Protein AF-0000000074151087 (afdb_homodimer)

Nearest PDB structures (foldseek):
  7vpu-assembly2_D  TM=5.795E-01  e=7.335E-05  Lachancea thermotolerans CBS 6340
  7vpr-assembly1_A  TM=6.140E-01  e=3.346E-04  Nakaseomyces glabratus CBS 138
  7xb5-assembly1_A-2  TM=3.374E-01  e=1.132E-01  Saccharomyces cerevisiae S288C
  4n9n-assembly1_B  TM=4.646E-01  e=3.719E-01  Saccharomyces cerevisiae S288C
  7vpu-assembly2_D  TM=5.796E-01  e=8.375E-05  Lachancea thermotolerans CBS 6340

Solvent-accessible surface area (backbone atoms only — not comparable to full-atom values): 42571 Å² total; per-residue (Å²): 117,27,81,63,83,70,71,76,72,68,74,84,79,66,80,82,64,74,56,81,73,47,62,47,68,69,74,70,53,66,76,85,68,78,86,61,82,70,70,81,69,73,84,64,53,76,69,50,52,54,43,43,53,48,38,43,25,38,42,44,19,53,44,41,44,24,63,59,72,41,81,46,68,69,43,21,44,38,53,44,50,51,49,51,57,51,16,64,80,32,63,38,32,39,22,23,51,37,13,49,18,22,41,48,57,36,66,42,81,87,53,52,71,68,55,26,52,50,23,45,51,48,14,51,52,26,40,55,61,15,47,58,55,46,63,64,42,65,79,65,62,44,95,81,47,44,65,55,52,48,49,26,43,55,37,48,56,53,55,59,46,39,57,82,70,70,61,76,77,78,66,71,86,71,83,68,77,61,73,56,63,56,52,43,46,56,52,37,47,60,43,42,61,51,43,72,76,37,43,71,58,38,63,71,38,96,59,21,48,68,52,46,62,47,52,43,81,76,60,77,45,79,80,68,86,59,70,57,60,92,87,46,84,53,63,70,59,48,66,61,52,51,50,52,49,51,55,49,47,67,72,70,45,54,78,93,49,38,66,45,50,52,51,35,50,49,38,51,52,48,40,51,51,48,41,56,72,40,48,95,56,58,45,71,56,40,62,49,46,40,52,57,68,42,37,67,68,48,53,53,31,42,75,69,62,32,66,72,38,42,47,53,49,43,51,52,33,32,59,49,46,67,44,22,87,74,32,91,38,46,47,73,54,52,63,57,50,48,54,52,48,51,63,72,36,58,92,37,64,70,54,48,57,69,42,42,59,34,51,50,48,40,53,50,48,53,54,60,68,32,72,69,40,61,58,52,58,72,72,98,122,20,81,63,81,71,70,76,73,67,75,87,78,67,81,81,64,75,58,79,76,46,64,45,69,68,73,69,53,66,76,85,70,78,86,59,83,70,70,82,68,72,82,62,52,76,69,50,52,53,42,43,54,48,37,44,25,38,42,45,19,53,48,42,44,25,62,59,74,41,80,47,66,69,43,21,43,39,51,45,50,50,48,53,57,52,15,64,80,31,62,39,32,38,22,23,51,37,13,50,18,20,43,48,57,36,67,42,81,87,53,51,72,68,55,25,53,52,23,47,49,48,15,50,51,25,39,54,62,15,47,58,53,46,63,62,43,64,78,64,61,45,95,82,45,45,64,56,50,48,51,27,42,55,36,49,56,52,54,58,45,39,56,83,70,68,61,76,76,78,65,71,83,71,85,67,79,58,74,54,64,56,52,43,44,55,53,37,48,61,43,42,63,51,42,74,76,38,43,72,60,39,63,72,39,96,60,20,48,67,53,46,64,47,51,43,81,74,60,78,46,79,79,69,88,58,70,57,58,92,87,46,84,54,63,68,61,47,66,60,51,50,50,52,49,51,54,50,47,66,72,69,45,56,78,93,49,38,65,45,52,51,51,35,52,50,38,51,52,48,39,50,51,47,41,58,72,40,48,95,55,57,45,70,57,40,62,51,45,38,52,57,66,39,38,68,69,48,54,52,31,42,74,67,64,32,66,71,39,42,49,54,49,43,52,53,36,33,58,50,45,66,45,21,87,73,30,90,38,45,47,73,53,51,62,57,50,49,54,52,49,51,65,72,36,59,92,37,66,70,54,47,58,68,41,42,59,34,51,51,49,40,52,49,48,53,54,61,67,34,74,69,42,60,60,53,58,71,72,98

Foldseek 3Di:
DDDDCPVPPPPVVPDCPPPVQQCDPVNVDDDPDPPPPPPDPDCPDPVVVVVVLLVVLLVQLQRHLLPQQFPDPLSSCCSNPVQVVVCVVPVLSSLLSSLSSLLVVLLDPPDDPVSNVVSPVSSVVSLVVSVVVLVVALVVDDPVCLVSNLSNLVSVLLVLLADNPPPVPPPPDDDCCDQSVLVNLVSLVSNLSSCVVCVVVCCVDSNNCVVCLQPPPVLVPDLPPDQQDPPFLDDRCLVVLLVVLLVLCCVPPDPVCNVLVNQLSVLLSSLSSRSSVCGPTRHPVSLSVSSSRRDPVLSVCVVVVPLSSLLSVLSSLLVLLSCQVSHSRNPDNSVRSVVSNCVSCPPPPSSCVSSVVSVVSSVVSVVCPPPVNVVVVVVD/DPDDCPVPPPPVVDDPPPPVQQCDPVNVDDDPDPPPPPPDPPCPDPVVVVVVLLVVLLVQLQRHLLPQQFPDPLSSCCSNPVQVVVCVVPVLSSLLSSLSSLLVVLLDPPDDPVSNVVSPVSSVVSLVVSVVVLVVALVVDDPVCLVSNLSNLVSVLLVLLADNPPPVPPPPPDDCCDQSVLVNLVSLVSNLSSCVVCVVVCCVDSNNCVVCLQDPPVLVPDLPVDQQDPPFLDDRCLVVLLVVLLVLCCVPPDPVCNVLVNQLSVLLSSLSSRSSVCGPTRHPVSLSVSSSRRDPVLSVCVVVVPLSSLLSVLSSLLVLLSCQVSHSRNPDNNVRSVVSNCVSCPPPPSSCVSSVVSVVSSVVSVVCPPPVNVVVVVVD

pLDDT: mean 77.36, std 22.67, range [18.22, 97.94]

Structure (mmCIF, N/CA/C/O backbone):
data_AF-0000000074151087-model_v1
#
loop_
_entity.id
_entity.type
_entity.pdbx_description
1 polymer 'C6 zinc finger protein'
#
loop_
_atom_site.group_PDB
_atom_site.id
_atom_site.type_symbol
_atom_site.label_atom_id
_atom_site.label_alt_id
_atom_site.label_comp_id
_atom_site.label_asym_id
_atom_site.label_entity_id
_atom_site.label_seq_id
_atom_site.pdbx_PDB_ins_code
_atom_site.Cartn_x
_atom_site.Cartn_y
_atom_site.Cartn_z
_atom_site.occupancy
_atom_site.B_iso_or_equiv
_atom_site.auth_seq_id
_atom_site.auth_comp_id
_atom_site.auth_asym_id
_atom_site.auth_atom_id
_atom_site.pdbx_PDB_model_num
ATOM 1 N N . MET A 1 1 ? 16.031 -23.359 45.938 1 18.69 1 MET A N 1
ATOM 2 C CA . MET A 1 1 ? 15.508 -23.922 44.719 1 18.69 1 MET A CA 1
ATOM 3 C C . MET A 1 1 ? 14.25 -23.188 44.25 1 18.69 1 MET A C 1
ATOM 5 O O . MET A 1 1 ? 13.141 -23.562 44.625 1 18.69 1 MET A O 1
ATOM 9 N N . THR A 1 2 ? 14.141 -22.078 44.188 1 25.67 2 THR A N 1
ATOM 10 C CA . THR A 1 2 ? 12.93 -21.266 44.219 1 25.67 2 THR A CA 1
ATOM 11 C C . THR A 1 2 ? 12.172 -21.375 42.906 1 25.67 2 THR A C 1
ATOM 13 O O . THR A 1 2 ? 12.75 -21.188 41.844 1 25.67 2 THR A O 1
ATOM 16 N N . PRO A 1 3 ? 10.977 -21.969 42.75 1 22.75 3 PRO A N 1
ATOM 17 C CA . PRO A 1 3 ? 10.32 -22.531 41.562 1 22.75 3 PRO A CA 1
ATOM 18 C C . PRO A 1 3 ? 9.914 -21.453 40.562 1 22.75 3 PRO A C 1
ATOM 20 O O . PRO A 1 3 ? 9.375 -20.422 40.938 1 22.75 3 PRO A O 1
ATOM 23 N N . GLU A 1 4 ? 10.609 -21.203 39.5 1 23.64 4 GLU A N 1
ATOM 24 C CA . GLU A 1 4 ? 10.57 -20.156 38.5 1 23.64 4 GLU A CA 1
ATOM 25 C C . GLU A 1 4 ? 9.219 -20.125 37.781 1 23.64 4 GLU A C 1
ATOM 27 O O . GLU A 1 4 ? 8.734 -21.156 37.344 1 23.64 4 GLU A O 1
ATOM 32 N N . LEU A 1 5 ? 8.359 -19.281 38.125 1 23.61 5 LEU A N 1
ATOM 33 C CA . LEU A 1 5 ? 6.93 -19.203 37.812 1 23.61 5 LEU A CA 1
ATOM 34 C C . LEU A 1 5 ? 6.684 -19.297 36.312 1 23.61 5 LEU A C 1
ATOM 36 O O . LEU A 1 5 ? 7.156 -18.453 35.531 1 23.61 5 LEU A O 1
ATOM 40 N N . LEU A 1 6 ? 6.562 -20.453 35.656 1 22.31 6 LEU A N 1
ATOM 41 C CA . LEU A 1 6 ? 6.281 -20.969 34.312 1 22.31 6 LEU A CA 1
ATOM 42 C C . LEU A 1 6 ? 4.98 -20.391 33.781 1 22.31 6 LEU A C 1
ATOM 44 O O . LEU A 1 6 ? 3.895 -20.766 34.219 1 22.31 6 LEU A O 1
ATOM 48 N N . LEU A 1 7 ? 4.926 -19.047 33.781 1 25.62 7 LEU A N 1
ATOM 49 C CA . LEU A 1 7 ? 3.572 -18.625 33.469 1 25.62 7 LEU A CA 1
ATOM 50 C C . LEU A 1 7 ? 3.076 -19.312 32.188 1 25.62 7 LEU A C 1
ATOM 52 O O . LEU A 1 7 ? 3.818 -19.453 31.219 1 25.62 7 LEU A O 1
ATOM 56 N N . PRO A 1 8 ? 2.219 -20.203 32.281 1 25.27 8 PRO A N 1
ATOM 57 C CA . PRO A 1 8 ? 1.706 -21.062 31.203 1 25.27 8 PRO A CA 1
ATOM 58 C C . PRO A 1 8 ? 1.202 -20.266 30 1 25.27 8 PRO A C 1
ATOM 60 O O . PRO A 1 8 ? 0.318 -19.422 30.156 1 25.27 8 PRO A O 1
ATOM 63 N N . VAL A 1 9 ? 2.086 -19.625 29.25 1 26.09 9 VAL A N 1
ATOM 64 C CA . VAL A 1 9 ? 1.766 -18.844 28.062 1 26.09 9 VAL A CA 1
ATOM 65 C C . VAL A 1 9 ? 0.844 -19.656 27.156 1 26.09 9 VAL A C 1
ATOM 67 O O . VAL A 1 9 ? 1.176 -20.781 26.766 1 26.09 9 VAL A O 1
ATOM 70 N N . ASP A 1 10 ? -0.438 -19.547 27.438 1 24.94 10 ASP A N 1
ATOM 71 C CA . ASP A 1 10 ? -1.411 -20.391 26.75 1 24.94 10 ASP A CA 1
ATOM 72 C C . ASP A 1 10 ? -1.112 -20.469 25.25 1 24.94 10 ASP A C 1
ATOM 74 O O . ASP A 1 10 ? -0.82 -19.453 24.625 1 24.94 10 ASP A O 1
ATOM 78 N N . PRO A 1 11 ? -0.731 -21.547 24.641 1 26.38 11 PRO A N 1
ATOM 79 C CA . PRO A 1 11 ? -0.344 -21.891 23.281 1 26.38 11 PRO A CA 1
ATOM 80 C C . PRO A 1 11 ? -1.298 -21.328 22.234 1 26.38 11 PRO A C 1
ATOM 82 O O . PRO A 1 11 ? -1.052 -21.453 21.031 1 26.38 11 PRO A O 1
ATOM 85 N N . ARG A 1 12 ? -2.572 -21.438 22.484 1 26.52 12 ARG A N 1
ATOM 86 C CA . ARG A 1 12 ? -3.662 -21.094 21.578 1 26.52 12 ARG A CA 1
ATOM 87 C C . ARG A 1 12 ? -3.496 -19.672 21.047 1 26.52 12 ARG A C 1
ATOM 89 O O . ARG A 1 12 ? -4.316 -19.188 20.266 1 26.52 12 ARG A O 1
ATOM 96 N N . LEU A 1 13 ? -3.148 -18.672 21.828 1 26.91 13 LEU A N 1
ATOM 97 C CA . LEU A 1 13 ? -3.043 -17.234 21.594 1 26.91 13 LEU A CA 1
ATOM 98 C C . LEU A 1 13 ? -2.004 -16.922 20.531 1 26.91 13 LEU A C 1
ATOM 100 O O . LEU A 1 13 ? -1.46 -15.82 20.469 1 26.91 13 LEU A O 1
ATOM 104 N N . ASN A 1 14 ? -1.233 -17.812 20.062 1 26.33 14 ASN A N 1
ATOM 105 C CA . ASN A 1 14 ? -0.055 -17.75 19.203 1 26.33 14 ASN A CA 1
ATOM 106 C C . ASN A 1 14 ? -0.271 -16.781 18.031 1 26.33 14 ASN A C 1
ATOM 108 O O . ASN A 1 14 ? 0.559 -15.914 17.781 1 26.33 14 ASN A O 1
ATOM 112 N N . HIS A 1 15 ? -0.825 -17.359 16.844 1 27.97 15 HIS A N 1
ATOM 113 C CA . HIS A 1 15 ? -0.495 -17.172 15.438 1 27.97 15 HIS A CA 1
ATOM 114 C C . HIS A 1 15 ? -0.942 -15.805 14.945 1 27.97 15 HIS A C 1
ATOM 116 O O . HIS A 1 15 ? -0.18 -15.102 14.281 1 27.97 15 HIS A O 1
ATOM 122 N N . LEU A 1 16 ? -2.301 -15.68 14.602 1 28.89 16 LEU A N 1
ATOM 123 C CA . LEU A 1 16 ? -2.885 -14.883 13.531 1 28.89 16 LEU A CA 1
ATOM 124 C C . LEU A 1 16 ? -2.883 -13.398 13.898 1 28.89 16 LEU A C 1
ATOM 126 O O . LEU A 1 16 ? -3.857 -12.891 14.461 1 28.89 16 LEU A O 1
ATOM 130 N N . LEU A 1 17 ? -2.092 -12.969 14.523 1 30.53 17 LEU A N 1
ATOM 131 C CA . LEU A 1 17 ? -2.211 -11.531 14.742 1 30.53 17 LEU A CA 1
ATOM 132 C C . LEU A 1 17 ? -2.309 -10.781 13.422 1 30.53 17 LEU A C 1
ATOM 134 O O . LEU A 1 17 ? -1.469 -10.961 12.539 1 30.53 17 LEU A O 1
ATOM 138 N N . PRO A 1 18 ? -3.48 -10.297 13.023 1 34.34 18 PRO A N 1
ATOM 139 C CA . PRO A 1 18 ? -3.674 -9.648 11.719 1 34.34 18 PRO A CA 1
ATOM 140 C C . PRO A 1 18 ? -2.562 -8.656 11.383 1 34.34 18 PRO A C 1
ATOM 142 O O . PRO A 1 18 ? -1.997 -8.031 12.281 1 34.34 18 PRO A O 1
ATOM 145 N N . ASP A 1 19 ? -1.679 -8.953 10.5 1 38.31 19 ASP A N 1
ATOM 146 C CA . ASP A 1 19 ? -0.697 -8.023 9.945 1 38.31 19 ASP A CA 1
ATOM 147 C C . ASP A 1 19 ? -1.239 -6.598 9.93 1 38.31 19 ASP A C 1
ATOM 149 O O . ASP A 1 19 ? -2.23 -6.312 9.25 1 38.31 19 ASP A O 1
ATOM 153 N N . PRO A 1 20 ? -1.173 -5.949 10.906 1 40.75 20 PRO A N 1
ATOM 154 C CA . PRO A 1 20 ? -1.764 -4.613 10.984 1 40.75 20 PRO A CA 1
ATOM 155 C C . PRO A 1 20 ? -1.748 -3.873 9.648 1 40.75 20 PRO A C 1
ATOM 157 O O . PRO A 1 20 ? -2.514 -2.926 9.453 1 40.75 20 PRO A O 1
ATOM 160 N N . ASP A 1 21 ? -0.729 -4.211 8.883 1 42.53 21 ASP A N 1
ATOM 161 C CA . ASP A 1 21 ? -0.578 -3.402 7.68 1 42.53 21 ASP A CA 1
ATOM 162 C C . ASP A 1 21 ? -1.478 -3.916 6.555 1 42.53 21 ASP A C 1
ATOM 164 O O . ASP A 1 21 ? -1.502 -3.348 5.465 1 42.53 21 ASP A O 1
ATOM 168 N N . TYR A 1 22 ? -1.978 -5.148 6.746 1 41.19 22 TYR A N 1
ATOM 169 C CA . TYR A 1 22 ? -2.947 -5.723 5.82 1 41.19 22 TYR A CA 1
ATOM 170 C C . TYR A 1 22 ? -4.336 -5.137 6.051 1 41.19 22 TYR A C 1
ATOM 172 O O . TYR A 1 22 ? -4.848 -5.156 7.172 1 41.19 22 TYR A O 1
ATOM 180 N N . CYS A 1 23 ? -4.691 -4.176 5.23 1 44.38 23 CYS A N 1
ATOM 181 C CA . CYS A 1 23 ? -6.078 -3.734 5.316 1 44.38 23 CYS A CA 1
ATOM 182 C C . CYS A 1 23 ? -7.035 -4.898 5.098 1 44.38 23 CYS A C 1
ATOM 184 O O . CYS A 1 23 ? -7.117 -5.441 3.996 1 44.38 23 CYS A O 1
ATOM 186 N N . THR A 1 24 ? -7.305 -5.656 6.09 1 41.78 24 THR A N 1
ATOM 187 C CA . THR A 1 24 ? -8.188 -6.812 6.012 1 41.78 24 THR A CA 1
ATOM 188 C C . THR A 1 24 ? -9.469 -6.461 5.262 1 41.78 24 THR A C 1
ATOM 190 O O . THR A 1 24 ? -9.82 -5.285 5.141 1 41.78 24 THR A O 1
ATOM 193 N N . LEU A 1 25 ? -10.07 -7.492 4.645 1 41.12 25 LEU A N 1
ATOM 194 C CA . LEU A 1 25 ? -11.352 -7.434 3.945 1 41.12 25 LEU A CA 1
ATOM 195 C C . LEU A 1 25 ? -12.383 -6.672 4.766 1 41.12 25 LEU A C 1
ATOM 197 O O . LEU A 1 25 ? -13.211 -5.945 4.211 1 41.12 25 LEU A O 1
ATOM 201 N N . GLU A 1 26 ? -12.422 -6.879 5.949 1 41.53 26 GLU A N 1
ATOM 202 C CA . GLU A 1 26 ? -13.43 -6.211 6.766 1 41.53 26 GLU A CA 1
ATOM 203 C C . GLU A 1 26 ? -13.242 -4.695 6.738 1 41.53 26 GLU A C 1
ATOM 205 O O . GLU A 1 26 ? -14.219 -3.945 6.781 1 41.53 26 GLU A O 1
ATOM 210 N N . SER A 1 27 ? -12.078 -4.387 6.715 1 41.03 27 SER A N 1
ATOM 211 C CA . SER A 1 27 ? -11.812 -2.953 6.668 1 41.03 27 SER A CA 1
ATOM 212 C C . SER A 1 27 ? -12.172 -2.367 5.309 1 41.03 27 SER A C 1
ATOM 214 O O . SER A 1 27 ? -12.281 -1.148 5.16 1 41.03 27 SER A O 1
ATOM 216 N N . LEU A 1 28 ? -12.125 -3.203 4.309 1 40.22 28 LEU A N 1
ATOM 217 C CA . LEU A 1 28 ? -12.438 -2.77 2.951 1 40.22 28 LEU A CA 1
ATOM 218 C C . LEU A 1 28 ? -13.938 -2.633 2.754 1 40.22 28 LEU A C 1
ATOM 220 O O . LEU A 1 28 ? -14.391 -1.997 1.798 1 40.22 28 LEU A O 1
ATOM 224 N N . TYR A 1 29 ? -14.82 -3.42 3.439 1 37.34 29 TYR A N 1
ATOM 225 C CA . TYR A 1 29 ? -16.266 -3.383 3.209 1 37.34 29 TYR A CA 1
ATOM 226 C C . TYR A 1 29 ? -16.953 -2.508 4.246 1 37.34 29 TYR A C 1
ATOM 228 O O . TYR A 1 29 ? -16.859 -2.766 5.449 1 37.34 29 TYR A O 1
ATOM 236 N N . ASP A 1 30 ? -17.016 -1.273 4.035 1 40.16 30 ASP A N 1
ATOM 237 C CA . ASP A 1 30 ? -18.016 -0.529 4.797 1 40.16 30 ASP A CA 1
ATOM 238 C C . ASP A 1 30 ? -19.406 -1.132 4.617 1 40.16 30 ASP A C 1
ATOM 240 O O . ASP A 1 30 ? -19.734 -1.65 3.545 1 40.16 30 ASP A O 1
ATOM 244 N N . PRO A 1 31 ? -20.172 -1.421 5.602 1 33.72 31 PRO A N 1
ATOM 245 C CA . PRO A 1 31 ? -21.578 -1.716 5.32 1 33.72 31 PRO A CA 1
ATOM 246 C C . PRO A 1 31 ? -22.188 -0.781 4.273 1 33.72 31 PRO A C 1
ATOM 248 O O . PRO A 1 31 ? -21.719 0.351 4.113 1 33.72 31 PRO A O 1
ATOM 251 N N . PRO A 1 32 ? -23.016 -1.305 3.246 1 32.03 32 PRO A N 1
ATOM 252 C CA . PRO A 1 32 ? -23.703 -0.51 2.223 1 32.03 32 PRO A CA 1
ATOM 253 C C . PRO A 1 32 ? -24.312 0.769 2.783 1 32.03 32 PRO A C 1
ATOM 255 O O . PRO A 1 32 ? -25.141 0.709 3.693 1 32.03 32 PRO A O 1
ATOM 258 N N . SER A 1 33 ? -23.656 1.819 2.959 1 33.38 33 SER A N 1
ATOM 259 C CA . SER A 1 33 ? -24.438 3.031 3.143 1 33.38 33 SER A CA 1
ATOM 260 C C . SER A 1 33 ? -25.578 3.113 2.117 1 33.38 33 SER A C 1
ATOM 262 O O . SER A 1 33 ? -25.5 2.498 1.053 1 33.38 33 SER A O 1
ATOM 264 N N . ALA A 1 34 ? -26.797 3.807 2.439 1 32.41 34 ALA A N 1
ATOM 265 C CA . ALA A 1 34 ? -27.969 4.086 1.62 1 32.41 34 ALA A CA 1
ATOM 266 C C . ALA A 1 34 ? -27.562 4.57 0.23 1 32.41 34 ALA A C 1
ATOM 268 O O . ALA A 1 34 ? -26.516 5.203 0.064 1 32.41 34 ALA A O 1
ATOM 269 N N . PRO A 1 35 ? -28.297 4.094 -0.869 1 30.25 35 PRO A N 1
ATOM 270 C CA . PRO A 1 35 ? -28.172 4.527 -2.264 1 30.25 35 PRO A CA 1
ATOM 271 C C . PRO A 1 35 ? -28.062 6.043 -2.404 1 30.25 35 PRO A C 1
ATOM 273 O O . PRO A 1 35 ? -29.031 6.766 -2.123 1 30.25 35 PRO A O 1
ATOM 276 N N . LEU A 1 36 ? -27.141 6.75 -1.897 1 31.05 36 LEU A N 1
ATOM 277 C CA . LEU A 1 36 ? -27.219 8.188 -2.143 1 31.05 36 LEU A CA 1
ATOM 278 C C . LEU A 1 36 ? -27.344 8.477 -3.635 1 31.05 36 LEU A C 1
ATOM 280 O O . LEU A 1 36 ? -26.781 7.758 -4.461 1 31.05 36 LEU A O 1
ATOM 284 N N . SER A 1 37 ? -28.375 9.078 -4.059 1 28.73 37 SER A N 1
ATOM 285 C CA . SER A 1 37 ? -28.578 9.695 -5.367 1 28.73 37 SER A CA 1
ATOM 286 C C . SER A 1 37 ? -27.312 10.398 -5.852 1 28.73 37 SER A C 1
ATOM 288 O O . SER A 1 37 ? -26.906 11.406 -5.277 1 28.73 37 SER A O 1
ATOM 290 N N . VAL A 1 38 ? -26.328 9.672 -6.32 1 33.5 38 VAL A N 1
ATOM 291 C CA . VAL A 1 38 ? -25.062 10.125 -6.914 1 33.5 38 VAL A CA 1
ATOM 292 C C . VAL A 1 38 ? -25.344 11.273 -7.883 1 33.5 38 VAL A C 1
ATOM 294 O O . VAL A 1 38 ? -26.047 11.102 -8.875 1 33.5 38 VAL A O 1
ATOM 297 N N . PRO A 1 39 ? -25.422 12.477 -7.43 1 31.7 39 PRO A N 1
ATOM 298 C CA . PRO A 1 39 ? -25.594 13.43 -8.531 1 31.7 39 PRO A CA 1
ATOM 299 C C . PRO A 1 39 ? -24.734 13.086 -9.742 1 31.7 39 PRO A C 1
ATOM 301 O O . PRO A 1 39 ? -23.734 12.367 -9.617 1 31.7 39 PRO A O 1
ATOM 304 N N . THR A 1 40 ? -25.141 13.438 -10.969 1 30.44 40 THR A N 1
ATOM 305 C CA . THR A 1 40 ? -24.578 13.281 -12.312 1 30.44 40 THR A CA 1
ATOM 306 C C . THR A 1 40 ? -23.094 13.633 -12.336 1 30.44 40 THR A C 1
ATOM 308 O O . THR A 1 40 ? -22.719 14.766 -12.039 1 30.44 40 THR A O 1
ATOM 311 N N . PRO A 1 41 ? -22.203 12.711 -12.078 1 35.28 41 PRO A N 1
ATOM 312 C CA . PRO A 1 41 ? -20.766 12.977 -12.172 1 35.28 41 PRO A CA 1
ATOM 313 C C . PRO A 1 41 ? -20.406 13.875 -13.352 1 35.28 41 PRO A C 1
ATOM 315 O O . PRO A 1 41 ? -21.078 13.828 -14.391 1 35.28 41 PRO A O 1
ATOM 318 N N . LEU A 1 42 ? -20.016 15.07 -13.148 1 34.03 42 LEU A N 1
ATOM 319 C CA . LEU A 1 42 ? -19.469 15.773 -14.305 1 34.03 42 LEU A CA 1
ATOM 320 C C . LEU A 1 42 ? -18.719 14.82 -15.219 1 34.03 42 LEU A C 1
ATOM 322 O O . LEU A 1 42 ? -18.125 13.852 -14.75 1 34.03 42 LEU A O 1
ATOM 326 N N . PRO A 1 43 ? -18.984 14.734 -16.453 1 33.12 43 PRO A N 1
ATOM 327 C CA . PRO A 1 43 ? -18.406 13.844 -17.469 1 33.12 43 PRO A CA 1
ATOM 328 C C . PRO A 1 43 ? -16.891 13.734 -17.359 1 33.12 43 PRO A C 1
ATOM 330 O O . PRO A 1 43 ? -16.172 14.719 -17.594 1 33.12 43 PRO A O 1
ATOM 333 N N . ALA A 1 44 ? -16.281 13.188 -16.297 1 39.25 44 ALA A N 1
ATOM 334 C CA . ALA A 1 44 ? -14.852 12.883 -16.391 1 39.25 44 ALA A CA 1
ATOM 335 C C . ALA A 1 44 ? -14.5 12.344 -17.781 1 39.25 44 ALA A C 1
ATOM 337 O O . ALA A 1 44 ? -15.219 11.508 -18.328 1 39.25 44 ALA A O 1
ATOM 338 N N . SER A 1 45 ? -13.688 13.016 -18.484 1 41.91 45 SER A N 1
ATOM 339 C CA . SER A 1 45 ? -13.258 12.477 -19.766 1 41.91 45 SER A CA 1
ATOM 340 C C . SER A 1 45 ? -12.852 11.016 -19.656 1 41.91 45 SER A C 1
ATOM 342 O O . SER A 1 45 ? -12.555 10.531 -18.562 1 41.91 45 SER A O 1
ATOM 344 N N . SER A 1 46 ? -13.312 10.117 -20.562 1 42.19 46 SER A N 1
ATOM 345 C CA . SER A 1 46 ? -12.945 8.711 -20.719 1 42.19 46 SER A CA 1
ATOM 346 C C . SER A 1 46 ? -11.539 8.445 -20.172 1 42.19 46 SER A C 1
ATOM 348 O O . SER A 1 46 ? -11.289 7.391 -19.594 1 42.19 46 SER A O 1
ATOM 350 N N . ASP A 1 47 ? -10.664 9.438 -20.328 1 45.69 47 ASP A N 1
ATOM 351 C CA . ASP A 1 47 ? -9.273 9.328 -19.922 1 45.69 47 ASP A CA 1
ATOM 352 C C . ASP A 1 47 ? -9.141 9.352 -18.406 1 45.69 47 ASP A C 1
ATOM 354 O O . ASP A 1 47 ? -8.297 8.648 -17.828 1 45.69 47 ASP A O 1
ATOM 358 N N . ASP A 1 48 ? -10.07 10.102 -17.781 1 53.41 48 ASP A N 1
ATOM 359 C CA . ASP A 1 48 ? -10.039 10.25 -16.328 1 53.41 48 ASP A CA 1
ATOM 360 C C . ASP A 1 48 ? -10.469 8.953 -15.633 1 53.41 48 ASP A C 1
ATOM 362 O O . ASP A 1 48 ? -9.891 8.57 -14.617 1 53.41 48 ASP A O 1
ATOM 366 N N . MET A 1 49 ? -11.414 8.273 -16.297 1 49 49 MET A N 1
ATOM 367 C CA . MET A 1 49 ? -11.938 7.062 -15.672 1 49 49 MET A CA 1
ATOM 368 C C . MET A 1 49 ? -10.891 5.957 -15.664 1 49 49 MET A C 1
ATOM 370 O O . MET A 1 49 ? -10.766 5.219 -14.688 1 49 49 MET A O 1
ATOM 374 N N . TRP A 1 50 ? -10.148 5.977 -16.812 1 52.69 50 TRP A N 1
ATOM 375 C CA . TRP A 1 50 ? -9.102 4.957 -16.875 1 52.69 50 TRP A CA 1
ATOM 376 C C . TRP A 1 50 ? -8 5.23 -15.859 1 52.69 50 TRP A C 1
ATOM 378 O O . TRP A 1 50 ? -7.469 4.305 -15.242 1 52.69 50 TRP A O 1
ATOM 388 N N . ALA A 1 51 ? -7.949 6.52 -15.656 1 73.31 51 ALA A N 1
ATOM 389 C CA . ALA A 1 51 ? -6.934 6.902 -14.68 1 73.31 51 ALA A CA 1
ATOM 390 C C . ALA A 1 51 ? -7.367 6.539 -13.258 1 73.31 51 ALA A C 1
ATOM 392 O O . ALA A 1 51 ? -6.566 6.027 -12.469 1 73.31 51 ALA A O 1
ATOM 393 N N . LEU A 1 52 ? -8.742 6.402 -13.156 1 83.5 52 LEU A N 1
ATOM 394 C CA . LEU A 1 52 ? -9.211 6.133 -11.797 1 83.5 52 LEU A CA 1
ATOM 395 C C . LEU A 1 52 ? -9.203 4.637 -11.508 1 83.5 52 LEU A C 1
ATOM 397 O O . LEU A 1 52 ? -8.891 4.219 -10.391 1 83.5 52 LEU A O 1
ATOM 401 N N . SER A 1 53 ? -9.562 3.867 -12.586 1 89.44 53 SER A N 1
ATOM 402 C CA . SER A 1 53 ? -9.531 2.422 -12.391 1 89.44 53 SER A CA 1
ATOM 403 C C . SER A 1 53 ? -8.117 1.934 -12.117 1 89.44 53 SER A C 1
ATOM 405 O O . SER A 1 53 ? -7.91 1.035 -11.297 1 89.44 53 SER A O 1
ATOM 407 N N . GLY A 1 54 ? -7.191 2.539 -12.82 1 93.12 54 GLY A N 1
ATOM 408 C CA . GLY A 1 54 ? -5.797 2.207 -12.562 1 93.12 54 GLY A CA 1
ATOM 409 C C . GLY A 1 54 ? -5.355 2.533 -11.148 1 93.12 54 GLY A C 1
ATOM 410 O O . GLY A 1 54 ? -4.664 1.736 -10.508 1 93.12 54 GLY A O 1
ATOM 411 N N . LEU A 1 55 ? -5.816 3.646 -10.641 1 94.94 55 LEU A N 1
ATOM 412 C CA . LEU A 1 55 ? -5.445 4.059 -9.289 1 94.94 55 LEU A CA 1
ATOM 413 C C . LEU A 1 55 ? -6.078 3.145 -8.25 1 94.94 55 LEU A C 1
ATOM 415 O O . LEU A 1 55 ? -5.434 2.775 -7.262 1 94.94 55 LEU A O 1
ATOM 419 N N . GLU A 1 56 ? -7.359 2.824 -8.516 1 94.69 56 GLU A N 1
ATOM 420 C CA . GLU A 1 56 ? -8.039 1.874 -7.645 1 94.69 56 GLU A CA 1
ATOM 421 C C . GLU A 1 56 ? -7.309 0.535 -7.609 1 94.69 56 GLU A C 1
ATOM 423 O O . GLU A 1 56 ? -7.066 -0.016 -6.531 1 94.69 56 GLU A O 1
ATOM 428 N N . LEU A 1 57 ? -6.945 0.055 -8.734 1 96.31 57 LEU A N 1
ATOM 429 C CA . LEU A 1 57 ? -6.289 -1.246 -8.836 1 96.31 57 LEU A CA 1
ATOM 430 C C . LEU A 1 57 ? -4.902 -1.204 -8.211 1 96.31 57 LEU A C 1
ATOM 432 O O . LEU A 1 57 ? -4.492 -2.148 -7.531 1 96.31 57 LEU A O 1
ATOM 436 N N . MET A 1 58 ? -4.148 -0.093 -8.438 1 96.69 58 MET A N 1
ATOM 437 C CA . MET A 1 58 ? -2.82 0.027 -7.844 1 96.69 58 MET A CA 1
ATOM 438 C C . MET A 1 58 ? -2.902 0.064 -6.32 1 96.69 58 MET A C 1
ATOM 440 O O . MET A 1 58 ? -2.098 -0.571 -5.637 1 96.69 58 MET A O 1
ATOM 444 N N . HIS A 1 59 ? -3.855 0.809 -5.816 1 95.69 59 HIS A N 1
ATOM 445 C CA . HIS A 1 59 ? -4.07 0.851 -4.375 1 95.69 59 HIS A CA 1
ATOM 446 C C . HIS A 1 59 ? -4.414 -0.531 -3.828 1 95.69 59 HIS A C 1
ATOM 448 O O . HIS A 1 59 ? -3.797 -0.991 -2.863 1 95.69 59 HIS A O 1
ATOM 454 N N . HIS A 1 60 ? -5.387 -1.218 -4.465 1 94.31 60 HIS A N 1
ATOM 455 C CA . HIS A 1 60 ? -5.801 -2.551 -4.043 1 94.31 60 HIS A CA 1
ATOM 456 C C . HIS A 1 60 ? -4.641 -3.539 -4.121 1 94.31 60 HIS A C 1
ATOM 458 O O . HIS A 1 60 ? -4.477 -4.379 -3.236 1 94.31 60 HIS A O 1
ATOM 464 N N . PHE A 1 61 ? -3.891 -3.432 -5.168 1 97.12 61 PHE A N 1
ATOM 465 C CA . PHE A 1 61 ? -2.732 -4.309 -5.305 1 97.12 61 PHE A CA 1
ATOM 466 C C . PHE A 1 61 ? -1.812 -4.18 -4.098 1 97.12 61 PHE A C 1
ATOM 468 O O . PHE A 1 61 ? -1.371 -5.184 -3.535 1 97.12 61 PHE A O 1
ATOM 475 N N . THR A 1 62 ? -1.57 -2.936 -3.775 1 95.81 62 THR A N 1
ATOM 476 C CA . THR A 1 62 ? -0.563 -2.637 -2.762 1 95.81 62 THR A CA 1
ATOM 477 C C . THR A 1 62 ? -1.055 -3.041 -1.375 1 95.81 62 THR A C 1
ATOM 479 O O . THR A 1 62 ? -0.295 -3.598 -0.58 1 95.81 62 THR A O 1
ATOM 482 N N . ILE A 1 63 ? -2.307 -2.895 -1.075 1 92.12 63 ILE A N 1
ATOM 483 C CA . ILE A 1 63 ? -2.756 -3.08 0.3 1 92.12 63 ILE A CA 1
ATOM 484 C C . ILE A 1 63 ? -3.281 -4.5 0.484 1 92.12 63 ILE A C 1
ATOM 486 O O . ILE A 1 63 ? -3.475 -4.957 1.613 1 92.12 63 ILE A O 1
ATOM 490 N N . SER A 1 64 ? -3.561 -5.211 -0.656 1 92.69 64 SER A N 1
ATOM 491 C CA . SER A 1 64 ? -4.223 -6.5 -0.499 1 92.69 64 SER A CA 1
ATOM 492 C C . SER A 1 64 ? -3.6 -7.555 -1.406 1 92.69 64 SER A C 1
ATOM 494 O O . SER A 1 64 ? -2.961 -8.492 -0.927 1 92.69 64 SER A O 1
ATOM 496 N N . THR A 1 65 ? -3.639 -7.359 -2.752 1 96 65 THR A N 1
ATOM 497 C CA . THR A 1 65 ? -3.229 -8.383 -3.709 1 96 65 THR A CA 1
ATOM 498 C C . THR A 1 65 ? -1.812 -8.859 -3.416 1 96 65 THR A C 1
ATOM 500 O O . THR A 1 65 ? -1.568 -10.062 -3.309 1 96 65 THR A O 1
ATOM 503 N N . ALA A 1 66 ? -0.904 -7.93 -3.244 1 96 66 ALA A N 1
ATOM 504 C CA . ALA A 1 66 ? 0.506 -8.266 -3.07 1 96 66 ALA A CA 1
ATOM 505 C C . ALA A 1 66 ? 0.714 -9.133 -1.832 1 96 66 ALA A C 1
ATOM 507 O O . ALA A 1 66 ? 1.598 -9.992 -1.811 1 96 66 ALA A O 1
ATOM 508 N N . HIS A 1 67 ? -0.156 -9.023 -0.853 1 92.06 67 HIS A N 1
ATOM 509 C CA . HIS A 1 67 ? -0.022 -9.75 0.407 1 92.06 67 HIS A CA 1
ATOM 510 C C . HIS A 1 67 ? -0.503 -11.188 0.27 1 92.06 67 HIS A C 1
ATOM 512 O O . HIS A 1 67 ? -0.221 -12.023 1.131 1 92.06 67 HIS A O 1
ATOM 518 N N . THR A 1 68 ? -1.174 -11.484 -0.785 1 93.25 68 THR A N 1
ATOM 519 C CA . THR A 1 68 ? -1.785 -12.797 -0.939 1 93.25 68 THR A CA 1
ATOM 520 C C . THR A 1 68 ? -0.964 -13.672 -1.885 1 93.25 68 THR A C 1
ATOM 522 O O . THR A 1 68 ? -1.32 -14.82 -2.145 1 93.25 68 THR A O 1
ATOM 525 N N . LEU A 1 69 ? 0.152 -13.148 -2.361 1 95.75 69 LEU A N 1
ATOM 526 C CA . LEU A 1 69 ? 0.85 -13.836 -3.443 1 95.75 69 LEU A CA 1
ATOM 527 C C . LEU A 1 69 ? 1.962 -14.727 -2.898 1 95.75 69 LEU A C 1
ATOM 529 O O . LEU A 1 69 ? 2.539 -15.523 -3.635 1 95.75 69 LEU A O 1
ATOM 533 N N . SER A 1 70 ? 2.27 -14.594 -1.616 1 93.75 70 SER A N 1
ATOM 534 C CA . SER A 1 70 ? 3.297 -15.406 -0.979 1 93.75 70 SER A CA 1
ATOM 535 C C . SER A 1 70 ? 3.105 -15.453 0.533 1 93.75 70 SER A C 1
ATOM 537 O O . SER A 1 70 ? 2.498 -14.555 1.115 1 93.75 70 SER A O 1
ATOM 539 N N . PHE A 1 71 ? 3.623 -16.484 1.148 1 89.25 71 PHE A N 1
ATOM 540 C CA . PHE A 1 71 ? 3.611 -16.578 2.604 1 89.25 71 PHE A CA 1
ATOM 541 C C . PHE A 1 71 ? 4.875 -15.977 3.197 1 89.25 71 PHE A C 1
ATOM 543 O O . PHE A 1 71 ? 4.914 -15.648 4.387 1 89.25 71 PHE A O 1
ATOM 550 N N . ARG A 1 72 ? 5.801 -15.844 2.377 1 89.38 72 ARG A N 1
ATOM 551 C CA . ARG A 1 72 ? 7.062 -15.289 2.844 1 89.38 72 ARG A CA 1
ATOM 552 C C . ARG A 1 72 ? 7.043 -13.766 2.791 1 89.38 72 ARG A C 1
ATOM 554 O O . ARG A 1 72 ? 6.691 -13.18 1.765 1 89.38 72 ARG A O 1
ATOM 561 N N . SER A 1 73 ? 7.516 -13.156 3.887 1 89.06 73 SER A N 1
ATOM 562 C CA . SER A 1 73 ? 7.469 -11.703 4.004 1 89.06 73 SER A CA 1
ATOM 563 C C . SER A 1 73 ? 8.406 -11.039 3.004 1 89.06 73 SER A C 1
ATOM 565 O O . SER A 1 73 ? 8.094 -9.977 2.463 1 89.06 73 SER A O 1
ATOM 567 N N . ASP A 1 74 ? 9.57 -11.633 2.771 1 88.19 74 ASP A N 1
ATOM 568 C CA . ASP A 1 74 ? 10.539 -11.031 1.853 1 88.19 74 ASP A CA 1
ATOM 569 C C . ASP A 1 74 ? 10.031 -11.102 0.412 1 88.19 74 ASP A C 1
ATOM 571 O O . ASP A 1 74 ? 10.258 -10.172 -0.373 1 88.19 74 ASP A O 1
ATOM 575 N N . VAL A 1 75 ? 9.289 -12.141 0.067 1 93.19 75 VAL A N 1
ATOM 576 C CA . VAL A 1 75 ? 8.711 -12.25 -1.269 1 93.19 75 VAL A CA 1
ATOM 577 C C . VAL A 1 75 ? 7.543 -11.273 -1.407 1 93.19 75 VAL A C 1
ATOM 579 O O . VAL A 1 75 ? 7.391 -10.617 -2.441 1 93.19 75 VAL A O 1
ATOM 582 N N . ARG A 1 76 ? 6.754 -11.148 -0.365 1 93.75 76 ARG A N 1
ATOM 583 C CA . ARG A 1 76 ? 5.668 -10.18 -0.382 1 93.75 76 ARG A CA 1
ATOM 584 C C . ARG A 1 76 ? 6.203 -8.758 -0.565 1 93.75 76 ARG A C 1
ATOM 586 O O . ARG A 1 76 ? 5.59 -7.941 -1.256 1 93.75 76 ARG A O 1
ATOM 593 N N . HIS A 1 77 ? 7.336 -8.523 0.035 1 90.94 77 HIS A N 1
ATOM 594 C CA . HIS A 1 77 ? 7.98 -7.223 -0.114 1 90.94 77 HIS A CA 1
ATOM 595 C C . HIS A 1 77 ? 8.352 -6.957 -1.568 1 90.94 77 HIS A C 1
ATOM 597 O O . HIS A 1 77 ? 8.188 -5.836 -2.061 1 90.94 77 HIS A O 1
ATOM 603 N N . ILE A 1 78 ? 8.812 -7.918 -2.225 1 93.31 78 ILE A N 1
ATOM 604 C CA . ILE A 1 78 ? 9.18 -7.773 -3.631 1 93.31 78 ILE A CA 1
ATOM 605 C C . ILE A 1 78 ? 7.934 -7.449 -4.453 1 93.31 78 ILE A C 1
ATOM 607 O O . ILE A 1 78 ? 7.941 -6.512 -5.254 1 93.31 78 ILE A O 1
ATOM 611 N N . TRP A 1 79 ? 6.875 -8.164 -4.211 1 96.62 79 TRP A N 1
ATOM 612 C CA . TRP A 1 79 ? 5.637 -7.926 -4.945 1 96.62 79 TRP A CA 1
ATOM 613 C C . TRP A 1 79 ? 5.086 -6.539 -4.648 1 96.62 79 TRP A C 1
ATOM 615 O O . TRP A 1 79 ? 4.668 -5.82 -5.559 1 96.62 79 TRP A O 1
ATOM 625 N N . ARG A 1 80 ? 5.152 -6.137 -3.416 1 95.5 80 ARG A N 1
ATOM 626 C CA . ARG A 1 80 ? 4.465 -4.945 -2.938 1 95.5 80 ARG A CA 1
ATOM 627 C C . ARG A 1 80 ? 5.262 -3.686 -3.26 1 95.5 80 ARG A C 1
ATOM 629 O O . ARG A 1 80 ? 4.684 -2.643 -3.576 1 95.5 80 ARG A O 1
ATOM 636 N N . CYS A 1 81 ? 6.582 -3.818 -3.197 1 93.5 81 CYS A N 1
ATOM 637 C CA . CYS A 1 81 ? 7.41 -2.621 -3.271 1 93.5 81 CYS A CA 1
ATOM 638 C C . CYS A 1 81 ? 8.266 -2.625 -4.535 1 93.5 81 CYS A C 1
ATOM 640 O O . CYS A 1 81 ? 8.219 -1.681 -5.324 1 93.5 81 CYS A O 1
ATOM 642 N N . ARG A 1 82 ? 8.961 -3.693 -4.824 1 92.81 82 ARG A N 1
ATOM 643 C CA . ARG A 1 82 ? 9.984 -3.693 -5.867 1 92.81 82 ARG A CA 1
ATOM 644 C C . ARG A 1 82 ? 9.352 -3.809 -7.25 1 92.81 82 ARG A C 1
ATOM 646 O O . ARG A 1 82 ? 9.727 -3.076 -8.172 1 92.81 82 ARG A O 1
ATOM 653 N N . PHE A 1 83 ? 8.352 -4.707 -7.406 1 97.06 83 PHE A N 1
ATOM 654 C CA . PHE A 1 83 ? 7.727 -4.906 -8.711 1 97.06 83 PHE A CA 1
ATOM 655 C C . PHE A 1 83 ? 7.082 -3.617 -9.203 1 97.06 83 PHE A C 1
ATOM 657 O O . PHE A 1 83 ? 7.324 -3.186 -10.336 1 97.06 83 PHE A O 1
ATOM 664 N N . PRO A 1 84 ? 6.305 -2.896 -8.32 1 96.06 84 PRO A N 1
ATOM 665 C CA . PRO A 1 84 ? 5.754 -1.625 -8.797 1 96.06 84 PRO A CA 1
ATOM 666 C C . PRO A 1 84 ? 6.836 -0.598 -9.125 1 96.06 84 PRO A C 1
ATOM 668 O O . PRO A 1 84 ? 6.699 0.165 -10.086 1 96.06 84 PRO A O 1
ATOM 671 N N . GLN A 1 85 ? 7.895 -0.604 -8.398 1 93.31 85 GLN A N 1
ATOM 672 C CA . GLN A 1 85 ? 8.977 0.342 -8.656 1 93.31 85 GLN A CA 1
ATOM 673 C C . GLN A 1 85 ? 9.617 0.084 -10.016 1 93.31 85 GLN A C 1
ATOM 675 O O . GLN A 1 85 ? 9.969 1.025 -10.727 1 93.31 85 GLN A O 1
ATOM 680 N N . ILE A 1 86 ? 9.734 -1.186 -10.344 1 94.25 86 ILE A N 1
ATOM 681 C CA . ILE A 1 86 ? 10.188 -1.535 -11.688 1 94.25 86 ILE A CA 1
ATOM 682 C C . ILE A 1 86 ? 9.156 -1.075 -12.719 1 94.25 86 ILE A C 1
ATOM 684 O O . ILE A 1 86 ? 9.516 -0.571 -13.781 1 94.25 86 ILE A O 1
ATOM 688 N N . GLY A 1 87 ? 7.926 -1.164 -12.367 1 94.75 87 GLY A N 1
ATOM 689 C CA . GLY A 1 87 ? 6.832 -0.757 -13.234 1 94.75 87 GLY A CA 1
ATOM 690 C C . GLY A 1 87 ? 6.793 0.739 -13.492 1 94.75 87 GLY A C 1
ATOM 691 O O . GLY A 1 87 ? 6.203 1.194 -14.469 1 94.75 87 GLY A O 1
ATOM 692 N N . TYR A 1 88 ? 7.422 1.525 -12.555 1 90.62 88 TYR A N 1
ATOM 693 C CA . TYR A 1 88 ? 7.457 2.971 -12.742 1 90.62 88 TYR A CA 1
ATOM 694 C C . TYR A 1 88 ? 8.094 3.33 -14.078 1 90.62 88 TYR A C 1
ATOM 696 O O . TYR A 1 88 ? 7.684 4.297 -14.727 1 90.62 88 TYR A O 1
ATOM 704 N N . ASP A 1 89 ? 9.008 2.49 -14.508 1 89.81 89 ASP A N 1
ATOM 705 C CA . ASP A 1 89 ? 9.766 2.787 -15.719 1 89.81 89 ASP A CA 1
ATOM 706 C C . ASP A 1 89 ? 9.391 1.836 -16.844 1 89.81 89 ASP A C 1
ATOM 708 O O . ASP A 1 89 ? 9.836 2.006 -17.984 1 89.81 89 ASP A O 1
ATOM 712 N N . HIS A 1 90 ? 8.625 0.849 -16.562 1 93.12 90 HIS A N 1
ATOM 713 C CA . HIS A 1 90 ? 8.242 -0.165 -17.547 1 93.12 90 HIS A CA 1
ATOM 714 C C . HIS A 1 90 ? 6.738 -0.417 -17.516 1 93.12 90 HIS A C 1
ATOM 716 O O . HIS A 1 90 ? 6.27 -1.329 -16.828 1 93.12 90 HIS A O 1
ATOM 722 N N . PRO A 1 91 ? 6 0.281 -18.359 1 93.38 91 PRO A N 1
ATOM 723 C CA . PRO A 1 91 ? 4.539 0.266 -18.297 1 93.38 91 PRO A CA 1
ATOM 724 C C . PRO A 1 91 ? 3.957 -1.142 -18.422 1 93.38 91 PRO A C 1
ATOM 726 O O . PRO A 1 91 ? 2.92 -1.436 -17.812 1 93.38 91 PRO A O 1
ATOM 729 N N . PHE A 1 92 ? 4.602 -2.01 -19.203 1 94.19 92 PHE A N 1
ATOM 730 C CA . PHE A 1 92 ? 4.02 -3.338 -19.359 1 94.19 92 PHE A CA 1
ATOM 731 C C . PHE A 1 92 ? 4.047 -4.105 -18.047 1 94.19 92 PHE A C 1
ATOM 733 O O . PHE A 1 92 ? 3.18 -4.949 -17.797 1 94.19 92 PHE A O 1
ATOM 740 N N . VAL A 1 93 ? 5.031 -3.832 -17.156 1 96.5 93 VAL A N 1
ATOM 741 C CA . VAL A 1 93 ? 5.055 -4.43 -15.828 1 96.5 93 VAL A CA 1
ATOM 742 C C . VAL A 1 93 ? 3.871 -3.92 -15.008 1 96.5 93 VAL A C 1
ATOM 744 O O . VAL A 1 93 ? 3.193 -4.699 -14.336 1 96.5 93 VAL A O 1
ATOM 747 N N . MET A 1 94 ? 3.604 -2.592 -15.117 1 95.94 94 MET A N 1
ATOM 748 C CA . MET A 1 94 ? 2.467 -2.01 -14.406 1 95.94 94 MET A CA 1
ATOM 749 C C . MET A 1 94 ? 1.16 -2.658 -14.852 1 95.94 94 MET A C 1
ATOM 751 O O . MET A 1 94 ? 0.298 -2.955 -14.023 1 95.94 94 MET A O 1
ATOM 755 N N . HIS A 1 95 ? 1.075 -2.875 -16.109 1 95.56 95 HIS A N 1
ATOM 756 C CA . HIS A 1 95 ? -0.111 -3.547 -16.625 1 95.56 95 HIS A CA 1
ATOM 757 C C . HIS A 1 95 ? -0.252 -4.949 -16.031 1 95.56 95 HIS A C 1
ATOM 759 O O . HIS A 1 95 ? -1.363 -5.391 -15.742 1 95.56 95 HIS A O 1
ATOM 765 N N . GLY A 1 96 ? 0.892 -5.664 -15.906 1 97.19 96 GLY A N 1
ATOM 766 C CA . GLY A 1 96 ? 0.841 -6.969 -15.266 1 97.19 96 GLY A CA 1
ATOM 767 C C . GLY A 1 96 ? 0.308 -6.914 -13.852 1 97.19 96 GLY A C 1
ATOM 768 O O . GLY A 1 96 ? -0.535 -7.727 -13.461 1 97.19 96 GLY A O 1
ATOM 769 N N . LEU A 1 97 ? 0.771 -5.91 -13.094 1 97.94 97 LEU A N 1
ATOM 770 C CA . LEU A 1 97 ? 0.364 -5.758 -11.695 1 97.94 97 LEU A CA 1
ATOM 771 C C . LEU A 1 97 ? -1.11 -5.383 -11.602 1 97.94 97 LEU A C 1
ATOM 773 O O . LEU A 1 97 ? -1.838 -5.918 -10.766 1 97.94 97 LEU A O 1
ATOM 777 N N . LEU A 1 98 ? -1.545 -4.484 -12.461 1 97.25 98 LEU A N 1
ATOM 778 C CA . LEU A 1 98 ? -2.941 -4.066 -12.469 1 97.25 98 LEU A CA 1
ATOM 779 C C . LEU A 1 98 ? -3.854 -5.215 -12.875 1 97.25 98 LEU A C 1
ATOM 781 O O . LEU A 1 98 ? -4.961 -5.355 -12.352 1 97.25 98 LEU A O 1
ATOM 785 N N . SER A 1 99 ? -3.359 -6.02 -13.789 1 96.88 99 SER A N 1
ATOM 786 C CA . SER A 1 99 ? -4.098 -7.211 -14.188 1 96.88 99 SER A CA 1
ATOM 787 C C . SER A 1 99 ? -4.332 -8.141 -13.008 1 96.88 99 SER A C 1
ATOM 789 O O . SER A 1 99 ? -5.453 -8.609 -12.789 1 96.88 99 SER A O 1
ATOM 791 N N . LEU A 1 100 ? -3.314 -8.32 -12.234 1 97.94 100 LEU A N 1
ATOM 792 C CA . LEU A 1 100 ? -3.422 -9.195 -11.07 1 97.94 100 LEU A CA 1
ATOM 793 C C . LEU A 1 100 ? -4.367 -8.609 -10.031 1 97.94 100 LEU A C 1
ATOM 795 O O . LEU A 1 100 ? -5.148 -9.336 -9.414 1 97.94 100 LEU A O 1
ATOM 799 N N . ALA A 1 101 ? -4.25 -7.32 -9.836 1 97.62 101 ALA A N 1
ATOM 800 C CA . ALA A 1 101 ? -5.137 -6.66 -8.883 1 97.62 101 ALA A CA 1
ATOM 801 C C . ALA A 1 101 ? -6.598 -6.828 -9.289 1 97.62 101 ALA A C 1
ATOM 803 O O . ALA A 1 101 ? -7.457 -7.109 -8.445 1 97.62 101 ALA A O 1
ATOM 804 N N . ALA A 1 102 ? -6.871 -6.664 -10.562 1 96.44 102 ALA A N 1
ATOM 805 C CA . ALA A 1 102 ? -8.234 -6.824 -11.07 1 96.44 102 ALA A CA 1
ATOM 806 C C . ALA A 1 102 ? -8.719 -8.258 -10.891 1 96.44 102 ALA A C 1
ATOM 808 O O . ALA A 1 102 ? -9.859 -8.484 -10.484 1 96.44 102 ALA A O 1
ATOM 809 N N . LEU A 1 103 ? -7.859 -9.18 -11.141 1 95.94 103 LEU A N 1
ATOM 810 C CA . LEU A 1 103 ? -8.219 -10.586 -10.953 1 95.94 103 LEU A CA 1
ATOM 811 C C . LEU A 1 103 ? -8.531 -10.875 -9.484 1 95.94 103 LEU A C 1
ATOM 813 O O . LEU A 1 103 ? -9.484 -11.586 -9.18 1 95.94 103 LEU A O 1
ATOM 817 N N . HIS A 1 104 ? -7.703 -10.383 -8.672 1 95.69 104 HIS A N 1
ATOM 818 C CA . HIS A 1 104 ? -7.914 -10.578 -7.242 1 95.69 104 HIS A CA 1
ATOM 819 C C . HIS A 1 104 ? -9.25 -10 -6.797 1 95.69 104 HIS A C 1
ATOM 821 O O . HIS A 1 104 ? -9.984 -10.633 -6.031 1 95.69 104 HIS A O 1
ATOM 827 N N . LYS A 1 105 ? -9.578 -8.812 -7.238 1 93.81 105 LYS A N 1
ATOM 828 C CA . LYS A 1 105 ? -10.867 -8.211 -6.914 1 93.81 105 LYS A CA 1
ATOM 829 C C . LYS A 1 105 ? -12.016 -9.07 -7.426 1 93.81 105 LYS A C 1
ATOM 831 O O . LYS A 1 105 ? -13.047 -9.211 -6.758 1 93.81 105 LYS A O 1
ATOM 836 N N . ALA A 1 106 ? -11.867 -9.617 -8.586 1 92.31 106 ALA A N 1
ATOM 837 C CA . ALA A 1 106 ? -12.891 -10.492 -9.164 1 92.31 106 ALA A CA 1
ATOM 838 C C . ALA A 1 106 ? -13.055 -11.766 -8.344 1 92.31 106 ALA A C 1
ATOM 840 O O . ALA A 1 106 ? -14.133 -12.367 -8.312 1 92.31 106 ALA A O 1
ATOM 841 N N . ALA A 1 107 ? -11.969 -12.156 -7.711 1 90.56 107 ALA A N 1
ATOM 842 C CA . ALA A 1 107 ? -11.961 -13.414 -6.965 1 90.56 107 ALA A CA 1
ATOM 843 C C . ALA A 1 107 ? -12.562 -13.227 -5.57 1 90.56 107 ALA A C 1
ATOM 845 O O . ALA A 1 107 ? -12.898 -14.195 -4.898 1 90.56 107 ALA A O 1
ATOM 846 N N . LEU A 1 108 ? -12.664 -11.961 -5.148 1 86.69 108 LEU A N 1
ATOM 847 C CA . LEU A 1 108 ? -13.211 -11.688 -3.82 1 86.69 108 LEU A CA 1
ATOM 848 C C . LEU A 1 108 ? -14.703 -11.992 -3.777 1 86.69 108 LEU A C 1
ATOM 850 O O . LEU A 1 108 ? -15.422 -11.711 -4.742 1 86.69 108 LEU A O 1
ATOM 854 N N . PRO A 1 109 ? -15.188 -12.57 -2.74 1 76.56 109 PRO A N 1
ATOM 855 C CA . PRO A 1 109 ? -16.594 -12.992 -2.641 1 76.56 109 PRO A CA 1
ATOM 856 C C . PRO A 1 109 ? -17.547 -11.812 -2.529 1 76.56 109 PRO A C 1
ATOM 858 O O . PRO A 1 109 ? -18.734 -11.945 -2.854 1 76.56 109 PRO A O 1
ATOM 861 N N . SER A 1 110 ? -17.234 -10.734 -2.1 1 68.19 110 SER A N 1
ATOM 862 C CA . SER A 1 110 ? -18.109 -9.633 -1.723 1 68.19 110 SER A CA 1
ATOM 863 C C . SER A 1 110 ? -18.609 -8.883 -2.951 1 68.19 110 SER A C 1
ATOM 865 O O . SER A 1 110 ? -19.562 -8.102 -2.865 1 68.19 110 SER A O 1
ATOM 867 N N . GLY A 1 111 ? -18.203 -9.211 -4.082 1 67.56 111 GLY A N 1
ATOM 868 C CA . GLY A 1 111 ? -18.594 -8.375 -5.207 1 67.56 111 GLY A CA 1
ATOM 869 C C . GLY A 1 111 ? -19.812 -8.898 -5.945 1 67.56 111 GLY A C 1
ATOM 870 O O . GLY A 1 111 ? -20.109 -10.094 -5.875 1 67.56 111 GLY A O 1
ATOM 871 N N . SER A 1 112 ? -20.609 -7.957 -6.465 1 74.94 112 SER A N 1
ATOM 872 C CA . SER A 1 112 ? -21.703 -8.336 -7.352 1 74.94 112 SER A CA 1
ATOM 873 C C . SER A 1 112 ? -21.172 -9.016 -8.617 1 74.94 112 SER A C 1
ATOM 875 O O . SER A 1 112 ? -20.031 -8.812 -9.008 1 74.94 112 SER A O 1
ATOM 877 N N . PRO A 1 113 ? -22.047 -9.859 -9.148 1 81.12 113 PRO A N 1
ATOM 878 C CA . PRO A 1 113 ? -21.625 -10.516 -10.391 1 81.12 113 PRO A CA 1
ATOM 879 C C . PRO A 1 113 ? -21.219 -9.516 -11.469 1 81.12 113 PRO A C 1
ATOM 881 O O . PRO A 1 113 ? -20.297 -9.781 -12.242 1 81.12 113 PRO A O 1
ATOM 884 N N . GLY A 1 114 ? -21.938 -8.445 -11.531 1 84.56 114 GLY A N 1
ATOM 885 C CA . GLY A 1 114 ? -21.594 -7.422 -12.5 1 84.56 114 GLY A CA 1
ATOM 886 C C . GLY A 1 114 ? -20.219 -6.812 -12.258 1 84.56 114 GLY A C 1
ATOM 887 O O . GLY A 1 114 ? -19.453 -6.602 -13.203 1 84.56 114 GLY A O 1
ATOM 888 N N . GLN A 1 115 ? -19.906 -6.602 -11.078 1 87.75 115 GLN A N 1
ATOM 889 C CA . GLN A 1 115 ? -18.594 -6.059 -10.727 1 87.75 115 GLN A CA 1
ATOM 890 C C . GLN A 1 115 ? -17.484 -7.062 -11.023 1 87.75 115 GLN A C 1
ATOM 892 O O . GLN A 1 115 ? -16.422 -6.688 -11.5 1 87.75 115 GLN A O 1
ATOM 897 N N . ARG A 1 116 ? -17.812 -8.297 -10.758 1 90.12 116 ARG A N 1
ATOM 898 C CA . ARG A 1 116 ? -16.844 -9.352 -11.031 1 90.12 116 ARG A CA 1
ATOM 899 C C . ARG A 1 116 ? -16.484 -9.391 -12.516 1 90.12 116 ARG A C 1
ATOM 901 O O . ARG A 1 116 ? -15.312 -9.453 -12.875 1 90.12 116 ARG A O 1
ATOM 908 N N . GLU A 1 117 ? -17.453 -9.328 -13.359 1 90 117 GLU A N 1
ATOM 909 C CA . GLU A 1 117 ? -17.234 -9.359 -14.805 1 90 117 GLU A CA 1
ATOM 910 C C . GLU A 1 117 ? -16.422 -8.148 -15.258 1 90 117 GLU A C 1
ATOM 912 O O . GLU A 1 117 ? -15.57 -8.258 -16.141 1 90 117 GLU A O 1
ATOM 917 N N . GLN A 1 118 ? -16.719 -7.059 -14.664 1 91.75 118 GLN A N 1
ATOM 918 C CA . GLN A 1 118 ? -15.984 -5.844 -15 1 91.75 118 GLN A CA 1
ATOM 919 C C . GLN A 1 118 ? -14.5 -5.988 -14.656 1 91.75 118 GLN A C 1
ATOM 921 O O . GLN A 1 118 ? -13.633 -5.59 -15.43 1 91.75 118 GLN A O 1
ATOM 926 N N . TYR A 1 119 ? -14.211 -6.531 -13.531 1 93.5 119 TYR A N 1
ATOM 927 C CA . TYR A 1 119 ? -12.82 -6.715 -13.125 1 93.5 119 TYR A CA 1
ATOM 928 C C . TYR A 1 119 ? -12.133 -7.754 -13.992 1 93.5 119 TYR A C 1
ATOM 930 O O . TYR A 1 119 ? -10.938 -7.629 -14.289 1 93.5 119 TYR A O 1
ATOM 938 N N . LEU A 1 120 ? -12.859 -8.781 -14.391 1 93 120 LEU A N 1
ATOM 939 C CA . LEU A 1 120 ? -12.289 -9.766 -15.305 1 93 120 LEU A CA 1
ATOM 940 C C . LEU A 1 120 ? -11.93 -9.125 -16.641 1 93 120 LEU A C 1
ATOM 942 O O . LEU A 1 120 ? -10.875 -9.406 -17.219 1 93 120 LEU A O 1
ATOM 946 N N . ASP A 1 121 ? -12.789 -8.25 -17.062 1 92.06 121 ASP A N 1
ATOM 947 C CA . ASP A 1 121 ? -12.516 -7.52 -18.297 1 92.06 121 ASP A CA 1
ATOM 948 C C . ASP A 1 121 ? -11.289 -6.621 -18.156 1 92.06 121 ASP A C 1
ATOM 950 O O . ASP A 1 121 ? -10.461 -6.543 -19.062 1 92.06 121 ASP A O 1
ATOM 954 N N . LEU A 1 122 ? -11.203 -5.973 -17.031 1 93.56 122 LEU A N 1
ATOM 955 C CA . LEU A 1 122 ? -10.055 -5.109 -16.766 1 93.56 122 LEU A CA 1
ATOM 956 C C . LEU A 1 122 ? -8.766 -5.922 -16.703 1 93.56 122 LEU A C 1
ATOM 958 O O . LEU A 1 122 ? -7.727 -5.48 -17.188 1 93.56 122 LEU A O 1
ATOM 962 N N . ALA A 1 123 ? -8.867 -7.066 -16.062 1 94.88 123 ALA A N 1
ATOM 963 C CA . ALA A 1 123 ? -7.699 -7.941 -15.977 1 94.88 123 ALA A CA 1
ATOM 964 C C . ALA A 1 123 ? -7.207 -8.328 -17.375 1 94.88 123 ALA A C 1
ATOM 966 O O . ALA A 1 123 ? -6.012 -8.234 -17.656 1 94.88 123 ALA A O 1
ATOM 967 N N . ALA A 1 124 ? -8.148 -8.711 -18.203 1 92.62 124 ALA A N 1
ATOM 968 C CA . ALA A 1 124 ? -7.812 -9.102 -19.562 1 92.62 124 ALA A CA 1
ATOM 969 C C . ALA A 1 124 ? -7.238 -7.93 -20.344 1 92.62 124 ALA A C 1
ATOM 971 O O . ALA A 1 124 ? -6.285 -8.086 -21.109 1 92.62 124 ALA A O 1
ATOM 972 N N . TYR A 1 125 ? -7.844 -6.82 -20.156 1 92.19 125 TYR A N 1
ATOM 973 C CA . TYR A 1 125 ? -7.406 -5.602 -20.828 1 92.19 125 TYR A CA 1
ATOM 974 C C . TYR A 1 125 ? -5.949 -5.289 -20.5 1 92.19 125 TYR A C 1
ATOM 976 O O . TYR A 1 125 ? -5.129 -5.102 -21.406 1 92.19 125 TYR A O 1
ATOM 984 N N . HIS A 1 126 ? -5.57 -5.234 -19.234 1 93.38 126 HIS A N 1
ATOM 985 C CA . HIS A 1 126 ? -4.211 -4.922 -18.797 1 93.38 126 HIS A CA 1
ATOM 986 C C . HIS A 1 126 ? -3.236 -6.02 -19.219 1 93.38 126 HIS A C 1
ATOM 988 O O . HIS A 1 126 ? -2.115 -5.727 -19.641 1 93.38 126 HIS A O 1
ATOM 994 N N . GLN A 1 127 ? -3.697 -7.281 -19.094 1 93.06 127 GLN A N 1
ATOM 995 C CA . GLN A 1 127 ? -2.857 -8.383 -19.547 1 93.06 127 GLN A CA 1
ATOM 996 C C . GLN A 1 127 ? -2.504 -8.25 -21.016 1 93.06 127 GLN A C 1
ATOM 998 O O . GLN A 1 127 ? -1.349 -8.445 -21.406 1 93.06 127 GLN A O 1
ATOM 1003 N N . GLY A 1 128 ? -3.496 -7.957 -21.812 1 90.81 128 GLY A N 1
ATOM 1004 C CA . GLY A 1 128 ? -3.277 -7.801 -23.234 1 90.81 128 GLY A CA 1
ATOM 1005 C C . GLY A 1 128 ? -2.297 -6.691 -23.578 1 90.81 128 GLY A C 1
ATOM 1006 O O . GLY A 1 128 ? -1.415 -6.867 -24.422 1 90.81 128 GLY A O 1
ATOM 1007 N N . LEU A 1 129 ? -2.385 -5.551 -22.906 1 91.06 129 LEU A N 1
ATOM 1008 C CA . LEU A 1 129 ? -1.503 -4.41 -23.141 1 91.06 129 LEU A CA 1
ATOM 1009 C C . LEU A 1 129 ? -0.065 -4.754 -22.766 1 91.06 129 LEU A C 1
ATOM 1011 O O . LEU A 1 129 ? 0.872 -4.371 -23.469 1 91.06 129 LEU A O 1
ATOM 1015 N N . GLY A 1 130 ? 0.121 -5.449 -21.656 1 93.62 130 GLY A N 1
ATOM 1016 C CA . GLY A 1 130 ? 1.457 -5.828 -21.234 1 93.62 130 GLY A CA 1
ATOM 1017 C C . GLY A 1 130 ? 2.088 -6.895 -22.109 1 93.62 130 GLY A C 1
ATOM 1018 O O . GLY A 1 130 ? 3.295 -6.863 -22.359 1 93.62 130 GLY A O 1
ATOM 1019 N N . MET A 1 131 ? 1.259 -7.809 -22.656 1 91.69 131 MET A N 1
ATOM 1020 C CA . MET A 1 131 ? 1.745 -8.969 -23.391 1 91.69 131 MET A CA 1
ATOM 1021 C C . MET A 1 131 ? 2.422 -8.539 -24.688 1 91.69 131 MET A C 1
ATOM 1023 O O . MET A 1 131 ? 3.43 -9.117 -25.094 1 91.69 131 MET A O 1
ATOM 1027 N N . ALA A 1 132 ? 1.905 -7.52 -25.281 1 86.88 132 ALA A N 1
ATOM 1028 C CA . ALA A 1 132 ? 2.467 -7.039 -26.547 1 86.88 132 ALA A CA 1
ATOM 1029 C C . ALA A 1 132 ? 3.91 -6.578 -26.359 1 86.88 132 ALA A C 1
ATOM 1031 O O . ALA A 1 132 ? 4.793 -6.969 -27.125 1 86.88 132 ALA A O 1
ATOM 1032 N N . THR A 1 133 ? 4.164 -5.824 -25.391 1 89.5 133 THR A N 1
ATOM 1033 C CA . THR A 1 133 ? 5.504 -5.328 -25.094 1 89.5 133 THR A CA 1
ATOM 1034 C C . THR A 1 133 ? 6.41 -6.461 -24.625 1 89.5 133 THR A C 1
ATOM 1036 O O . THR A 1 133 ? 7.586 -6.516 -24.984 1 89.5 133 THR A O 1
ATOM 1039 N N . PHE A 1 134 ? 5.891 -7.359 -23.891 1 91.56 134 PHE A N 1
ATOM 1040 C CA . PHE A 1 134 ? 6.664 -8.484 -23.375 1 91.56 134 PHE A CA 1
ATOM 1041 C C . PHE A 1 134 ? 7.184 -9.352 -24.516 1 91.56 134 PHE A C 1
ATOM 1043 O O . PHE A 1 134 ? 8.367 -9.703 -24.531 1 91.56 134 PHE A O 1
ATOM 1050 N N . MET A 1 135 ? 6.379 -9.664 -25.391 1 88 135 MET A N 1
ATOM 1051 C CA . MET A 1 135 ? 6.738 -10.539 -26.5 1 88 135 MET A CA 1
ATOM 1052 C C . MET A 1 135 ? 7.832 -9.906 -27.359 1 88 135 MET A C 1
ATOM 1054 O O . MET A 1 135 ? 8.711 -10.602 -27.875 1 88 135 MET A O 1
ATOM 1058 N N . ALA A 1 136 ? 7.758 -8.609 -27.453 1 86.75 136 ALA A N 1
ATOM 1059 C CA . ALA A 1 136 ? 8.797 -7.906 -28.203 1 86.75 136 ALA A CA 1
ATOM 1060 C C . ALA A 1 136 ? 10.117 -7.898 -27.422 1 86.75 136 ALA A C 1
ATOM 1062 O O . ALA A 1 136 ? 11.195 -7.988 -28.031 1 86.75 136 ALA A O 1
ATOM 1063 N N . GLY A 1 137 ? 10.039 -7.832 -26.141 1 87.56 137 GLY A N 1
ATOM 1064 C CA . GLY A 1 137 ? 11.219 -7.715 -25.297 1 87.56 137 GLY A CA 1
ATOM 1065 C C . GLY A 1 137 ? 11.922 -9.039 -25.062 1 87.56 137 GLY A C 1
ATOM 1066 O O . GLY A 1 137 ? 13.148 -9.086 -24.984 1 87.56 137 GLY A O 1
ATOM 1067 N N . ILE A 1 138 ? 11.211 -10.133 -25 1 86.81 138 ILE A N 1
ATOM 1068 C CA . ILE A 1 138 ? 11.773 -11.422 -24.609 1 86.81 138 ILE A CA 1
ATOM 1069 C C . ILE A 1 138 ? 12.703 -11.93 -25.703 1 86.81 138 ILE A C 1
ATOM 1071 O O . ILE A 1 138 ? 13.672 -12.633 -25.438 1 86.81 138 ILE A O 1
ATOM 1075 N N . ALA A 1 139 ? 12.445 -11.547 -26.875 1 83.38 139 ALA A N 1
ATOM 1076 C CA . ALA A 1 139 ? 13.289 -11.93 -28 1 83.38 139 ALA A CA 1
ATOM 1077 C C . ALA A 1 139 ? 14.656 -11.258 -27.938 1 83.38 139 ALA A C 1
ATOM 1079 O O . ALA A 1 139 ? 15.641 -11.773 -28.469 1 83.38 139 ALA A O 1
ATOM 1080 N N . ASN A 1 140 ? 14.75 -10.156 -27.25 1 86.81 140 ASN A N 1
ATOM 1081 C CA . ASN A 1 140 ? 15.984 -9.391 -27.125 1 86.81 140 ASN A CA 1
ATOM 1082 C C . ASN A 1 140 ? 16.359 -9.156 -25.656 1 86.81 140 ASN A C 1
ATOM 1084 O O . ASN A 1 140 ? 16.703 -8.039 -25.281 1 86.81 140 ASN A O 1
ATOM 1088 N N . ILE A 1 141 ? 16.25 -10.203 -24.938 1 89.38 141 ILE A N 1
ATOM 1089 C CA . ILE A 1 141 ? 16.516 -10.094 -23.516 1 89.38 141 ILE A CA 1
ATOM 1090 C C . ILE A 1 141 ? 18 -9.773 -23.297 1 89.38 141 ILE A C 1
ATOM 1092 O O . ILE A 1 141 ? 18.859 -10.32 -23.984 1 89.38 141 ILE A O 1
ATOM 1096 N N . ASN A 1 142 ? 18.266 -8.875 -22.469 1 90.19 142 ASN A N 1
ATOM 1097 C CA . ASN A 1 142 ? 19.625 -8.461 -22.141 1 90.19 142 ASN A CA 1
ATOM 1098 C C . ASN A 1 142 ? 19.75 -7.984 -20.688 1 90.19 142 ASN A C 1
ATOM 1100 O O . ASN A 1 142 ? 18.797 -8.109 -19.922 1 90.19 142 ASN A O 1
ATOM 1104 N N . ALA A 1 143 ? 20.875 -7.496 -20.344 1 89.44 143 ALA A N 1
ATOM 1105 C CA . ALA A 1 143 ? 21.172 -7.129 -18.953 1 89.44 143 ALA A CA 1
ATOM 1106 C C . ALA A 1 143 ? 20.328 -5.938 -18.516 1 89.44 143 ALA A C 1
ATOM 1108 O O . ALA A 1 143 ? 20.078 -5.758 -17.312 1 89.44 143 ALA A O 1
ATOM 1109 N N . GLY A 1 144 ? 19.781 -5.219 -19.406 1 89.12 144 GLY A N 1
ATOM 1110 C CA . GLY A 1 144 ? 19.047 -4.004 -19.078 1 89.12 144 GLY A CA 1
ATOM 1111 C C . GLY A 1 144 ? 17.562 -4.23 -18.922 1 89.12 144 GLY A C 1
ATOM 1112 O O . GLY A 1 144 ? 16.859 -3.398 -18.344 1 89.12 144 GLY A O 1
ATOM 1113 N N . ASN A 1 145 ? 17.078 -5.406 -19.406 1 91.75 145 ASN A N 1
ATOM 1114 C CA . ASN A 1 145 ? 15.625 -5.523 -19.391 1 91.75 145 ASN A CA 1
ATOM 1115 C C . ASN A 1 145 ? 15.18 -6.855 -18.812 1 91.75 145 ASN A C 1
ATOM 1117 O O . ASN A 1 145 ? 13.992 -7.176 -18.828 1 91.75 145 ASN A O 1
ATOM 1121 N N . TRP A 1 146 ? 16.094 -7.664 -18.234 1 93.44 146 TRP A N 1
ATOM 1122 C CA . TRP A 1 146 ? 15.703 -8.977 -17.719 1 93.44 146 TRP A CA 1
ATOM 1123 C C . TRP A 1 146 ? 14.805 -8.836 -16.5 1 93.44 146 TRP A C 1
ATOM 1125 O O . TRP A 1 146 ? 13.883 -9.633 -16.297 1 93.44 146 TRP A O 1
ATOM 1135 N N . LYS A 1 147 ? 14.977 -7.785 -15.703 1 94.62 147 LYS A N 1
ATOM 1136 C CA . LYS A 1 147 ? 14.195 -7.617 -14.477 1 94.62 147 LYS A CA 1
ATOM 1137 C C . LYS A 1 147 ? 12.734 -7.324 -14.797 1 94.62 147 LYS A C 1
ATOM 1139 O O . LYS A 1 147 ? 11.836 -8.016 -14.305 1 94.62 147 LYS A O 1
ATOM 1144 N N . PRO A 1 148 ? 12.508 -6.309 -15.68 1 95.69 148 PRO A N 1
ATOM 1145 C CA . PRO A 1 148 ? 11.094 -6.086 -16 1 95.69 148 PRO A CA 1
ATOM 1146 C C . PRO A 1 148 ? 10.453 -7.273 -16.719 1 95.69 148 PRO A C 1
ATOM 1148 O O . PRO A 1 148 ? 9.273 -7.559 -16.516 1 95.69 148 PRO A O 1
ATOM 1151 N N . LEU A 1 149 ? 11.211 -7.969 -17.516 1 94.25 149 LEU A N 1
ATOM 1152 C CA . LEU A 1 149 ? 10.68 -9.148 -18.188 1 94.25 149 LEU A CA 1
ATOM 1153 C C . LEU A 1 149 ? 10.352 -10.242 -17.188 1 94.25 149 LEU A C 1
ATOM 1155 O O . LEU A 1 149 ? 9.312 -10.906 -17.297 1 94.25 149 LEU A O 1
ATOM 1159 N N . MET A 1 150 ? 11.172 -10.391 -16.219 1 93.75 150 MET A N 1
ATOM 1160 C CA . MET A 1 150 ? 10.938 -11.352 -15.141 1 93.75 150 MET A CA 1
ATOM 1161 C C . MET A 1 150 ? 9.688 -10.984 -14.344 1 93.75 150 MET A C 1
ATOM 1163 O O . MET A 1 150 ? 8.867 -11.852 -14.023 1 93.75 150 MET A O 1
ATOM 1167 N N . CYS A 1 151 ? 9.5 -9.75 -14.078 1 95.5 151 CYS A N 1
ATOM 1168 C CA . CYS A 1 151 ? 8.344 -9.266 -13.328 1 95.5 151 CYS A CA 1
ATOM 1169 C C . CYS A 1 151 ? 7.051 -9.57 -14.07 1 95.5 151 CYS A C 1
ATOM 1171 O O . CYS A 1 151 ? 6.141 -10.18 -13.508 1 95.5 151 CYS A O 1
ATOM 1173 N N . PHE A 1 152 ? 7.035 -9.203 -15.297 1 95.88 152 PHE A N 1
ATOM 1174 C CA . PHE A 1 152 ? 5.805 -9.383 -16.062 1 95.88 152 PHE A CA 1
ATOM 1175 C C . PHE A 1 152 ? 5.508 -10.867 -16.266 1 95.88 152 PHE A C 1
ATOM 1177 O O . PHE A 1 152 ? 4.355 -11.297 -16.141 1 95.88 152 PHE A O 1
ATOM 1184 N N . SER A 1 153 ? 6.508 -11.609 -16.578 1 93.44 153 SER A N 1
ATOM 1185 C CA . SER A 1 153 ? 6.273 -13.039 -16.781 1 93.44 153 SER A CA 1
ATOM 1186 C C . SER A 1 153 ? 5.75 -13.695 -15.508 1 93.44 153 SER A C 1
ATOM 1188 O O . SER A 1 153 ? 4.938 -14.617 -15.562 1 93.44 153 SER A O 1
ATOM 1190 N N . SER A 1 154 ? 6.242 -13.227 -14.32 1 94.38 154 SER A N 1
ATOM 1191 C CA . SER A 1 154 ? 5.711 -13.719 -13.055 1 94.38 154 SER A CA 1
ATOM 1192 C C . SER A 1 154 ? 4.227 -13.406 -12.914 1 94.38 154 SER A C 1
ATOM 1194 O O . SER A 1 154 ? 3.451 -14.242 -12.445 1 94.38 154 SER A O 1
ATOM 1196 N N . CYS A 1 155 ? 3.83 -12.242 -13.344 1 95.88 155 CYS A N 1
ATOM 1197 C CA . CYS A 1 155 ? 2.424 -11.859 -13.32 1 95.88 155 CYS A CA 1
ATOM 1198 C C . CYS A 1 155 ? 1.597 -12.742 -14.242 1 95.88 155 CYS A C 1
ATOM 1200 O O . CYS A 1 155 ? 0.498 -13.172 -13.883 1 95.88 155 CYS A O 1
ATOM 1202 N N . VAL A 1 156 ? 2.125 -13 -15.398 1 93.19 156 VAL A N 1
ATOM 1203 C CA . VAL A 1 156 ? 1.415 -13.797 -16.391 1 93.19 156 VAL A CA 1
ATOM 1204 C C . VAL A 1 156 ? 1.183 -15.203 -15.867 1 93.19 156 VAL A C 1
ATOM 1206 O O . VAL A 1 156 ? 0.128 -15.797 -16.094 1 93.19 156 VAL A O 1
ATOM 1209 N N . LEU A 1 157 ? 2.139 -15.711 -15.172 1 91.94 157 LEU A N 1
ATOM 1210 C CA . LEU A 1 157 ? 2 -17.047 -14.609 1 91.94 157 LEU A CA 1
ATOM 1211 C C . LEU A 1 157 ? 0.805 -17.125 -13.672 1 91.94 157 LEU A C 1
ATOM 1213 O O . LEU A 1 157 ? 0.026 -18.078 -13.719 1 91.94 157 LEU A O 1
ATOM 1217 N N . ILE A 1 158 ? 0.649 -16.172 -12.844 1 94 158 ILE A N 1
ATOM 1218 C CA . ILE A 1 158 ? -0.479 -16.125 -11.922 1 94 158 ILE A CA 1
ATOM 1219 C C . ILE A 1 158 ? -1.774 -15.906 -12.695 1 94 158 ILE A C 1
ATOM 1221 O O . ILE A 1 158 ? -2.785 -16.562 -12.43 1 94 158 ILE A O 1
ATOM 1225 N N . TYR A 1 159 ? -1.72 -15.078 -13.688 1 93.25 159 TYR A N 1
ATOM 1226 C CA . TYR A 1 159 ? -2.881 -14.758 -14.516 1 93.25 159 TYR A CA 1
ATOM 1227 C C . TYR A 1 159 ? -3.426 -16.016 -15.188 1 93.25 159 TYR A C 1
ATOM 1229 O O . TYR A 1 159 ? -4.637 -16.25 -15.188 1 93.25 159 TYR A O 1
ATOM 1237 N N . VAL A 1 160 ? -2.584 -16.781 -15.727 1 88.38 160 VAL A N 1
ATOM 1238 C CA . VAL A 1 160 ? -3.016 -17.922 -16.516 1 88.38 160 VAL A CA 1
ATOM 1239 C C . VAL A 1 160 ? -3.547 -19.031 -15.594 1 88.38 160 VAL A C 1
ATOM 1241 O O . VAL A 1 160 ? -4.336 -19.875 -16.016 1 88.38 160 VAL A O 1
ATOM 1244 N N . CYS A 1 161 ? -3.117 -19 -14.336 1 89 161 CYS A N 1
ATOM 1245 C CA . CYS A 1 161 ? -3.582 -19.984 -13.383 1 89 161 CYS A CA 1
ATOM 1246 C C . CYS A 1 161 ? -5 -19.688 -12.914 1 89 161 CYS A C 1
ATOM 1248 O O . CYS A 1 161 ? -5.691 -20.562 -12.391 1 89 161 CYS A O 1
ATOM 1250 N N . PHE A 1 162 ? -5.395 -18.422 -13.055 1 89.06 162 PHE A N 1
ATOM 1251 C CA . PHE A 1 162 ? -6.715 -18.016 -12.586 1 89.06 162 PHE A CA 1
ATOM 1252 C C . PHE A 1 162 ? -7.797 -18.469 -13.562 1 89.06 162 PHE A C 1
ATOM 1254 O O . PHE A 1 162 ? -7.684 -18.234 -14.766 1 89.06 162 PHE A O 1
ATOM 1261 N N . ARG A 1 163 ? -8.812 -19.156 -13.117 1 77.25 163 ARG A N 1
ATOM 1262 C CA . ARG A 1 163 ? -9.961 -19.594 -13.898 1 77.25 163 ARG A CA 1
ATOM 1263 C C . ARG A 1 163 ? -11.234 -18.891 -13.438 1 77.25 163 ARG A C 1
ATOM 1265 O O . ARG A 1 163 ? -11.656 -19.047 -12.289 1 77.25 163 ARG A O 1
ATOM 1272 N N . PRO A 1 164 ? -11.75 -17.969 -14.414 1 64.31 164 PRO A N 1
ATOM 1273 C CA . PRO A 1 164 ? -12.977 -17.281 -14 1 64.31 164 PRO A CA 1
ATOM 1274 C C . PRO A 1 164 ? -14.125 -18.234 -13.727 1 64.31 164 PRO A C 1
ATOM 1276 O O . PRO A 1 164 ? -15.023 -17.922 -12.938 1 64.31 164 PRO A O 1
ATOM 1279 N N . SER A 1 165 ? -14.406 -19.297 -14.664 1 56.94 165 SER A N 1
ATOM 1280 C CA . SER A 1 165 ? -15.609 -20.109 -14.742 1 56.94 165 SER A CA 1
ATOM 1281 C C . SER A 1 165 ? -15.961 -20.719 -13.383 1 56.94 165 SER A C 1
ATOM 1283 O O . SER A 1 165 ? -16.891 -21.516 -13.273 1 56.94 165 SER A O 1
ATOM 1285 N N . HIS A 1 166 ? -15.414 -20.438 -12.25 1 47.53 166 HIS A N 1
ATOM 1286 C CA . HIS A 1 166 ? -16.078 -21.297 -11.281 1 47.53 166 HIS A CA 1
ATOM 1287 C C . HIS A 1 166 ? -17.562 -20.969 -11.164 1 47.53 166 HIS A C 1
ATOM 1289 O O . HIS A 1 166 ? -18.172 -21.172 -10.117 1 47.53 166 HIS A O 1
ATOM 1295 N N . THR A 1 167 ? -18.141 -20.109 -11.805 1 38.84 167 THR A N 1
ATOM 1296 C CA . THR A 1 167 ? -19.562 -20.281 -11.617 1 38.84 167 THR A CA 1
ATOM 1297 C C . THR A 1 167 ? -19.969 -21.734 -11.82 1 38.84 167 THR A C 1
ATOM 1299 O O . THR A 1 167 ? -19.516 -22.391 -12.758 1 38.84 167 THR A O 1
ATOM 1302 N N . VAL A 1 168 ? -20.344 -22.453 -10.844 1 35.19 168 VAL A N 1
ATOM 1303 C CA . VAL A 1 168 ? -21.016 -23.75 -10.75 1 35.19 168 VAL A CA 1
ATOM 1304 C C . VAL A 1 168 ? -21.875 -23.969 -12 1 35.19 168 VAL A C 1
ATOM 1306 O O . VAL A 1 168 ? -21.953 -25.078 -12.523 1 35.19 168 VAL A O 1
ATOM 1309 N N . ALA A 1 169 ? -22.922 -23.078 -12.383 1 34.5 169 ALA A N 1
ATOM 1310 C CA . ALA A 1 169 ? -24.016 -23.469 -13.258 1 34.5 169 ALA A CA 1
ATOM 1311 C C . ALA A 1 169 ? -23.516 -23.734 -14.68 1 34.5 169 ALA A C 1
ATOM 1313 O O . ALA A 1 169 ? -24.156 -24.453 -15.445 1 34.5 169 ALA A O 1
ATOM 1314 N N . GLY A 1 170 ? -22.844 -22.781 -15.328 1 33.16 170 GLY A N 1
ATOM 1315 C CA . GLY A 1 170 ? -22.672 -23.031 -16.75 1 33.16 170 GLY A CA 1
ATOM 1316 C C . GLY A 1 170 ? -21.703 -24.156 -17.047 1 33.16 170 GLY A C 1
ATOM 1317 O O . GLY A 1 170 ? -20.562 -23.922 -17.422 1 33.16 170 GLY A O 1
ATOM 1318 N N . LEU A 1 171 ? -21.641 -25.188 -16.297 1 32 171 LEU A N 1
ATOM 1319 C CA . LEU A 1 171 ? -21.25 -26.516 -16.766 1 32 171 LEU A CA 1
ATOM 1320 C C . LEU A 1 171 ? -21.875 -26.828 -18.109 1 32 171 LEU A C 1
ATOM 1322 O O . LEU A 1 171 ? -22.734 -27.719 -18.203 1 32 171 LEU A O 1
ATOM 1326 N N . THR A 1 172 ? -22.531 -25.922 -18.891 1 31.3 172 THR A N 1
ATOM 1327 C CA . THR A 1 172 ? -22.922 -26.625 -20.109 1 31.3 172 THR A CA 1
ATOM 1328 C C . THR A 1 172 ? -21.75 -27.375 -20.719 1 31.3 172 THR A C 1
ATOM 1330 O O . THR A 1 172 ? -20.594 -26.969 -20.562 1 31.3 172 THR A O 1
ATOM 1333 N N . ALA A 1 173 ? -22.062 -28.578 -21.406 1 34.62 173 ALA A N 1
ATOM 1334 C CA . ALA A 1 173 ? -21.453 -29.781 -21.984 1 34.62 173 ALA A CA 1
ATOM 1335 C C . ALA A 1 173 ? -20.188 -29.422 -22.75 1 34.62 173 ALA A C 1
ATOM 1337 O O . ALA A 1 173 ? -19.141 -30.078 -22.594 1 34.62 173 ALA A O 1
ATOM 1338 N N . GLY A 1 174 ? -20.328 -29.016 -24.156 1 34.06 174 GLY A N 1
ATOM 1339 C CA . GLY A 1 174 ? -19.516 -29.344 -25.312 1 34.06 174 GLY A CA 1
ATOM 1340 C C . GLY A 1 174 ? -18.172 -28.625 -25.328 1 34.06 174 GLY A C 1
ATOM 1341 O O . GLY A 1 174 ? -17.281 -28.969 -26.109 1 34.06 174 GLY A O 1
ATOM 1342 N N . SER A 1 175 ? -18.312 -27.297 -25.562 1 35.56 175 SER A N 1
ATOM 1343 C CA . SER A 1 175 ? -17.016 -26.781 -26 1 35.56 175 SER A CA 1
ATOM 1344 C C . SER A 1 175 ? -15.938 -27.078 -24.953 1 35.56 175 SER A C 1
ATOM 1346 O O . SER A 1 175 ? -16.109 -26.766 -23.781 1 35.56 175 SER A O 1
ATOM 1348 N N . SER A 1 176 ? -15.227 -28.234 -25.031 1 37.31 176 SER A N 1
ATOM 1349 C CA . SER A 1 176 ? -13.969 -28.656 -24.422 1 37.31 176 SER A CA 1
ATOM 1350 C C . SER A 1 176 ? -13.109 -27.453 -24.062 1 37.31 176 SER A C 1
ATOM 1352 O O . SER A 1 176 ? -12.289 -27 -24.875 1 37.31 176 SER A O 1
ATOM 1354 N N . GLU A 1 177 ? -13.625 -26.375 -24.047 1 42.47 177 GLU A N 1
ATOM 1355 C CA . GLU A 1 177 ? -12.672 -25.391 -23.547 1 42.47 177 GLU A CA 1
ATOM 1356 C C . GLU A 1 177 ? -11.727 -25.984 -22.516 1 42.47 177 GLU A C 1
ATOM 1358 O O . GLU A 1 177 ? -12.039 -26.016 -21.328 1 42.47 177 GLU A O 1
ATOM 1363 N N . ALA A 1 178 ? -11.391 -27.266 -22.703 1 43.5 178 ALA A N 1
ATOM 1364 C CA . ALA A 1 178 ? -10.344 -28.141 -22.203 1 43.5 178 ALA A CA 1
ATOM 1365 C C . ALA A 1 178 ? -9.312 -27.344 -21.391 1 43.5 178 ALA A C 1
ATOM 1367 O O . ALA A 1 178 ? -9.258 -26.125 -21.484 1 43.5 178 ALA A O 1
ATOM 1368 N N . VAL A 1 179 ? -8.031 -28.219 -21.031 1 48.66 179 VAL A N 1
ATOM 1369 C CA . VAL A 1 179 ? -7.051 -28.266 -19.953 1 48.66 179 VAL A CA 1
ATOM 1370 C C . VAL A 1 179 ? -6.168 -27.016 -20.016 1 48.66 179 VAL A C 1
ATOM 1372 O O . VAL A 1 179 ? -5.312 -26.891 -20.891 1 48.66 179 VAL A O 1
ATOM 1375 N N . ASN A 1 180 ? -6.621 -25.875 -19.672 1 62.12 180 ASN A N 1
ATOM 1376 C CA . ASN A 1 180 ? -5.969 -24.625 -19.297 1 62.12 180 ASN A CA 1
ATOM 1377 C C . ASN A 1 180 ? -4.641 -24.875 -18.594 1 62.12 180 ASN A C 1
ATOM 1379 O O . ASN A 1 180 ? -3.711 -24.062 -18.703 1 62.12 180 ASN A O 1
ATOM 1383 N N . ILE A 1 181 ? -4.551 -26.172 -18.125 1 69.62 181 ILE A N 1
ATOM 1384 C CA . ILE A 1 181 ? -3.289 -26.406 -17.438 1 69.62 181 ILE A CA 1
ATOM 1385 C C . ILE A 1 181 ? -2.145 -26.422 -18.453 1 69.62 181 ILE A C 1
ATOM 1387 O O . ILE A 1 181 ? -1.01 -26.078 -18.109 1 69.62 181 ILE A O 1
ATOM 1391 N N . PHE A 1 182 ? -2.596 -26.734 -19.781 1 73.75 182 PHE A N 1
ATOM 1392 C CA . PHE A 1 182 ? -1.587 -26.766 -20.828 1 73.75 182 PHE A CA 1
ATOM 1393 C C . PHE A 1 182 ? -1.032 -25.359 -21.078 1 73.75 182 PHE A C 1
ATOM 1395 O O . PHE A 1 182 ? 0.156 -25.203 -21.359 1 73.75 182 PHE A O 1
ATOM 1402 N N . GLU A 1 183 ? -1.935 -24.453 -20.844 1 74.81 183 GLU A N 1
ATOM 1403 C CA . GLU A 1 183 ? -1.502 -23.078 -21 1 74.81 183 GLU A CA 1
ATOM 1404 C C . GLU A 1 183 ? -0.486 -22.688 -19.922 1 74.81 183 GLU A C 1
ATOM 1406 O O . GLU A 1 183 ? 0.453 -21.938 -20.203 1 74.81 183 GLU A O 1
ATOM 1411 N N . VAL A 1 184 ? -0.675 -23.266 -18.828 1 79.94 184 VAL A N 1
ATOM 1412 C CA . VAL A 1 184 ? 0.258 -22.984 -17.734 1 79.94 184 VAL A CA 1
ATOM 1413 C C . VAL A 1 184 ? 1.649 -23.484 -18.109 1 79.94 184 VAL A C 1
ATOM 1415 O O . VAL A 1 184 ? 2.635 -22.75 -17.984 1 79.94 184 VAL A O 1
ATOM 1418 N N . PHE A 1 185 ? 1.693 -24.719 -18.641 1 80.88 185 PHE A N 1
ATOM 1419 C CA . PHE A 1 185 ? 2.979 -25.281 -19.031 1 80.88 185 PHE A CA 1
ATOM 1420 C C . PHE A 1 185 ? 3.602 -24.484 -20.156 1 80.88 185 PHE A C 1
ATOM 1422 O O . PHE A 1 185 ? 4.816 -24.281 -20.188 1 80.88 185 PHE A O 1
ATOM 1429 N N . ALA A 1 186 ? 2.766 -24 -21.047 1 77.69 186 ALA A N 1
ATOM 1430 C CA . ALA A 1 186 ? 3.266 -23.234 -22.172 1 77.69 186 ALA A CA 1
ATOM 1431 C C . ALA A 1 186 ? 3.857 -21.906 -21.719 1 77.69 186 ALA A C 1
ATOM 1433 O O . ALA A 1 186 ? 4.926 -21.5 -22.172 1 77.69 186 ALA A O 1
ATOM 1434 N N . PHE A 1 187 ? 3.199 -21.266 -20.797 1 80.31 187 PHE A N 1
ATOM 1435 C CA . PHE A 1 187 ? 3.639 -19.953 -20.359 1 80.31 187 PHE A CA 1
ATOM 1436 C C . PHE A 1 187 ? 4.859 -20.062 -19.453 1 80.31 187 PHE A C 1
ATOM 1438 O O . PHE A 1 187 ? 5.672 -19.141 -19.391 1 80.31 187 PHE A O 1
ATOM 1445 N N . VAL A 1 188 ? 4.957 -21.125 -18.75 1 83.31 188 VAL A N 1
ATOM 1446 C CA . VAL A 1 188 ? 6.141 -21.359 -17.938 1 83.31 188 VAL A CA 1
ATOM 1447 C C . VAL A 1 188 ? 7.387 -21.391 -18.812 1 83.31 188 VAL A C 1
ATOM 1449 O O . VAL A 1 188 ? 8.477 -21 -18.375 1 83.31 188 VAL A O 1
ATOM 1452 N N . ARG A 1 189 ? 7.238 -21.719 -20.062 1 76.75 189 ARG A N 1
ATOM 1453 C CA . ARG A 1 189 ? 8.367 -21.734 -20.984 1 76.75 189 ARG A CA 1
ATOM 1454 C C . ARG A 1 189 ? 8.906 -20.328 -21.219 1 76.75 189 ARG A C 1
ATOM 1456 O O . ARG A 1 189 ? 10.117 -20.125 -21.297 1 76.75 189 ARG A O 1
ATOM 1463 N N . GLY A 1 190 ? 8.047 -19.344 -21.422 1 72.38 190 GLY A N 1
ATOM 1464 C CA . GLY A 1 190 ? 8.492 -17.953 -21.5 1 72.38 190 GLY A CA 1
ATOM 1465 C C . GLY A 1 190 ? 9.258 -17.5 -20.281 1 72.38 190 GLY A C 1
ATOM 1466 O O . GLY A 1 190 ? 10.289 -16.844 -20.406 1 72.38 190 GLY A O 1
ATOM 1467 N N . HIS A 1 191 ? 8.734 -17.875 -19.203 1 82.12 191 HIS A N 1
ATOM 1468 C CA . HIS A 1 191 ? 9.406 -17.547 -17.953 1 82.12 191 HIS A CA 1
ATOM 1469 C C . HIS A 1 191 ? 10.766 -18.25 -17.859 1 82.12 191 HIS A C 1
ATOM 1471 O O . HIS A 1 191 ? 11.734 -17.656 -17.375 1 82.12 191 HIS A O 1
ATOM 1477 N N . ARG A 1 192 ? 10.797 -19.438 -18.406 1 82.69 192 ARG A N 1
ATOM 1478 C CA . ARG A 1 192 ? 12.023 -20.234 -18.406 1 82.69 192 ARG A CA 1
ATOM 1479 C C . ARG A 1 192 ? 13.109 -19.547 -19.25 1 82.69 192 ARG A C 1
ATOM 1481 O O . ARG A 1 192 ? 14.281 -19.531 -18.859 1 82.69 192 ARG A O 1
ATOM 1488 N N . ALA A 1 193 ? 12.719 -18.969 -20.281 1 79.75 193 ALA A N 1
ATOM 1489 C CA . ALA A 1 193 ? 13.672 -18.297 -21.172 1 79.75 193 ALA A CA 1
ATOM 1490 C C . ALA A 1 193 ? 14.375 -17.156 -20.438 1 79.75 193 ALA A C 1
ATOM 1492 O O . ALA A 1 193 ? 15.562 -16.906 -20.656 1 79.75 193 ALA A O 1
ATOM 1493 N N . VAL A 1 194 ? 13.672 -16.531 -19.547 1 82.31 194 VAL A N 1
ATOM 1494 C CA . VAL A 1 194 ? 14.25 -15.43 -18.781 1 82.31 194 VAL A CA 1
ATOM 1495 C C . VAL A 1 194 ? 15.141 -15.992 -17.672 1 82.31 194 VAL A C 1
ATOM 1497 O O . VAL A 1 194 ? 16.297 -15.586 -17.531 1 82.31 194 VAL A O 1
ATOM 1500 N N . LEU A 1 195 ? 14.656 -16.953 -16.984 1 82.75 195 LEU A N 1
ATOM 1501 C CA . LEU A 1 195 ? 15.312 -17.484 -15.797 1 82.75 195 LEU A CA 1
ATOM 1502 C C . LEU A 1 195 ? 16.578 -18.25 -16.172 1 82.75 195 LEU A C 1
ATOM 1504 O O . LEU A 1 195 ? 17.578 -18.188 -15.445 1 82.75 195 LEU A O 1
ATOM 1508 N N . GLU A 1 196 ? 16.547 -18.969 -17.188 1 83.06 196 GLU A N 1
ATOM 1509 C CA . GLU A 1 196 ? 17.703 -19.766 -17.578 1 83.06 196 GLU A CA 1
ATOM 1510 C C . GLU A 1 196 ? 18.906 -18.891 -17.891 1 83.06 196 GLU A C 1
ATOM 1512 O O . GLU A 1 196 ? 20.047 -19.25 -17.578 1 83.06 196 GLU A O 1
ATOM 1517 N N . ARG A 1 197 ? 18.672 -17.766 -18.453 1 86.25 197 ARG A N 1
ATOM 1518 C CA . ARG A 1 197 ? 19.766 -16.891 -18.891 1 86.25 197 ARG A CA 1
ATOM 1519 C C . ARG A 1 197 ? 20.266 -16.031 -17.734 1 86.25 197 ARG A C 1
ATOM 1521 O O . ARG A 1 197 ? 21.453 -15.688 -17.688 1 86.25 197 ARG A O 1
ATOM 1528 N N . TYR A 1 198 ? 19.406 -15.766 -16.766 1 90.06 198 TYR A N 1
ATOM 1529 C CA . TYR A 1 198 ? 19.797 -14.773 -15.773 1 90.06 198 TYR A CA 1
ATOM 1530 C C . TYR A 1 198 ? 19.578 -15.297 -14.359 1 90.06 198 TYR A C 1
ATOM 1532 O O . TYR A 1 198 ? 19.375 -14.523 -13.422 1 90.06 198 TYR A O 1
ATOM 1540 N N . GLN A 1 199 ? 19.656 -16.578 -14.234 1 87.44 199 GLN A N 1
ATOM 1541 C CA . GLN A 1 199 ? 19.453 -17.188 -12.93 1 87.44 199 GLN A CA 1
ATOM 1542 C C . GLN A 1 199 ? 20.516 -16.734 -11.93 1 87.44 199 GLN A C 1
ATOM 1544 O O . GLN A 1 199 ? 20.188 -16.391 -10.797 1 87.44 199 GLN A O 1
ATOM 1549 N N . SER A 1 200 ? 21.766 -16.719 -12.352 1 88.19 200 SER A N 1
ATOM 1550 C CA . SER A 1 200 ? 22.844 -16.297 -11.469 1 88.19 200 SER A CA 1
ATOM 1551 C C . SER A 1 200 ? 22.703 -14.836 -11.07 1 88.19 200 SER A C 1
ATOM 1553 O O . SER A 1 200 ? 22.906 -14.484 -9.906 1 88.19 200 SER A O 1
ATOM 1555 N N . THR A 1 201 ? 22.344 -14.062 -12.031 1 90.62 201 THR A N 1
ATOM 1556 C CA . THR A 1 201 ? 22.156 -12.641 -11.758 1 90.62 201 THR A CA 1
ATOM 1557 C C . THR A 1 201 ? 20.984 -12.43 -10.805 1 90.62 201 THR A C 1
ATOM 1559 O O . THR A 1 201 ? 21.047 -11.594 -9.898 1 90.62 201 THR A O 1
ATOM 1562 N N . LEU A 1 202 ? 19.938 -13.211 -11 1 90.5 202 LEU A N 1
ATOM 1563 C CA . LEU A 1 202 ? 18.766 -13.133 -10.148 1 90.5 202 LEU A CA 1
ATOM 1564 C C . LEU A 1 202 ? 19.109 -13.477 -8.703 1 90.5 202 LEU A C 1
ATOM 1566 O O . LEU A 1 202 ? 18.719 -12.758 -7.781 1 90.5 202 LEU A O 1
ATOM 1570 N N . LYS A 1 203 ? 19.922 -14.477 -8.5 1 87.81 203 LYS A N 1
ATOM 1571 C CA . LYS A 1 203 ? 20.297 -14.961 -7.176 1 87.81 203 LYS A CA 1
ATOM 1572 C C . LYS A 1 203 ? 21.109 -13.914 -6.422 1 87.81 203 LYS A C 1
ATOM 1574 O O . LYS A 1 203 ? 21.141 -13.914 -5.188 1 87.81 203 LYS A O 1
ATOM 1579 N N . ASN A 1 204 ? 21.672 -13.031 -7.168 1 87.94 204 ASN A N 1
ATOM 1580 C CA . ASN A 1 204 ? 22.531 -12.016 -6.562 1 87.94 204 ASN A CA 1
ATOM 1581 C C . ASN A 1 204 ? 21.906 -10.633 -6.625 1 87.94 204 ASN A C 1
ATOM 1583 O O . ASN A 1 204 ? 22.562 -9.625 -6.395 1 87.94 204 ASN A O 1
ATOM 1587 N N . SER A 1 205 ? 20.703 -10.57 -6.961 1 88.94 205 SER A N 1
ATOM 1588 C CA . SER A 1 205 ? 19.984 -9.305 -7.031 1 88.94 205 SER A CA 1
ATOM 1589 C C . SER A 1 205 ? 18.984 -9.164 -5.879 1 88.94 205 SER A C 1
ATOM 1591 O O . SER A 1 205 ? 18.844 -10.078 -5.07 1 88.94 205 SER A O 1
ATOM 1593 N N . TYR A 1 206 ? 18.359 -8.016 -5.738 1 89 206 TYR A N 1
ATOM 1594 C CA . TYR A 1 206 ? 17.359 -7.789 -4.699 1 89 206 TYR A CA 1
ATOM 1595 C C . TYR A 1 206 ? 16.109 -8.625 -4.949 1 89 206 TYR A C 1
ATOM 1597 O O . TYR A 1 206 ? 15.234 -8.719 -4.082 1 89 206 TYR A O 1
ATOM 1605 N N . LEU A 1 207 ? 16.078 -9.32 -6.125 1 92.06 207 LEU A N 1
ATOM 1606 C CA . LEU A 1 207 ? 14.953 -10.195 -6.434 1 92.06 207 LEU A CA 1
ATOM 1607 C C . LEU A 1 207 ? 15.258 -11.633 -6.023 1 92.06 207 LEU A C 1
ATOM 1609 O O . LEU A 1 207 ? 14.469 -12.539 -6.285 1 92.06 207 LEU A O 1
ATOM 1613 N N . ALA A 1 208 ? 16.297 -11.891 -5.289 1 90.75 208 ALA A N 1
ATOM 1614 C CA . ALA A 1 208 ? 16.797 -13.211 -4.938 1 90.75 208 ALA A CA 1
ATOM 1615 C C . ALA A 1 208 ? 15.758 -14 -4.148 1 90.75 208 ALA A C 1
ATOM 1617 O O . ALA A 1 208 ? 15.648 -15.219 -4.301 1 90.75 208 ALA A O 1
ATOM 1618 N N . PRO A 1 209 ? 14.953 -13.344 -3.352 1 91.25 209 PRO A N 1
ATOM 1619 C CA . PRO A 1 209 ? 13.953 -14.086 -2.578 1 91.25 209 PRO A CA 1
ATOM 1620 C C . PRO A 1 209 ? 12.945 -14.82 -3.461 1 91.25 209 PRO A C 1
ATOM 1622 O O . PRO A 1 209 ? 12.391 -15.836 -3.051 1 91.25 209 PRO A O 1
ATOM 1625 N N . LEU A 1 210 ? 12.734 -14.359 -4.668 1 90.94 210 LEU A N 1
ATOM 1626 C CA . LEU A 1 210 ? 11.844 -15.055 -5.59 1 90.94 210 LEU A CA 1
ATOM 1627 C C . LEU A 1 210 ? 12.367 -16.453 -5.91 1 90.94 210 LEU A C 1
ATOM 1629 O O . LEU A 1 210 ? 11.586 -17.391 -6.035 1 90.94 210 LEU A O 1
ATOM 1633 N N . PHE A 1 211 ? 13.695 -16.484 -5.977 1 87.5 211 PHE A N 1
ATOM 1634 C CA . PHE A 1 211 ? 14.352 -17.75 -6.293 1 87.5 211 PHE A CA 1
ATOM 1635 C C . PHE A 1 211 ? 14.484 -18.625 -5.051 1 87.5 211 PHE A C 1
ATOM 1637 O O . PHE A 1 211 ? 14.172 -19.812 -5.082 1 87.5 211 PHE A O 1
ATOM 1644 N N . HIS A 1 212 ? 14.766 -18.016 -4.008 1 86.94 212 HIS A N 1
ATOM 1645 C CA . HIS A 1 212 ? 15.078 -18.75 -2.791 1 86.94 212 HIS A CA 1
ATOM 1646 C C . HIS A 1 212 ? 13.805 -19.234 -2.104 1 86.94 212 HIS A C 1
ATOM 1648 O O . HIS A 1 212 ? 13.859 -20.125 -1.252 1 86.94 212 HIS A O 1
ATOM 1654 N N . SER A 1 213 ? 12.75 -18.641 -2.41 1 87.56 213 SER A N 1
ATOM 1655 C CA . SER A 1 213 ? 11.484 -19.109 -1.847 1 87.56 213 SER A CA 1
ATOM 1656 C C . SER A 1 213 ? 11.086 -20.453 -2.426 1 87.56 213 SER A C 1
ATOM 1658 O O . SER A 1 213 ? 10.258 -21.156 -1.848 1 87.56 213 SER A O 1
ATOM 1660 N N . ILE A 1 214 ? 11.656 -20.766 -3.52 1 83.94 214 ILE A N 1
ATOM 1661 C CA . ILE A 1 214 ? 11.328 -22.016 -4.199 1 83.94 214 ILE A CA 1
ATOM 1662 C C . ILE A 1 214 ? 12.438 -23.031 -3.961 1 83.94 214 ILE A C 1
ATOM 1664 O O . ILE A 1 214 ? 12.172 -24.172 -3.539 1 83.94 214 ILE A O 1
ATOM 1668 N N . TRP A 1 215 ? 13.641 -22.578 -4.266 1 77.06 215 TRP A N 1
ATOM 1669 C CA . TRP A 1 215 ? 14.82 -23.422 -4.168 1 77.06 215 TRP A CA 1
ATOM 1670 C C . TRP A 1 215 ? 15.688 -23.016 -2.984 1 77.06 215 TRP A C 1
ATOM 1672 O O . TRP A 1 215 ? 16.25 -21.906 -2.973 1 77.06 215 TRP A O 1
ATOM 1682 N N . ARG A 1 216 ? 15.656 -23.812 -1.979 1 69.12 216 ARG A N 1
ATOM 1683 C CA . ARG A 1 216 ? 16.516 -23.516 -0.841 1 69.12 216 ARG A CA 1
ATOM 1684 C C . ARG A 1 216 ? 17.875 -24.203 -0.982 1 69.12 216 ARG A C 1
ATOM 1686 O O . ARG A 1 216 ? 17.953 -25.359 -1.4 1 69.12 216 ARG A O 1
ATOM 1693 N N . PRO A 1 217 ? 18.875 -23.344 -0.893 1 58.06 217 PRO A N 1
ATOM 1694 C CA . PRO A 1 217 ? 20.203 -23.938 -1.012 1 58.06 217 PRO A CA 1
ATOM 1695 C C . PRO A 1 217 ? 20.328 -25.266 -0.273 1 58.06 217 PRO A C 1
ATOM 1697 O O . PRO A 1 217 ? 21 -26.188 -0.753 1 58.06 217 PRO A O 1
ATOM 1700 N N . ASP A 1 218 ? 19.75 -25.25 0.891 1 57.22 218 ASP A N 1
ATOM 1701 C CA . ASP A 1 218 ? 19.906 -26.438 1.706 1 57.22 218 ASP A CA 1
ATOM 1702 C C . ASP A 1 218 ? 19.109 -27.609 1.12 1 57.22 218 ASP A C 1
ATOM 1704 O O . ASP A 1 218 ? 19.297 -28.766 1.536 1 57.22 218 ASP A O 1
ATOM 1708 N N . ASP A 1 219 ? 18.25 -27.359 0.249 1 56.97 219 ASP A N 1
ATOM 1709 C CA . ASP A 1 219 ? 17.391 -28.406 -0.316 1 56.97 219 ASP A CA 1
ATOM 1710 C C . ASP A 1 219 ? 18.188 -29.328 -1.226 1 56.97 219 ASP A C 1
ATOM 1712 O O . ASP A 1 219 ? 17.734 -30.438 -1.545 1 56.97 219 ASP A O 1
ATOM 1716 N N . GLU A 1 220 ? 19.266 -28.766 -1.818 1 53.22 220 GLU A N 1
ATOM 1717 C CA . GLU A 1 220 ? 20.078 -29.625 -2.676 1 53.22 220 GLU A CA 1
ATOM 1718 C C . GLU A 1 220 ? 20.625 -30.828 -1.902 1 53.22 220 GLU A C 1
ATOM 1720 O O . GLU A 1 220 ? 21.125 -31.781 -2.498 1 53.22 220 GLU A O 1
ATOM 1725 N N . SER A 1 221 ? 20.484 -30.641 -0.596 1 49.44 221 SER A N 1
ATOM 1726 C CA . SER A 1 221 ? 21 -31.812 0.106 1 49.44 221 SER A CA 1
ATOM 1727 C C . SER A 1 221 ? 20.109 -33.031 -0.142 1 49.44 221 SER A C 1
ATOM 1729 O O . SER A 1 221 ? 18.969 -32.906 -0.589 1 49.44 221 SER A O 1
ATOM 1731 N N . GLU A 1 222 ? 20.484 -34.219 0.388 1 49.47 222 GLU A N 1
ATOM 1732 C CA . GLU A 1 222 ? 19.953 -35.562 0.219 1 49.47 222 GLU A CA 1
ATOM 1733 C C . GLU A 1 222 ? 18.469 -35.625 0.55 1 49.47 222 GLU A C 1
ATOM 1735 O O . GLU A 1 222 ? 18.047 -35.156 1.617 1 49.47 222 GLU A O 1
ATOM 1740 N N . VAL A 1 223 ? 17.594 -35.531 -0.567 1 52.97 223 VAL A N 1
ATOM 1741 C CA . VAL A 1 223 ? 16.172 -35.844 -0.392 1 52.97 223 VAL A CA 1
ATOM 1742 C C . VAL A 1 223 ? 16.016 -36.875 0.749 1 52.97 223 VAL A C 1
ATOM 1744 O O . VAL A 1 223 ? 16.469 -38 0.648 1 52.97 223 VAL A O 1
ATOM 1747 N N . ILE A 1 224 ? 16.141 -36.438 1.921 1 52.88 224 ILE A N 1
ATOM 1748 C CA . ILE A 1 224 ? 15.828 -37.406 2.973 1 52.88 224 ILE A CA 1
ATOM 1749 C C . ILE A 1 224 ? 14.367 -37.844 2.852 1 52.88 224 ILE A C 1
ATOM 1751 O O . ILE A 1 224 ? 13.453 -37.031 3.043 1 52.88 224 ILE A O 1
ATOM 1755 N N . TRP A 1 225 ? 14.219 -38.875 2.104 1 57.72 225 TRP A N 1
ATOM 1756 C CA . TRP A 1 225 ? 12.93 -39.531 1.897 1 57.72 225 TRP A CA 1
ATOM 1757 C C . TRP A 1 225 ? 12.305 -39.938 3.229 1 57.72 225 TRP A C 1
ATOM 1759 O O . TRP A 1 225 ? 12.367 -41.094 3.627 1 57.72 225 TRP A O 1
ATOM 1769 N N . GLU A 1 226 ? 12.359 -39 4.203 1 60.97 226 GLU A N 1
ATOM 1770 C CA . GLU A 1 226 ? 11.641 -39.344 5.426 1 60.97 226 GLU A CA 1
ATOM 1771 C C . GLU A 1 226 ? 10.156 -39 5.312 1 60.97 226 GLU A C 1
ATOM 1773 O O . GLU A 1 226 ? 9.797 -38.031 4.664 1 60.97 226 GLU A O 1
ATOM 1778 N N . GLU A 1 227 ? 9.422 -40.062 5.707 1 62.16 227 GLU A N 1
ATOM 1779 C CA . GLU A 1 227 ? 7.977 -39.875 5.707 1 62.16 227 GLU A CA 1
ATOM 1780 C C . GLU A 1 227 ? 7.598 -38.531 6.371 1 62.16 227 GLU A C 1
ATOM 1782 O O . GLU A 1 227 ? 8.242 -38.125 7.336 1 62.16 227 GLU A O 1
ATOM 1787 N N . PRO A 1 228 ? 6.785 -37.812 5.629 1 65 228 PRO A N 1
ATOM 1788 C CA . PRO A 1 228 ? 6.34 -36.562 6.195 1 65 228 PRO A CA 1
ATOM 1789 C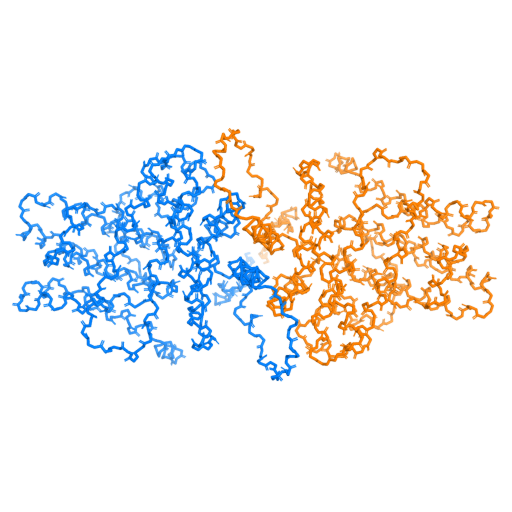 C . PRO A 1 228 ? 5.824 -36.688 7.629 1 65 228 PRO A C 1
ATOM 1791 O O . PRO A 1 228 ? 5.305 -37.75 8 1 65 228 PRO A O 1
ATOM 1794 N N . ALA A 1 229 ? 6.301 -35.75 8.469 1 59.53 229 ALA A N 1
ATOM 1795 C CA . ALA A 1 229 ? 5.844 -35.719 9.852 1 59.53 229 ALA A CA 1
ATOM 1796 C C . ALA A 1 229 ? 4.32 -35.656 9.922 1 59.53 229 ALA A C 1
ATOM 1798 O O . ALA A 1 229 ? 3.664 -35.25 8.961 1 59.53 229 ALA A O 1
ATOM 1799 N N . GLU A 1 230 ? 3.793 -36.156 11.023 1 58.5 230 GLU A N 1
ATOM 1800 C CA . GLU A 1 230 ? 2.373 -36.031 11.336 1 58.5 230 GLU A CA 1
ATOM 1801 C C . GLU A 1 230 ? 1.925 -34.594 11.289 1 58.5 230 GLU A C 1
ATOM 1803 O O . GLU A 1 230 ? 2.625 -33.688 11.781 1 58.5 230 GLU A O 1
ATOM 1808 N N . GLY A 1 231 ? 0.88 -34.344 10.398 1 59.91 231 GLY A N 1
ATOM 1809 C CA . GLY A 1 231 ? 0.336 -33 10.328 1 59.91 231 GLY A CA 1
ATOM 1810 C C . GLY A 1 231 ? 0.772 -32.219 9.094 1 59.91 231 GLY A C 1
ATOM 1811 O O . GLY A 1 231 ? 0.366 -31.094 8.883 1 59.91 231 GLY A O 1
ATOM 1812 N N . SER A 1 232 ? 1.604 -33.031 8.406 1 68.5 232 SER A N 1
ATOM 1813 C CA . SER A 1 232 ? 2.055 -32.375 7.184 1 68.5 232 SER A CA 1
ATOM 1814 C C . SER A 1 232 ? 0.929 -32.281 6.16 1 68.5 232 SER A C 1
ATOM 1816 O O . SER A 1 232 ? -0.032 -33.031 6.215 1 68.5 232 SER A O 1
ATOM 1818 N N . LEU A 1 233 ? 0.961 -31.297 5.352 1 75.38 233 LEU A N 1
ATOM 1819 C CA . LEU A 1 233 ? -0.005 -31.125 4.27 1 75.38 233 LEU A CA 1
ATOM 1820 C C . LEU A 1 233 ? 0.162 -32.219 3.221 1 75.38 233 LEU A C 1
ATOM 1822 O O . LEU A 1 233 ? -0.778 -32.531 2.486 1 75.38 233 LEU A O 1
ATOM 1826 N N . VAL A 1 234 ? 1.324 -32.906 3.324 1 82.06 234 VAL A N 1
ATOM 1827 C CA . VAL A 1 234 ? 1.652 -33.938 2.326 1 82.06 234 VAL A CA 1
ATOM 1828 C C . VAL A 1 234 ? 1.124 -35.281 2.779 1 82.06 234 VAL A C 1
ATOM 1830 O O . VAL A 1 234 ? 1.239 -35.656 3.953 1 82.06 234 VAL A O 1
ATOM 1833 N N . PRO A 1 235 ? 0.497 -35.969 1.828 1 86.12 235 PRO A N 1
ATOM 1834 C CA . PRO A 1 235 ? 0.01 -37.281 2.174 1 86.12 235 PRO A CA 1
ATOM 1835 C C . PRO A 1 235 ? 1.112 -38.188 2.711 1 86.12 235 PRO A C 1
ATOM 1837 O O . PRO A 1 235 ? 2.244 -38.156 2.223 1 86.12 235 PRO A O 1
ATOM 1840 N N . GLU A 1 236 ? 0.755 -39.031 3.658 1 83.12 236 GLU A N 1
ATOM 1841 C CA . GLU A 1 236 ? 1.729 -39.875 4.359 1 83.12 236 GLU A CA 1
ATOM 1842 C C . GLU A 1 236 ? 2.355 -40.906 3.424 1 83.12 236 GLU A C 1
ATOM 1844 O O . GLU A 1 236 ? 3.533 -41.219 3.564 1 83.12 236 GLU A O 1
ATOM 1849 N N . ASP A 1 237 ? 1.591 -41.375 2.5 1 88.38 237 ASP A N 1
ATOM 1850 C CA . ASP A 1 237 ? 2.076 -42.469 1.648 1 88.38 237 ASP A CA 1
ATOM 1851 C C . ASP A 1 237 ? 2.531 -41.938 0.291 1 88.38 237 ASP A C 1
ATOM 1853 O O . ASP A 1 237 ? 2.566 -42.656 -0.692 1 88.38 237 ASP A O 1
ATOM 1857 N N . VAL A 1 238 ? 2.896 -40.719 0.194 1 90 238 VAL A N 1
ATOM 1858 C CA . VAL A 1 238 ? 3.195 -40.062 -1.08 1 90 238 VAL A CA 1
ATOM 1859 C C . VAL A 1 238 ? 4.461 -40.688 -1.682 1 90 238 VAL A C 1
ATOM 1861 O O . VAL A 1 238 ? 4.547 -40.875 -2.896 1 90 238 VAL A O 1
ATOM 1864 N N . PHE A 1 239 ? 5.453 -41.031 -0.939 1 86.88 239 PHE A N 1
ATOM 1865 C CA . PHE A 1 239 ? 6.703 -41.594 -1.446 1 86.88 239 PHE A CA 1
ATOM 1866 C C . PHE A 1 239 ? 6.469 -42.938 -2.098 1 86.88 239 PHE A C 1
ATOM 1868 O O . PHE A 1 239 ? 7 -43.219 -3.176 1 86.88 239 PHE A O 1
ATOM 1875 N N . ARG A 1 240 ? 5.691 -43.719 -1.388 1 91.38 240 ARG A N 1
ATOM 1876 C CA . ARG A 1 240 ? 5.355 -45.031 -1.949 1 91.38 240 ARG A CA 1
ATOM 1877 C C . ARG A 1 240 ? 4.574 -44.875 -3.25 1 91.38 240 ARG A C 1
ATOM 1879 O O . ARG A 1 240 ? 4.781 -45.625 -4.195 1 91.38 240 ARG A O 1
ATOM 1886 N N . ALA A 1 241 ? 3.699 -43.938 -3.242 1 94.81 241 ALA A N 1
ATOM 1887 C CA . ALA A 1 241 ? 2.896 -43.688 -4.438 1 94.81 241 ALA A CA 1
ATOM 1888 C C . ALA A 1 241 ? 3.775 -43.25 -5.609 1 94.81 241 ALA A C 1
ATOM 1890 O O . ALA A 1 241 ? 3.584 -43.719 -6.738 1 94.81 241 ALA A O 1
ATOM 1891 N N . LEU A 1 242 ? 4.777 -42.438 -5.344 1 94.19 242 LEU A N 1
ATOM 1892 C CA . LEU A 1 242 ? 5.668 -41.969 -6.395 1 94.19 242 LEU A CA 1
ATOM 1893 C C . LEU A 1 242 ? 6.586 -43.062 -6.887 1 94.19 242 LEU A C 1
ATOM 1895 O O . LEU A 1 242 ? 6.934 -43.125 -8.07 1 94.19 242 LEU A O 1
ATOM 1899 N N . ASP A 1 243 ? 6.941 -43.938 -6.012 1 94.06 243 ASP A N 1
ATOM 1900 C CA . ASP A 1 243 ? 7.727 -45.125 -6.406 1 94.06 243 ASP A CA 1
ATOM 1901 C C . ASP A 1 243 ? 6.93 -46 -7.348 1 94.06 243 ASP A C 1
ATOM 1903 O O . ASP A 1 243 ? 7.469 -46.531 -8.336 1 94.06 243 ASP A O 1
ATOM 1907 N N . LYS A 1 244 ? 5.711 -46.219 -6.965 1 96.19 244 LYS A N 1
ATOM 1908 C CA . LYS A 1 244 ? 4.836 -47.031 -7.812 1 96.19 244 LYS A CA 1
ATOM 1909 C C . LYS A 1 244 ? 4.684 -46.406 -9.195 1 96.19 244 LYS A C 1
ATOM 1911 O O . LYS A 1 244 ? 4.672 -47.094 -10.203 1 96.19 244 LYS A O 1
ATOM 1916 N N . LEU A 1 245 ? 4.543 -45.094 -9.234 1 97.44 245 LEU A N 1
ATOM 1917 C CA . LEU A 1 245 ? 4.457 -44.406 -10.508 1 97.44 245 LEU A CA 1
ATOM 1918 C C . LEU A 1 245 ? 5.734 -44.594 -11.312 1 97.44 245 LEU A C 1
ATOM 1920 O O . LEU A 1 245 ? 5.684 -44.844 -12.523 1 97.44 245 LEU A O 1
ATOM 1924 N N . SER A 1 246 ? 6.852 -44.406 -10.664 1 96.5 246 SER A N 1
ATOM 1925 C CA . SER A 1 246 ? 8.148 -44.594 -11.32 1 96.5 246 SER A CA 1
ATOM 1926 C C . SER A 1 246 ? 8.273 -45.969 -11.953 1 96.5 246 SER A C 1
ATOM 1928 O O . SER A 1 246 ? 8.688 -46.094 -13.109 1 96.5 246 SER A O 1
ATOM 1930 N N . GLU A 1 247 ? 7.902 -47 -11.227 1 96.56 247 GLU A N 1
ATOM 1931 C CA . GLU A 1 247 ? 7.953 -48.375 -11.727 1 96.56 247 GLU A CA 1
ATOM 1932 C C . GLU A 1 247 ? 7.008 -48.562 -12.906 1 96.56 247 GLU A C 1
ATOM 1934 O O . GLU A 1 247 ? 7.363 -49.219 -13.898 1 96.56 247 GLU A O 1
ATOM 1939 N N . PHE A 1 248 ? 5.871 -48.031 -12.773 1 96.94 248 PHE A N 1
ATOM 1940 C CA . PHE A 1 248 ? 4.867 -48.125 -13.828 1 96.94 248 PHE A CA 1
ATOM 1941 C C . PHE A 1 248 ? 5.379 -47.5 -15.125 1 96.94 248 PHE A C 1
ATOM 1943 O O . PHE A 1 248 ? 5.285 -48.125 -16.188 1 96.94 248 PHE A O 1
ATOM 1950 N N . LEU A 1 249 ? 5.941 -46.281 -15.047 1 96.69 249 LEU A N 1
ATOM 1951 C CA . LEU A 1 249 ? 6.402 -45.562 -16.234 1 96.69 249 LEU A CA 1
ATOM 1952 C C . LEU A 1 249 ? 7.625 -46.25 -16.844 1 96.69 249 LEU A C 1
ATOM 1954 O O . LEU A 1 249 ? 7.809 -46.219 -18.062 1 96.69 249 LEU A O 1
ATOM 1958 N N . GLU A 1 250 ? 8.445 -46.844 -16.031 1 95.25 250 GLU A N 1
ATOM 1959 C CA . GLU A 1 250 ? 9.594 -47.594 -16.531 1 95.25 250 GLU A CA 1
ATOM 1960 C C . GLU A 1 250 ? 9.156 -48.781 -17.391 1 95.25 250 GLU A C 1
ATOM 1962 O O . GLU A 1 250 ? 9.828 -49.125 -18.359 1 95.25 250 GLU A O 1
ATOM 1967 N N . GLN A 1 251 ? 8.047 -49.312 -17.062 1 95.25 251 GLN A N 1
ATOM 1968 C CA . GLN A 1 251 ? 7.555 -50.5 -17.75 1 95.25 251 GLN A CA 1
ATOM 1969 C C . GLN A 1 251 ? 6.758 -50.125 -19 1 95.25 251 GLN A C 1
ATOM 1971 O O . GLN A 1 251 ? 6.703 -50.906 -19.953 1 95.25 251 GLN A O 1
ATOM 1976 N N . HIS A 1 252 ? 6.184 -48.969 -19.016 1 94.62 252 HIS A N 1
ATOM 1977 C CA . HIS A 1 252 ? 5.172 -48.688 -20.047 1 94.62 252 HIS A CA 1
ATOM 1978 C C . HIS A 1 252 ? 5.645 -47.625 -21.031 1 94.62 252 HIS A C 1
ATOM 1980 O O . HIS A 1 252 ? 5.094 -47.5 -22.125 1 94.62 252 HIS A O 1
ATOM 1986 N N . VAL A 1 253 ? 6.648 -46.812 -20.672 1 95.5 253 VAL A N 1
ATOM 1987 C CA . VAL A 1 253 ? 7.148 -45.781 -21.547 1 95.5 253 VAL A CA 1
ATOM 1988 C C . VAL A 1 253 ? 8.195 -46.344 -22.5 1 95.5 253 VAL A C 1
ATOM 1990 O O . VAL A 1 253 ? 9.055 -47.125 -22.094 1 95.5 253 VAL A O 1
ATOM 1993 N N . PRO A 1 254 ? 8.086 -46.062 -23.75 1 94.12 254 PRO A N 1
ATOM 1994 C CA . PRO A 1 254 ? 9.078 -46.531 -24.703 1 94.12 254 PRO A CA 1
ATOM 1995 C C . PRO A 1 254 ? 10.508 -46.125 -24.344 1 94.12 254 PRO A C 1
ATOM 1997 O O . PRO A 1 254 ? 10.711 -45.062 -23.75 1 94.12 254 PRO A O 1
ATOM 2000 N N . PRO A 1 255 ? 11.438 -46.906 -24.781 1 94.38 255 PRO A N 1
ATOM 2001 C CA . PRO A 1 255 ? 12.836 -46.656 -24.438 1 94.38 255 PRO A CA 1
ATOM 2002 C C . PRO A 1 255 ? 13.305 -45.25 -24.875 1 94.38 255 PRO A C 1
ATOM 2004 O O . PRO A 1 255 ? 14.094 -44.625 -24.172 1 94.38 255 PRO A O 1
ATOM 2007 N N . GLN A 1 256 ? 12.844 -44.75 -26 1 93.69 256 GLN A N 1
ATOM 2008 C CA . GLN A 1 256 ? 13.289 -43.469 -26.531 1 93.69 256 GLN A CA 1
ATOM 2009 C C . GLN A 1 256 ? 12.859 -42.312 -25.641 1 93.69 256 GLN A C 1
ATOM 2011 O O . GLN A 1 256 ? 13.508 -41.25 -25.625 1 93.69 256 GLN A O 1
ATOM 2016 N N . SER A 1 257 ? 11.805 -42.531 -24.828 1 95 257 SER A N 1
ATOM 2017 C CA . SER A 1 257 ? 11.266 -41.469 -23.984 1 95 257 SER A CA 1
ATOM 2018 C C . SER A 1 257 ? 11.562 -41.719 -22.5 1 95 257 SER A C 1
ATOM 2020 O O . SER A 1 257 ? 11.188 -40.906 -21.641 1 95 257 SER A O 1
ATOM 2022 N N . GLN A 1 258 ? 12.273 -42.75 -22.203 1 96.06 258 GLN A N 1
ATOM 2023 C CA . GLN A 1 258 ? 12.445 -43.188 -20.828 1 96.06 258 GLN A CA 1
ATOM 2024 C C . GLN A 1 258 ? 13.211 -42.156 -20 1 96.06 258 GLN A C 1
ATOM 2026 O O . GLN A 1 258 ? 12.875 -41.906 -18.844 1 96.06 258 GLN A O 1
ATOM 2031 N N . GLU A 1 259 ? 14.219 -41.656 -20.609 1 96.44 259 GLU A N 1
ATOM 2032 C CA . GLU A 1 259 ? 15.016 -40.656 -19.891 1 96.44 259 GLU A CA 1
ATOM 2033 C C . GLU A 1 259 ? 14.18 -39.438 -19.5 1 96.44 259 GLU A C 1
ATOM 2035 O O . GLU A 1 259 ? 14.266 -38.938 -18.375 1 96.44 259 GLU A O 1
ATOM 2040 N N . ALA A 1 260 ? 13.398 -38.938 -20.422 1 97 260 ALA A N 1
ATOM 2041 C CA . ALA A 1 260 ? 12.547 -37.781 -20.188 1 97 260 ALA A CA 1
ATOM 2042 C C . ALA A 1 260 ? 11.547 -38.031 -19.062 1 97 260 ALA A C 1
ATOM 2044 O O . ALA A 1 260 ? 11.344 -37.188 -18.203 1 97 260 ALA A O 1
ATOM 2045 N N . TYR A 1 261 ? 10.969 -39.188 -19.016 1 97.19 261 TYR A N 1
ATOM 2046 C CA . TYR A 1 261 ? 9.977 -39.531 -18 1 97.19 261 TYR A CA 1
ATOM 2047 C C . TYR A 1 261 ? 10.648 -39.75 -16.641 1 97.19 261 TYR A C 1
ATOM 2049 O O . TYR A 1 261 ? 10.062 -39.438 -15.602 1 97.19 261 TYR A O 1
ATOM 2057 N N . THR A 1 262 ? 11.852 -40.281 -16.672 1 96.06 262 THR A N 1
ATOM 2058 C CA . THR A 1 262 ? 12.602 -40.406 -15.438 1 96.06 262 THR A CA 1
ATOM 2059 C C . THR A 1 262 ? 12.867 -39.031 -14.82 1 96.06 262 THR A C 1
ATOM 2061 O O . THR A 1 262 ? 12.68 -38.844 -13.617 1 96.06 262 THR A O 1
ATOM 2064 N N . LEU A 1 263 ? 13.219 -38.156 -15.656 1 95 263 LEU A N 1
ATOM 2065 C CA . LEU A 1 263 ? 13.469 -36.781 -15.195 1 95 263 LEU A CA 1
ATOM 2066 C C . LEU A 1 263 ? 12.188 -36.125 -14.68 1 95 263 LEU A C 1
ATOM 2068 O O . LEU A 1 263 ? 12.211 -35.406 -13.688 1 95 263 LEU A O 1
ATOM 2072 N N . ALA A 1 264 ? 11.094 -36.375 -15.32 1 95.75 264 ALA A N 1
ATOM 2073 C CA . ALA A 1 264 ? 9.812 -35.812 -14.898 1 95.75 264 ALA A CA 1
ATOM 2074 C C . ALA A 1 264 ? 9.398 -36.375 -13.531 1 95.75 264 ALA A C 1
ATOM 2076 O O . ALA A 1 264 ? 8.906 -35.625 -12.68 1 95.75 264 ALA A O 1
ATOM 2077 N N . VAL A 1 265 ? 9.625 -37.656 -13.32 1 95.5 265 VAL A N 1
ATOM 2078 C CA . VAL A 1 265 ? 9.305 -38.281 -12.039 1 95.5 265 VAL A CA 1
ATOM 2079 C C . VAL A 1 265 ? 10.211 -37.719 -10.945 1 95.5 265 VAL A C 1
ATOM 2081 O O . VAL A 1 265 ? 9.758 -37.438 -9.828 1 95.5 265 VAL A O 1
ATOM 2084 N N . GLN A 1 266 ? 11.438 -37.531 -11.273 1 91.94 266 GLN A N 1
ATOM 2085 C CA . GLN A 1 266 ? 12.367 -36.906 -10.328 1 91.94 266 GLN A CA 1
ATOM 2086 C C . GLN A 1 266 ? 11.938 -35.5 -9.961 1 91.94 266 GLN A C 1
ATOM 2088 O O . GLN A 1 266 ? 12.094 -35.062 -8.812 1 91.94 266 GLN A O 1
ATOM 2093 N N . ALA A 1 267 ? 11.438 -34.781 -10.938 1 91.19 267 ALA A N 1
ATOM 2094 C CA . ALA A 1 267 ? 10.93 -33.406 -10.68 1 91.19 267 ALA A CA 1
ATOM 2095 C C . ALA A 1 267 ? 9.758 -33.469 -9.703 1 91.19 267 ALA A C 1
ATOM 2097 O O . ALA A 1 267 ? 9.648 -32.594 -8.828 1 91.19 267 ALA A O 1
ATOM 2098 N N . LEU A 1 268 ? 8.883 -34.438 -9.828 1 92.69 268 LEU A N 1
ATOM 2099 C CA . LEU A 1 268 ? 7.762 -34.594 -8.914 1 92.69 268 LEU A CA 1
ATOM 2100 C C . LEU A 1 268 ? 8.25 -34.938 -7.512 1 92.69 268 LEU A C 1
ATOM 2102 O O . LEU A 1 268 ? 7.707 -34.438 -6.523 1 92.69 268 LEU A O 1
ATOM 2106 N N . GLN A 1 269 ? 9.234 -35.781 -7.488 1 89.19 269 GLN A N 1
ATOM 2107 C CA . GLN A 1 269 ? 9.812 -36.156 -6.199 1 89.19 269 GLN A CA 1
ATOM 2108 C C . GLN A 1 269 ? 10.445 -34.938 -5.52 1 89.19 269 GLN A C 1
ATOM 2110 O O . GLN A 1 269 ? 10.305 -34.75 -4.309 1 89.19 269 GLN A O 1
ATOM 2115 N N . ARG A 1 270 ? 11.102 -34.156 -6.277 1 87.56 270 ARG A N 1
ATOM 2116 C CA . ARG A 1 270 ? 11.703 -32.938 -5.738 1 87.56 270 ARG A CA 1
ATOM 2117 C C . ARG A 1 270 ? 10.625 -31.984 -5.242 1 87.56 270 ARG A C 1
ATOM 2119 O O . ARG A 1 270 ? 10.781 -31.375 -4.184 1 87.56 270 ARG A O 1
ATOM 2126 N N . LEU A 1 271 ? 9.617 -31.828 -6.059 1 89.56 271 LEU A N 1
ATOM 2127 C CA . LEU A 1 271 ? 8.492 -31 -5.645 1 89.56 271 LEU A CA 1
ATOM 2128 C C . LEU A 1 271 ? 7.941 -31.469 -4.297 1 89.56 271 LEU A C 1
ATOM 2130 O O . LEU A 1 271 ? 7.68 -30.641 -3.414 1 89.56 271 LEU A O 1
ATOM 2134 N N . MET A 1 272 ? 7.82 -32.75 -4.168 1 87.5 272 MET A N 1
ATOM 2135 C CA . MET A 1 272 ? 7.34 -33.312 -2.912 1 87.5 272 MET A CA 1
ATOM 2136 C C . MET A 1 272 ? 8.258 -32.938 -1.754 1 87.5 272 MET A C 1
ATOM 2138 O O . MET A 1 272 ? 7.785 -32.594 -0.672 1 87.5 272 MET A O 1
ATOM 2142 N N . VAL A 1 273 ? 9.469 -33 -1.973 1 83.88 273 VAL A N 1
ATOM 2143 C CA . VAL A 1 273 ? 10.445 -32.688 -0.935 1 83.88 273 VAL A CA 1
ATOM 2144 C C . VAL A 1 273 ? 10.344 -31.203 -0.58 1 83.88 273 VAL A C 1
ATOM 2146 O O . VAL A 1 273 ? 10.383 -30.828 0.596 1 83.88 273 VAL A O 1
ATOM 2149 N N . PHE A 1 274 ? 10.219 -30.375 -1.58 1 84.69 274 PHE A N 1
ATOM 2150 C CA . PHE A 1 274 ? 10.102 -28.938 -1.361 1 84.69 274 PHE A CA 1
ATOM 2151 C C . PHE A 1 274 ? 8.875 -28.609 -0.526 1 84.69 274 PHE A C 1
ATOM 2153 O O . PHE A 1 274 ? 8.953 -27.844 0.439 1 84.69 274 PHE A O 1
ATOM 2160 N N . VAL A 1 275 ? 7.793 -29.203 -0.877 1 86.25 275 VAL A N 1
ATOM 2161 C CA . VAL A 1 275 ? 6.535 -28.938 -0.189 1 86.25 275 VAL A CA 1
ATOM 2162 C C . VAL A 1 275 ? 6.609 -29.469 1.245 1 86.25 275 VAL A C 1
ATOM 2164 O O . VAL A 1 275 ? 6.164 -28.797 2.18 1 86.25 275 VAL A O 1
ATOM 2167 N N . LYS A 1 276 ? 7.148 -30.609 1.386 1 82.38 276 LYS A N 1
ATOM 2168 C CA . LYS A 1 276 ? 7.316 -31.172 2.719 1 82.38 276 LYS A CA 1
ATOM 2169 C C . LYS A 1 276 ? 8.164 -30.266 3.604 1 82.38 276 LYS A C 1
ATOM 2171 O O . LYS A 1 276 ? 7.801 -30 4.75 1 82.38 276 LYS A O 1
ATOM 2176 N N . ASN A 1 277 ? 9.227 -29.797 3.045 1 80.44 277 ASN A N 1
ATOM 2177 C CA . ASN A 1 277 ? 10.172 -28.984 3.807 1 80.44 277 ASN A CA 1
ATOM 2178 C C . ASN A 1 277 ? 9.602 -27.594 4.082 1 80.44 277 ASN A C 1
ATOM 2180 O O . ASN A 1 277 ? 10.016 -26.922 5.035 1 80.44 277 ASN A O 1
ATOM 2184 N N . ALA A 1 278 ? 8.75 -27.141 3.207 1 81.88 278 ALA A N 1
ATOM 2185 C CA . ALA A 1 278 ? 8.141 -25.828 3.371 1 81.88 278 ALA A CA 1
ATOM 2186 C C . ALA A 1 278 ? 7.141 -25.828 4.523 1 81.88 278 ALA A C 1
ATOM 2188 O O . ALA A 1 278 ? 6.766 -24.766 5.023 1 81.88 278 ALA A O 1
ATOM 2189 N N . GLY A 1 279 ? 6.719 -27 5.031 1 79.38 279 GLY A N 1
ATOM 2190 C CA . GLY A 1 279 ? 5.777 -27.078 6.137 1 79.38 279 GLY A CA 1
ATOM 2191 C C . GLY A 1 279 ? 4.395 -26.562 5.785 1 79.38 279 GLY A C 1
ATOM 2192 O O . GLY A 1 279 ? 3.811 -26.953 4.777 1 79.38 279 GLY A O 1
ATOM 2193 N N . PRO A 1 280 ? 3.9 -25.641 6.629 1 78.12 280 PRO A N 1
ATOM 2194 C CA . PRO A 1 280 ? 2.52 -25.203 6.418 1 78.12 280 PRO A CA 1
ATOM 2195 C C . PRO A 1 280 ? 2.402 -24.125 5.344 1 78.12 280 PRO A C 1
ATOM 2197 O O . PRO A 1 280 ? 1.296 -23.812 4.898 1 78.12 280 PRO A O 1
ATOM 2200 N N . ASP A 1 281 ? 3.562 -23.656 4.883 1 83.81 281 ASP A N 1
ATOM 2201 C CA . ASP A 1 281 ? 3.492 -22.5 4.004 1 83.81 281 ASP A CA 1
ATOM 2202 C C . ASP A 1 281 ? 4.266 -22.734 2.711 1 83.81 281 ASP A C 1
ATOM 2204 O O . ASP A 1 281 ? 5.23 -22.031 2.416 1 83.81 281 ASP A O 1
ATOM 2208 N N . PRO A 1 282 ? 3.781 -23.719 1.934 1 88.62 282 PRO A N 1
ATOM 2209 C CA . PRO A 1 282 ? 4.43 -23.891 0.632 1 88.62 282 PRO A CA 1
ATOM 2210 C C . PRO A 1 282 ? 4.172 -22.734 -0.321 1 88.62 282 PRO A C 1
ATOM 2212 O O . PRO A 1 282 ? 3.131 -22.078 -0.234 1 88.62 282 PRO A O 1
ATOM 2215 N N . GLU A 1 283 ? 5.16 -22.5 -1.182 1 92.12 283 GLU A N 1
ATOM 2216 C CA . GLU A 1 283 ? 5.078 -21.391 -2.123 1 92.12 283 GLU A CA 1
ATOM 2217 C C . GLU A 1 283 ? 4.574 -21.859 -3.484 1 92.12 283 GL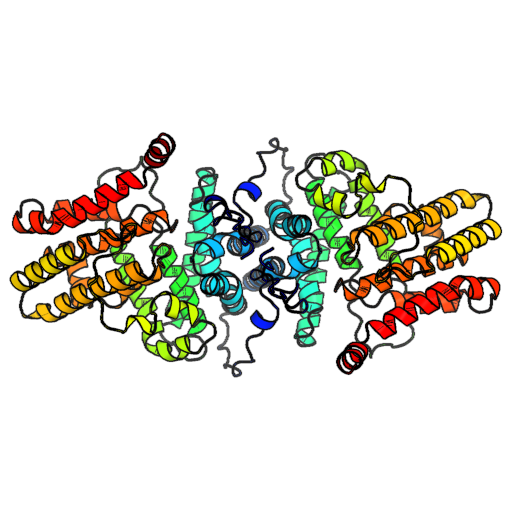U A C 1
ATOM 2219 O O . GLU A 1 283 ? 4.902 -22.953 -3.934 1 92.12 283 GLU A O 1
ATOM 2224 N N . PHE A 1 284 ? 3.832 -21.031 -4.129 1 91.56 284 PHE A N 1
ATOM 2225 C CA . PHE A 1 284 ? 3.283 -21.297 -5.457 1 91.56 284 PHE A CA 1
ATOM 2226 C C . PHE A 1 284 ? 4.391 -21.656 -6.438 1 91.56 284 PHE A C 1
ATOM 2228 O O . PHE A 1 284 ? 4.215 -22.531 -7.281 1 91.56 284 PHE A O 1
ATOM 2235 N N . GLY A 1 285 ? 5.508 -21.031 -6.285 1 90.69 285 GLY A N 1
ATOM 2236 C CA . GLY A 1 285 ? 6.625 -21.25 -7.191 1 90.69 285 GLY A CA 1
ATOM 2237 C C . GLY A 1 285 ? 7.109 -22.688 -7.195 1 90.69 285 GLY A C 1
ATOM 2238 O O . GLY A 1 285 ? 7.68 -23.156 -8.188 1 90.69 285 GLY A O 1
ATOM 2239 N N . MET A 1 286 ? 6.867 -23.422 -6.207 1 90.12 286 MET A N 1
ATOM 2240 C CA . MET A 1 286 ? 7.277 -24.812 -6.129 1 90.12 286 MET A CA 1
ATOM 2241 C C . MET A 1 286 ? 6.523 -25.672 -7.148 1 90.12 286 MET A C 1
ATOM 2243 O O . MET A 1 286 ? 7.09 -26.578 -7.746 1 90.12 286 MET A O 1
ATOM 2247 N N . LEU A 1 287 ? 5.262 -25.359 -7.355 1 89.88 287 LEU A N 1
ATOM 2248 C CA . LEU A 1 287 ? 4.473 -26.047 -8.375 1 89.88 287 LEU A CA 1
ATOM 2249 C C . LEU A 1 287 ? 4.941 -25.672 -9.773 1 89.88 287 LEU A C 1
ATOM 2251 O O . LEU A 1 287 ? 5.051 -26.531 -10.648 1 89.88 287 LEU A O 1
ATOM 2255 N N . ILE A 1 288 ? 5.246 -24.422 -9.891 1 88.94 288 ILE A N 1
ATOM 2256 C CA . ILE A 1 288 ? 5.664 -23.922 -11.195 1 88.94 288 ILE A CA 1
ATOM 2257 C C . ILE A 1 288 ? 7.031 -24.5 -11.555 1 88.94 288 ILE A C 1
ATOM 2259 O O . ILE A 1 288 ? 7.32 -24.719 -12.734 1 88.94 288 ILE A O 1
ATOM 2263 N N . MET A 1 289 ? 7.773 -24.797 -10.594 1 87.19 289 MET A N 1
ATOM 2264 C CA . MET A 1 289 ? 9.086 -25.406 -10.82 1 87.19 289 MET A CA 1
ATOM 2265 C C . MET A 1 289 ? 8.961 -26.734 -11.547 1 87.19 289 MET A C 1
ATOM 2267 O O . MET A 1 289 ? 9.789 -27.062 -12.391 1 87.19 289 MET A O 1
ATOM 2271 N N . PHE A 1 290 ? 7.969 -27.547 -11.203 1 88.69 290 PHE A N 1
ATOM 2272 C CA . PHE A 1 290 ? 7.73 -28.797 -11.906 1 88.69 290 PHE A CA 1
ATOM 2273 C C . PHE A 1 290 ? 7.547 -28.547 -13.398 1 88.69 290 PHE A C 1
ATOM 2275 O O . PHE A 1 290 ? 8.195 -29.188 -14.227 1 88.69 290 PHE A O 1
ATOM 2282 N N . ALA A 1 291 ? 6.691 -27.562 -13.695 1 85.81 291 ALA A N 1
ATOM 2283 C CA . ALA A 1 291 ? 6.422 -27.219 -15.094 1 85.81 291 ALA A CA 1
ATOM 2284 C C . ALA A 1 291 ? 7.668 -26.688 -15.781 1 85.81 291 ALA A C 1
ATOM 2286 O O . ALA A 1 291 ? 7.848 -26.859 -16.984 1 85.81 291 ALA A O 1
ATOM 2287 N N . TYR A 1 292 ? 8.492 -26.125 -14.977 1 86.06 292 TYR A N 1
ATOM 2288 C CA . TYR A 1 292 ? 9.734 -25.531 -15.461 1 86.06 292 TYR A CA 1
ATOM 2289 C C . TYR A 1 292 ? 10.742 -26.609 -15.828 1 86.06 292 TYR A C 1
ATOM 2291 O O . TYR A 1 292 ? 11.438 -26.516 -16.844 1 86.06 292 TYR A O 1
ATOM 2299 N N . VAL A 1 293 ? 10.844 -27.703 -15.109 1 87.38 293 VAL A N 1
ATOM 2300 C CA . VAL A 1 293 ? 11.922 -28.672 -15.234 1 87.38 293 VAL A CA 1
ATOM 2301 C C . VAL A 1 293 ? 11.484 -29.812 -16.141 1 87.38 293 VAL A C 1
ATOM 2303 O O . VAL A 1 293 ? 12.32 -30.5 -16.734 1 87.38 293 VAL A O 1
ATOM 2306 N N . VAL A 1 294 ? 10.219 -30.094 -16.266 1 90.19 294 VAL A N 1
ATOM 2307 C CA . VAL A 1 294 ? 9.711 -31.219 -17.047 1 90.19 294 VAL A CA 1
ATOM 2308 C C . VAL A 1 294 ? 10.148 -31.078 -18.5 1 90.19 294 VAL A C 1
ATOM 2310 O O . VAL A 1 294 ? 10.016 -30 -19.094 1 90.19 294 VAL A O 1
ATOM 2313 N N . PRO A 1 295 ? 10.719 -32.156 -19.047 1 92.31 295 PRO A N 1
ATOM 2314 C CA . PRO A 1 295 ? 11.227 -32.094 -20.422 1 92.31 295 PRO A CA 1
ATOM 2315 C C . PRO A 1 295 ? 10.125 -31.828 -21.438 1 92.31 295 PRO A C 1
ATOM 2317 O O . PRO A 1 295 ? 8.977 -32.25 -21.25 1 92.31 295 PRO A O 1
ATOM 2320 N N . ASP A 1 296 ? 10.547 -31.266 -22.609 1 89.5 296 ASP A N 1
ATOM 2321 C CA . ASP A 1 296 ? 9.625 -30.891 -23.688 1 89.5 296 ASP A CA 1
ATOM 2322 C C . ASP A 1 296 ? 8.906 -32.125 -24.25 1 89.5 296 ASP A C 1
ATOM 2324 O O . ASP A 1 296 ? 7.75 -32.031 -24.656 1 89.5 296 ASP A O 1
ATOM 2328 N N . THR A 1 297 ? 9.633 -33.188 -24.219 1 93.69 297 THR A N 1
ATOM 2329 C CA . THR A 1 297 ? 9.047 -34.406 -24.719 1 93.69 297 THR A CA 1
ATOM 2330 C C . THR A 1 297 ? 7.832 -34.812 -23.891 1 93.69 297 THR A C 1
ATOM 2332 O O . THR A 1 297 ? 6.809 -35.25 -24.438 1 93.69 297 THR A O 1
ATOM 2335 N N . VAL A 1 298 ? 7.934 -34.719 -22.625 1 94.25 298 VAL A N 1
ATOM 2336 C CA . VAL A 1 298 ? 6.852 -35.094 -21.719 1 94.25 298 VAL A CA 1
ATOM 2337 C C . VAL A 1 298 ? 5.699 -34.094 -21.859 1 94.25 298 VAL A C 1
ATOM 2339 O O . VAL A 1 298 ? 4.531 -34.469 -21.844 1 94.25 298 VAL A O 1
ATOM 2342 N N . VAL A 1 299 ? 6.023 -32.812 -22.016 1 90.25 299 VAL A N 1
ATOM 2343 C CA . VAL A 1 299 ? 5 -31.766 -22.188 1 90.25 299 VAL A CA 1
ATOM 2344 C C . VAL A 1 299 ? 4.223 -32.031 -23.469 1 90.25 299 VAL A C 1
ATOM 2346 O O . VAL A 1 299 ? 2.996 -31.906 -23.5 1 90.25 299 VAL A O 1
ATOM 2349 N N . GLY A 1 300 ? 4.984 -32.344 -24.531 1 89.5 300 GLY A N 1
ATOM 2350 C CA . GLY A 1 300 ? 4.332 -32.719 -25.781 1 89.5 300 GLY A CA 1
ATOM 2351 C C . GLY A 1 300 ? 3.4 -33.906 -25.625 1 89.5 300 GLY A C 1
ATOM 2352 O O . GLY A 1 300 ? 2.305 -33.938 -26.203 1 89.5 300 GLY A O 1
ATOM 2353 N N . ASP A 1 301 ? 3.805 -34.938 -24.844 1 92.12 301 ASP A N 1
ATOM 2354 C CA . ASP A 1 301 ? 2.986 -36.094 -24.578 1 92.12 301 ASP A CA 1
ATOM 2355 C C . ASP A 1 301 ? 1.725 -35.75 -23.812 1 92.12 301 ASP A C 1
ATOM 2357 O O . ASP A 1 301 ? 0.66 -36.312 -24.031 1 92.12 301 ASP A O 1
ATOM 2361 N N . ILE A 1 302 ? 1.861 -34.844 -22.891 1 89 302 ILE A N 1
ATOM 2362 C CA . ILE A 1 302 ? 0.713 -34.375 -22.125 1 89 302 ILE A CA 1
ATOM 2363 C C . ILE A 1 302 ? -0.293 -33.719 -23.062 1 89 302 ILE A C 1
ATOM 2365 O O . ILE A 1 302 ? -1.495 -33.969 -22.984 1 89 302 ILE A O 1
ATOM 2369 N N . GLN A 1 303 ? 0.207 -32.938 -23.953 1 85.12 303 GLN A N 1
ATOM 2370 C CA . GLN A 1 303 ? -0.643 -32.219 -24.891 1 85.12 303 GLN A CA 1
ATOM 2371 C C . GLN A 1 303 ? -1.337 -33.156 -25.859 1 85.12 303 GLN A C 1
ATOM 2373 O O . GLN A 1 303 ? -2.447 -32.875 -26.328 1 85.12 303 GLN A O 1
ATOM 2378 N N . SER A 1 304 ? -0.712 -34.281 -26.125 1 87.56 304 SER A N 1
ATOM 2379 C CA . SER A 1 304 ? -1.292 -35.281 -27.031 1 87.56 304 SER A CA 1
ATOM 2380 C C . SER A 1 304 ? -2.127 -36.312 -26.266 1 87.56 304 SER A C 1
ATOM 2382 O O . SER A 1 304 ? -2.564 -37.312 -26.844 1 87.56 304 SER A O 1
ATOM 2384 N N . PHE A 1 305 ? -2.295 -36.156 -24.984 1 88.5 305 PHE A N 1
ATOM 2385 C CA . PHE A 1 305 ? -3.113 -36.969 -24.125 1 88.5 305 PHE A CA 1
ATOM 2386 C C . PHE A 1 305 ? -2.568 -38.406 -24.062 1 88.5 305 PHE A C 1
ATOM 2388 O O . PHE A 1 305 ? -3.336 -39.375 -24.078 1 88.5 305 PHE A O 1
ATOM 2395 N N . ASP A 1 306 ? -1.227 -38.438 -24.125 1 90.88 306 ASP A N 1
ATOM 2396 C CA . ASP A 1 306 ? -0.606 -39.719 -23.875 1 90.88 306 ASP A CA 1
ATOM 2397 C C . ASP A 1 306 ? -0.957 -40.25 -22.5 1 90.88 306 ASP A C 1
ATOM 2399 O O . ASP A 1 306 ? -0.833 -39.531 -21.5 1 90.88 306 ASP A O 1
ATOM 2403 N N . PRO A 1 307 ? -1.4 -41.5 -22.391 1 90.75 307 PRO A N 1
ATOM 2404 C CA . PRO A 1 307 ? -1.858 -42.031 -21.109 1 90.75 307 PRO A CA 1
ATOM 2405 C C . PRO A 1 307 ? -0.773 -42 -20.047 1 90.75 307 PRO A C 1
ATOM 2407 O O . PRO A 1 307 ? -1.063 -41.719 -18.875 1 90.75 307 PRO A O 1
ATOM 2410 N N . ASN A 1 308 ? 0.476 -42.312 -20.406 1 93.88 308 ASN A N 1
ATOM 2411 C CA . ASN A 1 308 ? 1.565 -42.312 -19.422 1 93.88 308 ASN A CA 1
ATOM 2412 C C . ASN A 1 308 ? 1.822 -40.875 -18.906 1 93.88 308 ASN A C 1
ATOM 2414 O O . ASN A 1 308 ? 2.059 -40.688 -17.719 1 93.88 308 ASN A O 1
ATOM 2418 N N . ALA A 1 309 ? 1.774 -39.938 -19.797 1 93.5 309 ALA A N 1
ATOM 2419 C CA . ALA A 1 309 ? 1.955 -38.531 -19.406 1 93.5 309 ALA A CA 1
ATOM 2420 C C . ALA A 1 309 ? 0.795 -38.062 -18.547 1 93.5 309 ALA A C 1
ATOM 2422 O O . ALA A 1 309 ? 0.992 -37.281 -17.625 1 93.5 309 ALA A O 1
ATOM 2423 N N . LEU A 1 310 ? -0.367 -38.531 -18.859 1 92.19 310 LEU A N 1
ATOM 2424 C CA . LEU A 1 310 ? -1.543 -38.156 -18.078 1 92.19 310 LEU A CA 1
ATOM 2425 C C . LEU A 1 310 ? -1.463 -38.719 -16.672 1 92.19 310 LEU A C 1
ATOM 2427 O O . LEU A 1 310 ? -1.94 -38.125 -15.711 1 92.19 310 LEU A O 1
ATOM 2431 N N . ALA A 1 311 ? -0.933 -39.938 -16.578 1 94.38 311 ALA A N 1
ATOM 2432 C CA . ALA A 1 311 ? -0.701 -40.5 -15.258 1 94.38 311 ALA A CA 1
ATOM 2433 C C . ALA A 1 311 ? 0.212 -39.625 -14.43 1 94.38 311 ALA A C 1
ATOM 2435 O O . ALA A 1 311 ? -0.066 -39.344 -13.258 1 94.38 311 ALA A O 1
ATOM 2436 N N . LEU A 1 312 ? 1.293 -39.156 -15.062 1 94.94 312 LEU A N 1
ATOM 2437 C CA . LEU A 1 312 ? 2.205 -38.219 -14.414 1 94.94 312 LEU A CA 1
ATOM 2438 C C . LEU A 1 312 ? 1.468 -36.969 -13.977 1 94.94 312 LEU A C 1
ATOM 2440 O O . LEU A 1 312 ? 1.656 -36.5 -12.852 1 94.94 312 LEU A O 1
ATOM 2444 N N . LEU A 1 313 ? 0.646 -36.438 -14.828 1 92.75 313 LEU A N 1
ATOM 2445 C CA . LEU A 1 313 ? -0.117 -35.219 -14.555 1 92.75 313 LEU A CA 1
ATOM 2446 C C . LEU A 1 313 ? -1.111 -35.469 -13.422 1 92.75 313 LEU A C 1
ATOM 2448 O O . LEU A 1 313 ? -1.383 -34.562 -12.641 1 92.75 313 LEU A O 1
ATOM 2452 N N . ALA A 1 314 ? -1.689 -36.594 -13.375 1 93.94 314 ALA A N 1
ATOM 2453 C CA . ALA A 1 314 ? -2.6 -36.938 -12.289 1 93.94 314 ALA A CA 1
ATOM 2454 C C . ALA A 1 314 ? -1.902 -36.844 -10.938 1 93.94 314 ALA A C 1
ATOM 2456 O O . ALA A 1 314 ? -2.467 -36.281 -9.984 1 93.94 314 ALA A O 1
ATOM 2457 N N . TYR A 1 315 ? -0.697 -37.312 -10.836 1 95.12 315 TYR A N 1
ATOM 2458 C CA . TYR A 1 315 ? 0.055 -37.219 -9.586 1 95.12 315 TYR A CA 1
ATOM 2459 C C . TYR A 1 315 ? 0.42 -35.781 -9.258 1 95.12 315 TYR A C 1
ATOM 2461 O O . TYR A 1 315 ? 0.355 -35.375 -8.102 1 95.12 315 TYR A O 1
ATOM 2469 N N . PHE A 1 316 ? 0.794 -35 -10.242 1 92.81 316 PHE A N 1
ATOM 2470 C CA . PHE A 1 316 ? 1.067 -33.594 -10.062 1 92.81 316 PHE A CA 1
ATOM 2471 C C . PHE A 1 316 ? -0.161 -32.875 -9.523 1 92.81 316 PHE A C 1
ATOM 2473 O O . PHE A 1 316 ? -0.041 -31.969 -8.688 1 92.81 316 PHE A O 1
ATOM 2480 N N . SER A 1 317 ? -1.339 -33.25 -9.992 1 91.81 317 SER A N 1
ATOM 2481 C CA . SER A 1 317 ? -2.588 -32.594 -9.633 1 91.81 317 SER A CA 1
ATOM 2482 C C . SER A 1 317 ? -2.861 -32.688 -8.133 1 91.81 317 SER A C 1
ATOM 2484 O O . SER A 1 317 ? -3.604 -31.891 -7.566 1 91.81 317 SER A O 1
ATOM 2486 N N . VAL A 1 318 ? -2.312 -33.719 -7.492 1 91.81 318 VAL A N 1
ATOM 2487 C CA . VAL A 1 318 ? -2.469 -33.875 -6.051 1 91.81 318 VAL A CA 1
ATOM 2488 C C . VAL A 1 318 ? -1.84 -32.688 -5.328 1 91.81 318 VAL A C 1
ATOM 2490 O O . VAL A 1 318 ? -2.449 -32.094 -4.426 1 91.81 318 VAL A O 1
ATOM 2493 N N . PHE A 1 319 ? -0.666 -32.312 -5.781 1 90.88 319 PHE A N 1
ATOM 2494 C CA . PHE A 1 319 ? 0.023 -31.172 -5.18 1 90.88 319 PHE A CA 1
ATOM 2495 C C . PHE A 1 319 ? -0.709 -29.859 -5.484 1 90.88 319 PHE A C 1
ATOM 2497 O O . PHE A 1 319 ? -0.786 -28.969 -4.637 1 90.88 319 PHE A O 1
ATOM 2504 N N . TRP A 1 320 ? -1.22 -29.781 -6.648 1 89.81 320 TRP A N 1
ATOM 2505 C CA . TRP A 1 320 ? -2.016 -28.625 -7.027 1 89.81 320 TRP A CA 1
ATOM 2506 C C . TRP A 1 320 ? -3.238 -28.484 -6.125 1 89.81 320 TRP A C 1
ATOM 2508 O O . TRP A 1 320 ? -3.52 -27.391 -5.617 1 89.81 320 TRP A O 1
ATOM 2518 N N . LYS A 1 321 ? -3.898 -29.578 -5.977 1 90.06 321 LYS A N 1
ATOM 2519 C CA . LYS A 1 321 ? -5.105 -29.578 -5.156 1 90.06 321 LYS A CA 1
ATOM 2520 C C . LYS A 1 321 ? -4.789 -29.219 -3.707 1 90.06 321 LYS A C 1
ATOM 2522 O O . LYS A 1 321 ? -5.562 -28.531 -3.047 1 90.06 321 LYS A O 1
ATOM 2527 N N . MET A 1 322 ? -3.744 -29.703 -3.283 1 88.19 322 MET A N 1
ATOM 2528 C CA . MET A 1 322 ? -3.303 -29.438 -1.919 1 88.19 322 MET A CA 1
ATOM 2529 C C . MET A 1 322 ? -3.082 -27.938 -1.707 1 88.19 322 MET A C 1
ATOM 2531 O O . MET A 1 322 ? -3.375 -27.406 -0.634 1 88.19 322 MET A O 1
ATOM 2535 N N . MET A 1 323 ? -2.615 -27.266 -2.684 1 88.94 323 MET A N 1
ATOM 2536 C CA . MET A 1 323 ? -2.254 -25.859 -2.564 1 88.94 323 MET A CA 1
ATOM 2537 C C . MET A 1 323 ? -3.422 -24.969 -2.961 1 88.94 323 MET A C 1
ATOM 2539 O O . MET A 1 323 ? -3.408 -23.766 -2.684 1 88.94 323 MET A O 1
ATOM 2543 N N . GLU A 1 324 ? -4.379 -25.5 -3.539 1 88.38 324 GLU A N 1
ATOM 2544 C CA . GLU A 1 324 ? -5.508 -24.766 -4.113 1 88.38 324 GLU A CA 1
ATOM 2545 C C . GLU A 1 324 ? -6.141 -23.828 -3.096 1 88.38 324 GLU A C 1
ATOM 2547 O O . GLU A 1 324 ? -6.453 -22.672 -3.416 1 88.38 324 GLU A O 1
ATOM 2552 N N . PRO A 1 325 ? -6.348 -24.219 -1.835 1 86.69 325 PRO A N 1
ATOM 2553 C CA . PRO A 1 325 ? -7.016 -23.328 -0.884 1 86.69 325 PRO A CA 1
ATOM 2554 C C . PRO A 1 325 ? -6.129 -22.156 -0.441 1 86.69 325 PRO A C 1
ATOM 2556 O O . PRO A 1 325 ? -6.617 -21.203 0.156 1 86.69 325 PRO A O 1
ATOM 2559 N N . ARG A 1 326 ? -4.898 -22.234 -0.731 1 88.06 326 ARG A N 1
ATOM 2560 C CA . ARG A 1 326 ? -3.951 -21.266 -0.212 1 88.06 326 ARG A CA 1
ATOM 2561 C C . ARG A 1 326 ? -3.811 -20.078 -1.163 1 88.06 326 ARG A C 1
ATOM 2563 O O . ARG A 1 326 ? -3.467 -18.969 -0.739 1 88.06 326 ARG A O 1
ATOM 2570 N N . PHE A 1 327 ? -4.055 -20.297 -2.402 1 92.69 327 PHE A N 1
ATOM 2571 C CA . PHE A 1 327 ? -3.895 -19.25 -3.412 1 92.69 327 PHE A CA 1
ATOM 2572 C C . PHE A 1 327 ? -5.172 -19.094 -4.23 1 92.69 327 PHE A C 1
ATOM 2574 O O . PHE A 1 327 ? -5.609 -20.031 -4.898 1 92.69 327 PHE A O 1
ATOM 2581 N N . TRP A 1 328 ? -5.738 -17.875 -4.27 1 91.31 328 TRP A N 1
ATOM 2582 C CA . TRP A 1 328 ? -7.047 -17.578 -4.84 1 91.31 328 TRP A CA 1
ATOM 2583 C C . TRP A 1 328 ? -7.059 -17.844 -6.34 1 91.31 328 TRP A C 1
ATOM 2585 O O . TRP A 1 328 ? -8.117 -18.078 -6.93 1 91.31 328 TRP A O 1
ATOM 2595 N N . PHE A 1 329 ? -5.918 -17.906 -6.949 1 92.31 329 PHE A N 1
ATOM 2596 C CA . PHE A 1 329 ? -5.863 -18.016 -8.398 1 92.31 329 PHE A CA 1
ATOM 2597 C C . PHE A 1 329 ? -5.691 -19.453 -8.844 1 92.31 329 PHE A C 1
ATOM 2599 O O . PHE A 1 329 ? -5.582 -19.75 -10.039 1 92.31 329 PHE A O 1
ATOM 2606 N N . MET A 1 330 ? -5.68 -20.422 -7.938 1 88.44 330 MET A N 1
ATOM 2607 C CA . MET A 1 330 ? -5.43 -21.812 -8.281 1 88.44 330 MET A CA 1
ATOM 2608 C C . MET A 1 330 ? -6.727 -22.625 -8.242 1 88.44 330 MET A C 1
ATOM 2610 O O . MET A 1 330 ? -6.723 -23.812 -8.523 1 88.44 330 MET A O 1
ATOM 2614 N N . LYS A 1 331 ? -7.797 -22.078 -8 1 82.06 331 LYS A N 1
ATOM 2615 C CA . LYS A 1 331 ? -9.039 -22.797 -7.754 1 82.06 331 LYS A CA 1
ATOM 2616 C C . LYS A 1 331 ? -9.578 -23.422 -9.039 1 82.06 331 LYS A C 1
ATOM 2618 O O . LYS A 1 331 ? -9.516 -22.797 -10.109 1 82.06 331 LYS A O 1
ATOM 2623 N N . GLY A 1 332 ? -10.109 -24.703 -8.93 1 74.62 332 GLY A N 1
ATOM 2624 C CA . GLY A 1 332 ? -10.938 -25.297 -9.969 1 74.62 332 GLY A CA 1
ATOM 2625 C C . GLY A 1 332 ? -10.164 -26.172 -10.93 1 74.62 332 GLY A C 1
ATOM 2626 O O . GLY A 1 332 ? -10.758 -26.906 -11.719 1 74.62 332 GLY A O 1
ATOM 2627 N N . TRP A 1 333 ? -8.859 -26.312 -10.938 1 76.69 333 TRP A N 1
ATOM 2628 C CA . TRP A 1 333 ? -8.062 -27 -11.945 1 76.69 333 TRP A CA 1
ATOM 2629 C C . TRP A 1 333 ? -8.125 -28.516 -11.75 1 76.69 333 TRP A C 1
ATOM 2631 O O . TRP A 1 333 ? -8.289 -29.266 -12.719 1 76.69 333 TRP A O 1
ATOM 2641 N N . SER A 1 334 ? -8.031 -29 -10.539 1 76.62 334 SER A N 1
ATOM 2642 C CA . SER A 1 334 ? -7.887 -30.438 -10.289 1 76.62 334 SER A CA 1
ATOM 2643 C C . SER A 1 334 ? -9.133 -31.203 -10.719 1 76.62 334 SER A C 1
ATOM 2645 O O . SER A 1 334 ? -9.031 -32.312 -11.258 1 76.62 334 SER A O 1
ATOM 2647 N N . HIS A 1 335 ? -10.242 -30.609 -10.586 1 74.44 335 HIS A N 1
ATOM 2648 C CA . HIS A 1 335 ? -11.484 -31.281 -10.977 1 74.44 335 HIS A CA 1
ATOM 2649 C C . HIS A 1 335 ? -11.562 -31.469 -12.484 1 74.44 335 HIS A C 1
ATOM 2651 O O . HIS A 1 335 ? -11.836 -32.562 -12.961 1 74.44 335 HIS A O 1
ATOM 2657 N N . ASP A 1 336 ? -11.273 -30.484 -13.172 1 75.75 336 ASP A N 1
ATOM 2658 C CA . ASP A 1 336 ? -11.312 -30.547 -14.633 1 75.75 336 ASP A CA 1
ATOM 2659 C C . ASP A 1 336 ? -10.266 -31.516 -15.172 1 75.75 336 ASP A C 1
ATOM 2661 O O . ASP A 1 336 ? -10.516 -32.219 -16.141 1 75.75 336 ASP A O 1
ATOM 2665 N N . LEU A 1 337 ? -9.195 -31.516 -14.586 1 82.06 337 LEU A N 1
ATOM 2666 C CA . LEU A 1 337 ? -8.102 -32.375 -15.008 1 82.06 337 LEU A CA 1
ATOM 2667 C C . LEU A 1 337 ? -8.477 -33.844 -14.844 1 82.06 337 LEU A C 1
ATOM 2669 O O . LEU A 1 337 ? -8.25 -34.656 -15.742 1 82.06 337 LEU A O 1
ATOM 2673 N N . PHE A 1 338 ? -9.125 -34.219 -13.758 1 84.06 338 PHE A N 1
ATOM 2674 C CA . PHE A 1 338 ? -9.453 -35.625 -13.516 1 84.06 338 PHE A CA 1
ATOM 2675 C C . PHE A 1 338 ? -10.633 -36.062 -14.383 1 84.06 338 PHE A C 1
ATOM 2677 O O . PHE A 1 338 ? -10.734 -37.25 -14.766 1 84.06 338 PHE A O 1
ATOM 2684 N N . GLU A 1 339 ? -11.438 -35.094 -14.688 1 79.62 339 GLU A N 1
ATOM 2685 C CA . GLU A 1 339 ? -12.469 -35.406 -15.664 1 79.62 339 GLU A CA 1
ATOM 2686 C C . GLU A 1 339 ? -11.852 -35.844 -17 1 79.62 339 GLU A C 1
ATOM 2688 O O . GLU A 1 339 ? -12.273 -36.812 -17.609 1 79.62 339 GLU A O 1
ATOM 2693 N N . LEU A 1 340 ? -10.922 -35.094 -17.391 1 80.25 340 LEU A N 1
ATOM 2694 C CA . LEU A 1 340 ? -10.211 -35.406 -18.641 1 80.25 340 LEU A CA 1
ATOM 2695 C C . LEU A 1 340 ? -9.438 -36.719 -18.516 1 80.25 340 LEU A C 1
ATOM 2697 O O . LEU A 1 340 ? -9.492 -37.531 -19.422 1 80.25 340 LEU A O 1
ATOM 2701 N N . ILE A 1 341 ? -8.703 -36.906 -17.469 1 87.44 341 ILE A N 1
ATOM 2702 C CA . ILE A 1 341 ? -7.875 -38.062 -17.266 1 87.44 341 ILE A CA 1
ATOM 2703 C C . ILE A 1 341 ? -8.758 -39.312 -17.219 1 87.44 341 ILE A C 1
ATOM 2705 O O . ILE A 1 341 ? -8.461 -40.344 -17.859 1 87.44 341 ILE A O 1
ATOM 2709 N N . ASP A 1 342 ? -9.883 -39.219 -16.547 1 84.44 342 ASP A N 1
ATOM 2710 C CA . ASP A 1 342 ? -10.797 -40.344 -16.438 1 84.44 342 ASP A CA 1
ATOM 2711 C C . ASP A 1 342 ? -11.344 -40.781 -17.797 1 84.44 342 ASP A C 1
ATOM 2713 O O . ASP A 1 342 ? -11.492 -41.969 -18.078 1 84.44 342 ASP A O 1
ATOM 2717 N N . GLN A 1 343 ? -11.586 -39.812 -18.562 1 84.69 343 GLN A N 1
ATOM 2718 C CA . GLN A 1 343 ? -12.086 -40.094 -19.906 1 84.69 343 GLN A CA 1
ATOM 2719 C C . GLN A 1 343 ? -11.031 -40.781 -20.75 1 84.69 343 GLN A C 1
ATOM 2721 O O . GLN A 1 343 ? -11.352 -41.719 -21.516 1 84.69 343 GLN A O 1
ATOM 2726 N N . GLN A 1 344 ? -9.797 -40.438 -20.594 1 85.31 344 GLN A N 1
ATOM 2727 C CA . GLN A 1 344 ? -8.719 -40.969 -21.438 1 85.31 344 GLN A CA 1
ATOM 2728 C C . GLN A 1 344 ? -8.281 -42.344 -20.984 1 85.31 344 GLN A C 1
ATOM 2730 O O . GLN A 1 344 ? -7.82 -43.156 -21.781 1 85.31 344 GLN A O 1
ATOM 2735 N N . VAL A 1 345 ? -8.461 -42.656 -19.734 1 85.81 345 VAL A N 1
ATOM 2736 C CA . VAL A 1 345 ? -7.926 -43.906 -19.219 1 85.81 345 VAL A CA 1
ATOM 2737 C C . VAL A 1 345 ? -9.047 -44.938 -19.094 1 85.81 345 VAL A C 1
ATOM 2739 O O . VAL A 1 345 ? -8.805 -46.062 -18.734 1 85.81 345 VAL A O 1
ATOM 2742 N N . ALA A 1 346 ? -10.188 -44.406 -19.391 1 86.69 346 ALA A N 1
ATOM 2743 C CA . ALA A 1 346 ? -11.336 -45.312 -19.266 1 86.69 346 ALA A CA 1
ATOM 2744 C C . ALA A 1 346 ? -11.109 -46.594 -20.047 1 86.69 346 ALA A C 1
ATOM 2746 O O . ALA A 1 346 ? -10.719 -46.562 -21.219 1 86.69 346 ALA A O 1
ATOM 2747 N N . GLY A 1 347 ? -11.32 -47.719 -19.406 1 87.62 347 GLY A N 1
ATOM 2748 C CA . GLY A 1 347 ? -11.211 -49.031 -20.047 1 87.62 347 GLY A CA 1
ATOM 2749 C C . GLY A 1 347 ? -9.836 -49.656 -19.922 1 87.62 347 GLY A C 1
ATOM 2750 O O . GLY A 1 347 ? -9.648 -50.844 -20.234 1 87.62 347 GLY A O 1
ATOM 2751 N N . ASN A 1 348 ? -8.875 -48.938 -19.578 1 91 348 ASN A N 1
ATOM 2752 C CA . ASN A 1 348 ? -7.527 -49.438 -19.328 1 91 348 ASN A CA 1
ATOM 2753 C C . ASN A 1 348 ? -7.289 -49.719 -17.859 1 91 348 ASN A C 1
ATOM 2755 O O . ASN A 1 348 ? -6.891 -48.812 -17.109 1 91 348 ASN A O 1
ATOM 2759 N N . GLU A 1 349 ? -7.371 -50.906 -17.5 1 91.75 349 GLU A N 1
ATOM 2760 C CA . GLU A 1 349 ? -7.344 -51.281 -16.094 1 91.75 349 GLU A CA 1
ATOM 2761 C C . GLU A 1 349 ? -6.027 -50.906 -15.43 1 91.75 349 GLU A C 1
ATOM 2763 O O . GLU A 1 349 ? -6.012 -50.469 -14.281 1 91.75 349 GLU A O 1
ATOM 2768 N N . GLU A 1 350 ? -4.938 -51.125 -16.125 1 92.12 350 GLU A N 1
ATOM 2769 C CA . GLU A 1 350 ? -3.629 -50.781 -15.562 1 92.12 350 GLU A CA 1
ATOM 2770 C C . GLU A 1 350 ? -3.516 -49.312 -15.289 1 92.12 350 GLU A C 1
ATOM 2772 O O . GLU A 1 350 ? -2.98 -48.906 -14.25 1 92.12 350 GLU A O 1
ATOM 2777 N N . MET A 1 351 ? -4.055 -48.562 -16.219 1 93.25 351 MET A N 1
ATOM 2778 C CA . MET A 1 351 ? -4.031 -47.125 -16.062 1 93.25 351 MET A CA 1
ATOM 2779 C C . MET A 1 351 ? -4.957 -46.688 -14.93 1 93.25 351 MET A C 1
ATOM 2781 O O . MET A 1 351 ? -4.613 -45.781 -14.156 1 93.25 351 MET A O 1
ATOM 2785 N N . GLU A 1 352 ? -6.082 -47.281 -14.828 1 93.38 352 GLU A N 1
ATOM 2786 C CA . GLU A 1 352 ? -7.027 -46.969 -13.758 1 93.38 352 GLU A CA 1
ATOM 2787 C C . GLU A 1 352 ? -6.426 -47.25 -12.391 1 93.38 352 GLU A C 1
ATOM 2789 O O . GLU A 1 352 ? -6.668 -46.531 -11.43 1 93.38 352 GLU A O 1
ATOM 2794 N N . ASP A 1 353 ? -5.668 -48.281 -12.344 1 94.69 353 ASP A N 1
ATOM 2795 C CA . ASP A 1 353 ? -5.039 -48.656 -11.086 1 94.69 353 ASP A CA 1
ATOM 2796 C C . ASP A 1 353 ? -3.998 -47.625 -10.656 1 94.69 353 ASP A C 1
ATOM 2798 O O . ASP A 1 353 ? -3.941 -47.25 -9.484 1 94.69 353 ASP A O 1
ATOM 2802 N N . ILE A 1 354 ? -3.191 -47.188 -11.641 1 96 354 ILE A N 1
ATOM 2803 C CA . ILE A 1 354 ? -2.092 -46.312 -11.312 1 96 354 ILE A CA 1
ATOM 2804 C C . ILE A 1 354 ? -2.646 -44.938 -10.938 1 96 354 ILE A C 1
ATOM 2806 O O . ILE A 1 354 ? -2.047 -44.188 -10.141 1 96 354 ILE A O 1
ATOM 2810 N N . ILE A 1 355 ? -3.803 -44.5 -11.422 1 95.75 355 ILE A N 1
ATOM 2811 C CA . ILE A 1 355 ? -4.328 -43.188 -11.164 1 95.75 355 ILE A CA 1
ATOM 2812 C C . ILE A 1 355 ? -5.285 -43.219 -9.977 1 95.75 355 ILE A C 1
ATOM 2814 O O . ILE A 1 355 ? -5.836 -42.188 -9.578 1 95.75 355 ILE A O 1
ATOM 2818 N N . ASP A 1 356 ? -5.477 -44.344 -9.422 1 95.31 356 ASP A N 1
ATOM 2819 C CA . ASP A 1 356 ? -6.391 -44.5 -8.289 1 95.31 356 ASP A CA 1
ATOM 2820 C C . ASP A 1 356 ? -5.918 -43.656 -7.098 1 95.31 356 ASP A C 1
ATOM 2822 O O . ASP A 1 356 ? -6.719 -42.969 -6.457 1 95.31 356 ASP A O 1
ATOM 2826 N N . TRP A 1 357 ? -4.648 -43.75 -6.793 1 96.06 357 TRP A N 1
ATOM 2827 C CA . TRP A 1 357 ? -4.109 -43.031 -5.648 1 96.06 357 TRP A CA 1
ATOM 2828 C C . TRP A 1 357 ? -4.324 -41.531 -5.805 1 96.06 357 TRP A C 1
ATOM 2830 O O . TRP A 1 357 ? -4.891 -40.875 -4.922 1 96.06 357 TRP A O 1
ATOM 2840 N N . PRO A 1 358 ? -3.824 -40.906 -6.918 1 95.81 358 PRO A N 1
ATOM 2841 C CA . PRO A 1 358 ? -4.059 -39.469 -7.055 1 95.81 358 PRO A CA 1
ATOM 2842 C C . PRO A 1 358 ? -5.543 -39.094 -7.047 1 95.81 358 PRO A C 1
ATOM 2844 O O . PRO A 1 358 ? -5.93 -38.062 -6.527 1 95.81 358 PRO A O 1
ATOM 2847 N N . ARG A 1 359 ? -6.375 -39.938 -7.605 1 93.19 359 ARG A N 1
ATOM 2848 C CA . ARG A 1 359 ? -7.812 -39.719 -7.582 1 93.19 359 ARG A CA 1
ATOM 2849 C C . ARG A 1 359 ? -8.336 -39.656 -6.152 1 93.19 359 ARG A C 1
ATOM 2851 O O . ARG A 1 359 ? -9.078 -38.719 -5.797 1 93.19 359 ARG A O 1
ATOM 2858 N N . ARG A 1 360 ? -7.957 -40.531 -5.352 1 93.38 360 ARG A N 1
ATOM 2859 C CA . ARG A 1 360 ? -8.383 -40.562 -3.957 1 93.38 360 ARG A CA 1
ATOM 2860 C C . ARG A 1 360 ? -7.867 -39.375 -3.182 1 93.38 360 ARG A C 1
ATOM 2862 O O . ARG A 1 360 ? -8.578 -38.812 -2.34 1 93.38 360 ARG A O 1
ATOM 2869 N N . GLN A 1 361 ? -6.645 -39.031 -3.461 1 92.19 361 GLN A N 1
ATOM 2870 C CA . GLN A 1 361 ? -6.062 -37.875 -2.764 1 92.19 361 GLN A CA 1
ATOM 2871 C C . GLN A 1 361 ? -6.797 -36.594 -3.115 1 92.19 361 GLN A C 1
ATOM 2873 O O . GLN A 1 361 ? -7.094 -35.781 -2.236 1 92.19 361 GLN A O 1
ATOM 2878 N N . VAL A 1 362 ? -7.055 -36.344 -4.383 1 90.88 362 VAL A N 1
ATOM 2879 C CA . VAL A 1 362 ? -7.746 -35.156 -4.836 1 90.88 362 VAL A CA 1
ATOM 2880 C C . VAL A 1 362 ? -9.141 -35.094 -4.219 1 90.88 362 VAL A C 1
ATOM 2882 O O . VAL A 1 362 ? -9.578 -34.031 -3.768 1 90.88 362 VAL A O 1
ATOM 2885 N N . GLN A 1 363 ? -9.797 -36.219 -4.188 1 88.19 363 GLN A N 1
ATOM 2886 C CA . GLN A 1 363 ? -11.117 -36.281 -3.568 1 88.19 363 GLN A CA 1
ATOM 2887 C C . GLN A 1 363 ? -11.047 -35.969 -2.076 1 88.19 363 GLN A C 1
ATOM 2889 O O . GLN A 1 363 ? -11.922 -35.312 -1.531 1 88.19 363 GLN A O 1
ATOM 2894 N N . TRP A 1 364 ? -10.062 -36.5 -1.5 1 87.75 364 TRP A N 1
ATOM 2895 C CA . TRP A 1 364 ? -9.875 -36.281 -0.072 1 87.75 364 TRP A CA 1
ATOM 2896 C C . TRP A 1 364 ? -9.688 -34.781 0.209 1 87.75 364 TRP A C 1
ATOM 2898 O O . TRP A 1 364 ? -10.305 -34.219 1.126 1 87.75 364 TRP A O 1
ATOM 2908 N N . PHE A 1 365 ? -8.859 -34.156 -0.54 1 86.06 365 PHE A N 1
ATOM 2909 C CA . PHE A 1 365 ? -8.609 -32.719 -0.347 1 86.06 365 PHE A CA 1
ATOM 2910 C C . PHE A 1 365 ? -9.867 -31.906 -0.634 1 86.06 365 PHE A C 1
ATOM 2912 O O . PHE A 1 365 ? -10.109 -30.875 -0.002 1 86.06 365 PHE A O 1
ATOM 2919 N N . GLU A 1 366 ? -10.648 -32.312 -1.586 1 83.12 366 GLU A N 1
ATOM 2920 C CA . GLU A 1 366 ? -11.891 -31.625 -1.916 1 83.12 366 GLU A CA 1
ATOM 2921 C C . GLU A 1 366 ? -12.867 -31.656 -0.742 1 83.12 366 GLU A C 1
ATOM 2923 O O . GLU A 1 366 ? -13.523 -30.656 -0.445 1 83.12 366 GLU A O 1
ATOM 2928 N N . GLU A 1 367 ? -12.93 -32.719 -0.065 1 82 367 GLU A N 1
ATOM 2929 C CA . GLU A 1 367 ? -13.82 -32.875 1.079 1 82 367 GLU A CA 1
ATOM 2930 C C . GLU A 1 367 ? -13.32 -32.094 2.287 1 82 367 GLU A C 1
ATOM 2932 O O . GLU A 1 367 ? -14.117 -31.5 3.029 1 82 367 GLU A O 1
ATOM 2937 N N . ARG A 1 368 ? -12.133 -32.062 2.379 1 79.44 368 ARG A N 1
ATOM 2938 C CA . ARG A 1 368 ? -11.531 -31.375 3.52 1 79.44 368 ARG A CA 1
ATOM 2939 C C . ARG A 1 368 ? -11.672 -29.875 3.391 1 79.44 368 ARG A C 1
ATOM 2941 O O . ARG A 1 368 ? -11.812 -29.156 4.395 1 79.44 368 ARG A O 1
ATOM 2948 N N . ASN A 1 369 ? -11.508 -29.391 2.186 1 74.19 369 ASN A N 1
ATOM 2949 C CA . ASN A 1 369 ? -11.531 -27.953 1.955 1 74.19 369 ASN A CA 1
ATOM 2950 C C . ASN A 1 369 ? -12.961 -27.422 1.823 1 74.19 369 ASN A C 1
ATOM 2952 O O . ASN A 1 369 ? -13.18 -26.219 1.724 1 74.19 369 ASN A O 1
ATOM 2956 N N . SER A 1 370 ? -13.914 -28.281 1.791 1 64.88 370 SER A N 1
ATOM 2957 C CA . SER A 1 370 ? -15.305 -27.844 1.699 1 64.88 370 SER A CA 1
ATOM 2958 C C . SER A 1 370 ? -15.734 -27.094 2.955 1 64.88 370 SER A C 1
ATOM 2960 O O . SER A 1 370 ? -15.305 -27.422 4.062 1 64.88 370 SER A O 1
ATOM 2962 N N . PRO A 1 371 ? -16.125 -25.766 2.711 1 60.19 371 PRO A N 1
ATOM 2963 C CA . PRO A 1 371 ? -16.578 -25 3.877 1 60.19 371 PRO A CA 1
ATOM 2964 C C . PRO A 1 371 ? -17.344 -25.844 4.887 1 60.19 371 PRO A C 1
ATOM 2966 O O . PRO A 1 371 ? -17.312 -25.562 6.086 1 60.19 371 PRO A O 1
ATOM 2969 N N . TRP A 1 372 ? -18.094 -26.75 4.492 1 50.06 372 TRP A N 1
ATOM 2970 C CA . TRP A 1 372 ? -18.891 -27.562 5.398 1 50.06 372 TRP A CA 1
ATOM 2971 C C . TRP A 1 372 ? -18 -28.391 6.312 1 50.06 372 TRP A C 1
ATOM 2973 O O . TRP A 1 372 ? -18.422 -28.781 7.41 1 50.06 372 TRP A O 1
ATOM 2983 N N . ALA A 1 373 ? -16.922 -28.625 5.918 1 46.97 373 ALA A N 1
ATOM 2984 C CA . ALA A 1 373 ? -16.047 -29.406 6.789 1 46.97 373 ALA A CA 1
ATOM 2985 C C . ALA A 1 373 ? -15.625 -28.578 8.008 1 46.97 373 ALA A C 1
ATOM 2987 O O . ALA A 1 373 ? -15.422 -29.125 9.094 1 46.97 373 ALA A O 1
ATOM 2988 N N . SER A 1 374 ? -15.25 -27.344 7.902 1 45.28 374 SER A N 1
ATOM 2989 C CA . SER A 1 374 ? -14.898 -26.516 9.055 1 45.28 374 SER A CA 1
ATOM 2990 C C . SER A 1 374 ? -16 -26.547 10.109 1 45.28 374 SER A C 1
ATOM 2992 O O . SER A 1 374 ? -15.75 -26.25 11.281 1 45.28 374 SER A O 1
ATOM 2994 N N . GLN A 1 375 ? -17.219 -26.578 9.758 1 39.25 375 GLN A N 1
ATOM 2995 C CA . GLN A 1 375 ? -18.266 -26.656 10.766 1 39.25 375 GLN A CA 1
ATOM 2996 C C . GLN A 1 375 ? -18.156 -27.953 11.57 1 39.25 375 GLN A C 1
ATOM 2998 O O . GLN A 1 375 ? -18.469 -27.969 12.766 1 39.25 375 GLN A O 1
ATOM 3003 N N . GLU A 1 376 ? -17.797 -28.953 11.039 1 39.56 376 GLU A N 1
ATOM 3004 C CA . GLU A 1 376 ? -17.781 -30.188 11.828 1 39.56 376 GLU A CA 1
ATOM 3005 C C . GLU A 1 376 ? -16.609 -30.188 12.805 1 39.56 376 GLU A C 1
ATOM 3007 O O . GLU A 1 376 ? -16.703 -30.75 13.898 1 39.56 376 GLU A O 1
ATOM 3012 N N . SER A 1 377 ? -15.547 -29.781 12.508 1 35.22 377 SER A N 1
ATOM 3013 C CA . SER A 1 377 ? -14.461 -29.812 13.484 1 35.22 377 SER A CA 1
ATOM 3014 C C . SER A 1 377 ? -14.688 -28.781 14.586 1 35.22 377 SER A C 1
ATOM 3016 O O . SER A 1 377 ? -13.992 -28.797 15.602 1 35.22 377 SER A O 1
ATOM 3018 N N . ALA A 1 378 ? -15.344 -27.781 14.312 1 37.25 378 ALA A N 1
ATOM 3019 C CA . ALA A 1 378 ? -15.672 -26.906 15.438 1 37.25 378 ALA A CA 1
ATOM 3020 C C . ALA A 1 378 ? -16.594 -27.609 16.422 1 37.25 378 ALA A C 1
ATOM 3022 O O . ALA A 1 378 ? -16.781 -27.125 17.547 1 37.25 378 ALA A O 1
ATOM 3023 N N . TYR A 1 379 ? -17.359 -28.625 15.961 1 32.22 379 TYR A N 1
ATOM 3024 C CA . TYR A 1 379 ? -18.234 -29.375 16.844 1 32.22 379 TYR A CA 1
ATOM 3025 C C . TYR A 1 379 ? -17.484 -30.531 17.5 1 32.22 379 TYR A C 1
ATOM 3027 O O . TYR A 1 379 ? -18.047 -31.281 18.297 1 32.22 379 TYR A O 1
ATOM 3035 N N . LEU A 1 380 ? -16.344 -30.797 17 1 26.62 380 LEU A N 1
ATOM 3036 C CA . LEU A 1 380 ? -15.68 -31.781 17.859 1 26.62 380 LEU A CA 1
ATOM 3037 C C . LEU A 1 380 ? -14.758 -31.094 18.859 1 26.62 380 LEU A C 1
ATOM 3039 O O . LEU A 1 380 ? -14.016 -30.188 18.5 1 26.62 380 LEU A O 1
ATOM 3043 N N . MET B 1 1 ? 13.633 -20.312 48.531 1 18.22 1 MET B N 1
ATOM 3044 C CA . MET B 1 1 ? 13.711 -18.938 48.062 1 18.22 1 MET B CA 1
ATOM 3045 C C . MET B 1 1 ? 14.391 -18.891 46.688 1 18.22 1 MET B C 1
ATOM 3047 O O . MET B 1 1 ? 15.609 -18.734 46.625 1 18.22 1 MET B O 1
ATOM 3051 N N . THR B 1 2 ? 14.172 -19.609 45.875 1 25.55 2 THR B N 1
ATOM 3052 C CA . THR B 1 2 ? 15.039 -19.953 44.75 1 25.55 2 THR B CA 1
ATOM 3053 C C . THR B 1 2 ? 15.094 -18.812 43.75 1 25.55 2 THR B C 1
ATOM 3055 O O . THR B 1 2 ? 14.055 -18.281 43.344 1 25.55 2 THR B O 1
ATOM 3058 N N . PRO B 1 3 ? 16.203 -18.062 43.531 1 23.53 3 PRO B N 1
ATOM 3059 C CA . PRO B 1 3 ? 16.359 -16.719 42.969 1 23.53 3 PRO B CA 1
ATOM 3060 C C . PRO B 1 3 ? 15.984 -16.672 41.469 1 23.53 3 PRO B C 1
ATOM 3062 O O . PRO B 1 3 ? 16.328 -17.594 40.719 1 23.53 3 PRO B O 1
ATOM 3065 N N . GLU B 1 4 ? 14.836 -16.203 41.094 1 23.77 4 GLU B N 1
ATOM 3066 C CA . GLU B 1 4 ? 14.133 -16.156 39.812 1 23.77 4 GLU B CA 1
ATOM 3067 C C . GLU B 1 4 ? 14.953 -15.438 38.75 1 23.77 4 GLU B C 1
ATOM 3069 O O . GLU B 1 4 ? 15.438 -14.32 38.969 1 23.77 4 GLU B O 1
ATOM 3074 N N . LEU B 1 5 ? 15.664 -16.125 37.969 1 23.88 5 LEU B N 1
ATOM 3075 C CA . LEU B 1 5 ? 16.719 -15.703 37.062 1 23.88 5 LEU B CA 1
ATOM 3076 C C . LEU B 1 5 ? 16.266 -14.531 36.188 1 23.88 5 LEU B C 1
ATOM 3078 O O . LEU B 1 5 ? 15.305 -14.656 35.406 1 23.88 5 LEU B O 1
ATOM 3082 N N . LEU B 1 6 ? 16.359 -13.266 36.594 1 22.08 6 LEU B N 1
ATOM 3083 C CA . LEU B 1 6 ? 16.094 -11.914 36.094 1 22.08 6 LEU B CA 1
ATOM 3084 C C . LEU B 1 6 ? 16.812 -11.664 34.781 1 22.08 6 LEU B C 1
ATOM 3086 O O . LEU B 1 6 ? 18.031 -11.523 34.75 1 22.08 6 LEU B O 1
ATOM 3090 N N . LEU B 1 7 ? 16.547 -12.586 33.812 1 25.75 7 LEU B N 1
ATOM 3091 C CA . LEU B 1 7 ? 17.469 -12.359 32.688 1 25.75 7 LEU B CA 1
ATOM 3092 C C . LEU B 1 7 ? 17.469 -10.891 32.281 1 25.75 7 LEU B C 1
ATOM 3094 O O . LEU B 1 7 ? 16.406 -10.266 32.219 1 25.75 7 LEU B O 1
ATOM 3098 N N . PRO B 1 8 ? 18.453 -10.18 32.531 1 25.3 8 PRO B N 1
ATOM 3099 C CA . PRO B 1 8 ? 18.594 -8.742 32.312 1 25.3 8 PRO B CA 1
ATOM 3100 C C . PRO B 1 8 ? 18.297 -8.32 30.875 1 25.3 8 PRO B C 1
ATOM 3102 O O . PRO B 1 8 ? 18.922 -8.82 29.938 1 25.3 8 PRO B O 1
ATOM 3105 N N . VAL B 1 9 ? 17.031 -8.359 30.438 1 26.22 9 VAL B N 1
ATOM 3106 C CA . VAL B 1 9 ? 16.578 -7.953 29.109 1 26.22 9 VAL B CA 1
ATOM 3107 C C . VAL B 1 9 ? 17.172 -6.59 28.75 1 26.22 9 VAL B C 1
ATOM 3109 O O . VAL B 1 9 ? 16.984 -5.617 29.484 1 26.22 9 VAL B O 1
ATOM 3112 N N . ASP B 1 10 ? 18.406 -6.629 28.25 1 25.05 10 ASP B N 1
ATOM 3113 C CA . ASP B 1 10 ? 19.141 -5.395 28.016 1 25.05 10 ASP B CA 1
ATOM 3114 C C . ASP B 1 10 ? 18.25 -4.316 27.422 1 25.05 10 ASP B C 1
ATOM 3116 O O . ASP B 1 10 ? 17.438 -4.602 26.531 1 25.05 10 ASP B O 1
ATOM 3120 N N . PRO B 1 11 ? 17.922 -3.189 28 1 25.97 11 PRO B N 1
ATOM 3121 C CA . PRO B 1 11 ? 17.078 -2.027 27.719 1 25.97 11 PRO B CA 1
ATOM 3122 C C . PRO B 1 11 ? 17.266 -1.498 26.297 1 25.97 11 PRO B C 1
ATOM 3124 O O . PRO B 1 11 ? 16.562 -0.575 25.875 1 25.97 11 PRO B O 1
ATOM 3127 N N . ARG B 1 12 ? 18.5 -1.354 25.875 1 25.94 12 ARG B N 1
ATOM 3128 C CA . ARG B 1 12 ? 18.922 -0.771 24.609 1 25.94 12 ARG B CA 1
ATOM 3129 C C . ARG B 1 12 ? 18.172 -1.389 23.438 1 25.94 12 ARG B C 1
ATOM 3131 O O . ARG B 1 12 ? 18.438 -1.049 22.281 1 25.94 12 ARG B O 1
ATOM 3138 N N . LEU B 1 13 ? 17.938 -2.705 23.391 1 27.12 13 LEU B N 1
ATOM 3139 C CA . LEU B 1 13 ? 17.344 -3.518 22.344 1 27.12 13 LEU B CA 1
ATOM 3140 C C . LEU B 1 13 ? 15.922 -3.062 22.047 1 27.12 13 LEU B C 1
ATOM 3142 O O . LEU B 1 13 ? 14.969 -3.822 22.234 1 27.12 13 LEU B O 1
ATOM 3146 N N . ASN B 1 14 ? 15.398 -2.047 22.625 1 24.33 14 ASN B N 1
ATOM 3147 C CA . ASN B 1 14 ? 14.047 -1.481 22.641 1 24.33 14 ASN B CA 1
ATOM 3148 C C . ASN B 1 14 ? 13.375 -1.579 21.281 1 24.33 14 ASN B C 1
ATOM 3150 O O . ASN B 1 14 ? 12.508 -2.436 21.078 1 24.33 14 ASN B O 1
ATOM 3154 N N . HIS B 1 15 ? 12.766 -0.292 20.797 1 27.83 15 HIS B N 1
ATOM 3155 C CA . HIS B 1 15 ? 11.555 0.169 20.141 1 27.83 15 HIS B CA 1
ATOM 3156 C C . HIS B 1 15 ? 11.586 -0.153 18.641 1 27.83 15 HIS B C 1
ATOM 3158 O O . HIS B 1 15 ? 10.539 -0.173 17.984 1 27.83 15 HIS B O 1
ATOM 3164 N N . LEU B 1 16 ? 12.625 0.315 17.938 1 28.59 16 LEU B N 1
ATOM 3165 C CA . LEU B 1 16 ? 12.531 0.692 16.531 1 28.59 16 LEU B CA 1
ATOM 3166 C C . LEU B 1 16 ? 12.406 -0.542 15.648 1 28.59 16 LEU B C 1
ATOM 3168 O O . LEU B 1 16 ? 13.414 -1.056 15.148 1 28.59 16 LEU B O 1
ATOM 3172 N N . LEU B 1 17 ? 11.906 -1.463 16.078 1 30.28 17 LEU B N 1
ATOM 3173 C CA . LEU B 1 17 ? 11.836 -2.545 15.094 1 30.28 17 LEU B CA 1
ATOM 3174 C C . LEU B 1 17 ? 11.172 -2.072 13.805 1 30.28 17 LEU B C 1
ATOM 3176 O O . LEU B 1 17 ? 10.078 -1.506 13.836 1 30.28 17 LEU B O 1
ATOM 3180 N N . PRO B 1 18 ? 11.922 -1.833 12.758 1 33.53 18 PRO B N 1
ATOM 3181 C CA . PRO B 1 18 ? 11.359 -1.306 11.516 1 33.53 18 PRO B CA 1
ATOM 3182 C C . PRO B 1 18 ? 10.055 -1.991 11.117 1 33.53 18 PRO B C 1
ATOM 3184 O O . PRO B 1 18 ? 9.867 -3.182 11.391 1 33.53 18 PRO B O 1
ATOM 3187 N N . ASP B 1 19 ? 8.93 -1.374 11.273 1 36.91 19 ASP B N 1
ATOM 3188 C CA . ASP B 1 19 ? 7.637 -1.846 10.789 1 36.91 19 ASP B CA 1
ATOM 3189 C C . ASP B 1 19 ? 7.793 -2.643 9.492 1 36.91 19 ASP B C 1
ATOM 3191 O O . ASP B 1 19 ? 8.258 -2.109 8.484 1 36.91 19 ASP B O 1
ATOM 3195 N N . PRO B 1 20 ? 8.086 -3.775 9.523 1 39.16 20 PRO B N 1
ATOM 3196 C CA . PRO B 1 20 ? 8.352 -4.578 8.328 1 39.16 20 PRO B CA 1
ATOM 3197 C C . PRO B 1 20 ? 7.547 -4.109 7.117 1 39.16 20 PRO B C 1
ATOM 3199 O O . PRO B 1 20 ? 7.914 -4.41 5.977 1 39.16 20 PRO B O 1
ATOM 3202 N N . ASP B 1 21 ? 6.363 -3.648 7.414 1 40.47 21 ASP B N 1
ATOM 3203 C CA . ASP B 1 21 ? 5.477 -3.389 6.285 1 40.47 21 ASP B CA 1
ATOM 3204 C C . ASP B 1 21 ? 5.777 -2.035 5.648 1 40.47 21 ASP B C 1
ATOM 3206 O O . ASP B 1 21 ? 5.117 -1.634 4.688 1 40.47 21 ASP B O 1
ATOM 3210 N N . TYR B 1 22 ? 6.543 -1.188 6.367 1 40.31 22 TYR B N 1
ATOM 3211 C CA . TYR B 1 22 ? 7.023 0.08 5.832 1 40.31 22 TYR B CA 1
ATOM 3212 C C . TYR B 1 22 ? 8.18 -0.142 4.863 1 40.31 22 TYR B C 1
ATOM 3214 O O . TYR B 1 22 ? 9.172 -0.783 5.211 1 40.31 22 TYR B O 1
ATOM 3222 N N . CYS B 1 23 ? 7.852 -0.201 3.596 1 43.34 23 CYS B N 1
ATOM 3223 C CA . CYS B 1 23 ? 8.969 -0.223 2.664 1 43.34 23 CYS B CA 1
ATOM 3224 C C . CYS B 1 23 ? 9.945 0.914 2.955 1 43.34 23 CYS B C 1
ATOM 3226 O O . CYS B 1 23 ? 9.617 2.084 2.744 1 43.34 23 CYS B O 1
ATOM 3228 N N . THR B 1 24 ? 10.773 0.797 3.916 1 41.28 24 THR B N 1
ATOM 3229 C CA . THR B 1 24 ? 11.742 1.821 4.285 1 41.28 24 THR B CA 1
ATOM 3230 C C . THR B 1 24 ? 12.438 2.375 3.047 1 41.28 24 THR B C 1
ATOM 3232 O O . THR B 1 24 ? 12.445 1.737 1.993 1 41.28 24 THR B O 1
ATOM 3235 N N . LEU B 1 25 ? 12.883 3.629 3.17 1 40.34 25 LEU B N 1
ATOM 3236 C CA . LEU B 1 25 ? 13.664 4.348 2.172 1 40.34 25 LEU B CA 1
ATOM 3237 C C . LEU B 1 25 ? 14.773 3.463 1.612 1 40.34 25 LEU B C 1
ATOM 3239 O O . LEU B 1 25 ? 15.094 3.539 0.424 1 40.34 25 LEU B O 1
ATOM 3243 N N . GLU B 1 26 ? 15.375 2.775 2.381 1 41.09 26 GLU B N 1
ATOM 3244 C CA . GLU B 1 26 ? 16.484 1.958 1.906 1 41.09 26 GLU B CA 1
ATOM 3245 C C . GLU B 1 26 ? 16.016 0.913 0.901 1 41.09 26 GLU B C 1
ATOM 3247 O O . GLU B 1 26 ? 16.734 0.567 -0.033 1 41.09 26 GLU B O 1
ATOM 3252 N N . SER B 1 27 ? 14.914 0.483 1.185 1 40.53 27 SER B N 1
ATOM 3253 C CA . SER B 1 27 ? 14.375 -0.512 0.261 1 40.53 27 SER B CA 1
ATOM 3254 C C . SER B 1 27 ? 13.992 0.121 -1.072 1 40.53 27 SER B C 1
ATOM 3256 O O . SER B 1 27 ? 13.781 -0.583 -2.062 1 40.53 27 SER B O 1
ATOM 3258 N N . LEU B 1 28 ? 13.688 1.382 -1.008 1 39.22 28 LEU B N 1
ATOM 3259 C CA . LEU B 1 28 ? 13.297 2.107 -2.211 1 39.22 28 LEU B CA 1
ATOM 3260 C C . LEU B 1 28 ? 14.516 2.443 -3.064 1 39.22 28 LEU B C 1
ATOM 3262 O O . LEU B 1 28 ? 14.383 2.797 -4.238 1 39.22 28 LEU B O 1
ATOM 3266 N N . TYR B 1 29 ? 15.719 2.672 -2.502 1 36.25 29 TYR B N 1
ATOM 3267 C CA . TYR B 1 29 ? 16.875 3.1 -3.275 1 36.25 29 TYR B CA 1
ATOM 3268 C C . TYR B 1 29 ? 17.75 1.907 -3.656 1 36.25 29 TYR B C 1
ATOM 3270 O O . TYR B 1 29 ? 18.234 1.181 -2.785 1 36.25 29 TYR B O 1
ATOM 3278 N N . ASP B 1 30 ? 17.453 1.264 -4.691 1 39.19 30 ASP B N 1
ATOM 3279 C CA . ASP B 1 30 ? 18.5 0.418 -5.266 1 39.19 30 ASP B CA 1
ATOM 3280 C C . ASP B 1 30 ? 19.781 1.216 -5.52 1 39.19 30 ASP B C 1
ATOM 3282 O O . ASP B 1 30 ? 19.719 2.4 -5.852 1 39.19 30 ASP B O 1
ATOM 3286 N N . PRO B 1 31 ? 20.922 0.855 -5.105 1 33.53 31 PRO B N 1
ATOM 3287 C CA . PRO B 1 31 ? 22.109 1.525 -5.656 1 33.53 31 PRO B CA 1
ATOM 3288 C C . PRO B 1 31 ? 21.984 1.78 -7.156 1 33.53 31 PRO B C 1
ATOM 3290 O O . PRO B 1 31 ? 21.266 1.059 -7.855 1 33.53 31 PRO B O 1
ATOM 3293 N N . PRO B 1 32 ? 22.406 3.008 -7.711 1 31.84 32 PRO B N 1
ATOM 3294 C CA . PRO B 1 32 ? 22.422 3.352 -9.133 1 31.84 32 PRO B CA 1
ATOM 3295 C C . PRO B 1 32 ? 22.906 2.205 -10.016 1 31.84 32 PRO B C 1
ATOM 3297 O O . PRO B 1 32 ? 24.031 1.737 -9.859 1 31.84 32 PRO B O 1
ATOM 3300 N N . SER B 1 33 ? 22.172 1.253 -10.367 1 32.97 33 SER B N 1
ATOM 3301 C CA . SER B 1 33 ? 22.672 0.453 -11.484 1 32.97 33 SER B CA 1
ATOM 3302 C C . SER B 1 33 ? 23.172 1.339 -12.617 1 32.97 33 SER B C 1
ATOM 3304 O O . SER B 1 33 ? 22.781 2.5 -12.734 1 32.97 33 SER B O 1
ATOM 3306 N N . ALA B 1 34 ? 24.188 0.841 -13.508 1 32.59 34 ALA B N 1
ATOM 3307 C CA . ALA B 1 34 ? 24.797 1.455 -14.688 1 32.59 34 ALA B CA 1
ATOM 3308 C C . ALA B 1 34 ? 23.734 2.074 -15.586 1 32.59 34 ALA B C 1
ATOM 3310 O O . ALA B 1 34 ? 22.594 1.607 -15.633 1 32.59 34 ALA B O 1
ATOM 3311 N N . PRO B 1 35 ? 24.031 3.324 -16.172 1 29.89 35 PRO B N 1
ATOM 3312 C CA . PRO B 1 35 ? 23.234 4.031 -17.172 1 29.89 35 PRO B CA 1
ATOM 3313 C C . PRO B 1 35 ? 22.703 3.104 -18.266 1 29.89 35 PRO B C 1
ATOM 3315 O O . PRO B 1 35 ? 23.484 2.561 -19.062 1 29.89 35 PRO B O 1
ATOM 3318 N N . LEU B 1 36 ? 21.891 2.145 -18.062 1 30.78 36 LEU B N 1
ATOM 3319 C CA . LEU B 1 36 ? 21.484 1.37 -19.234 1 30.78 36 LEU B CA 1
ATOM 3320 C C . LEU B 1 36 ? 20.938 2.281 -20.328 1 30.78 36 LEU B C 1
ATOM 3322 O O . LEU B 1 36 ? 20.281 3.279 -20.031 1 30.78 36 LEU B O 1
ATOM 3326 N N . SER B 1 37 ? 21.547 2.373 -21.406 1 28.52 37 SER B N 1
ATOM 3327 C CA . SER B 1 37 ? 21.047 2.947 -22.656 1 28.52 37 SER B CA 1
ATOM 3328 C C . SER B 1 37 ? 19.578 2.594 -22.859 1 28.52 37 SER B C 1
ATOM 3330 O O . SER B 1 37 ? 19.234 1.426 -23.062 1 28.52 37 SER B O 1
ATOM 3332 N N . VAL B 1 38 ? 18.641 3.25 -22.172 1 33.53 38 VAL B N 1
ATOM 3333 C CA . VAL B 1 38 ? 17.188 3.154 -22.266 1 33.53 38 VAL B CA 1
ATOM 3334 C C . VAL B 1 38 ? 16.75 3.105 -23.719 1 33.53 38 VAL B C 1
ATOM 3336 O O . VAL B 1 38 ? 17 4.051 -24.484 1 33.53 38 VAL B O 1
ATOM 3339 N N . PRO B 1 39 ? 16.781 1.974 -24.359 1 31.75 39 PRO B N 1
ATOM 3340 C CA . PRO B 1 39 ? 16.234 2.152 -25.703 1 31.75 39 PRO B CA 1
ATOM 3341 C C . PRO B 1 39 ? 15.016 3.08 -25.734 1 31.75 39 PRO B C 1
ATOM 3343 O O . PRO B 1 39 ? 14.375 3.291 -24.703 1 31.75 39 PRO B O 1
ATOM 3346 N N . THR B 1 40 ? 14.742 3.779 -26.844 1 30.66 40 THR B N 1
ATOM 3347 C CA . THR B 1 40 ? 13.711 4.742 -27.219 1 30.66 40 THR B CA 1
ATOM 3348 C C . THR B 1 40 ? 12.336 4.246 -26.781 1 30.66 40 THR B C 1
ATOM 3350 O O . THR B 1 40 ? 11.875 3.193 -27.219 1 30.66 40 THR B O 1
ATOM 3353 N N . PRO B 1 41 ? 11.859 4.539 -25.594 1 35.38 41 PRO B N 1
ATOM 3354 C CA . PRO B 1 41 ? 10.508 4.176 -25.156 1 35.38 41 PRO B CA 1
ATOM 3355 C C . PRO B 1 41 ? 9.484 4.305 -26.281 1 35.38 41 PRO B C 1
ATOM 3357 O O . PRO B 1 41 ? 9.594 5.195 -27.125 1 35.38 41 PRO B O 1
ATOM 3360 N N . LEU B 1 42 ? 9 3.275 -26.859 1 34.19 42 LEU B N 1
ATOM 3361 C CA . LEU B 1 42 ? 7.855 3.5 -27.734 1 34.19 42 LEU B CA 1
ATOM 3362 C C . LEU B 1 42 ? 6.992 4.645 -27.219 1 34.19 42 LEU B C 1
ATOM 3364 O O . LEU B 1 42 ? 6.867 4.84 -26 1 34.19 42 LEU B O 1
ATOM 3368 N N . PRO B 1 43 ? 6.695 5.641 -27.938 1 33.59 43 PRO B N 1
ATOM 3369 C CA . PRO B 1 43 ? 5.93 6.844 -27.594 1 33.59 43 PRO B CA 1
ATOM 3370 C C . PRO B 1 43 ? 4.664 6.527 -26.812 1 33.59 43 PRO B C 1
ATOM 3372 O O . PRO B 1 43 ? 3.744 5.895 -27.328 1 33.59 43 PRO B O 1
ATOM 3375 N N . ALA B 1 44 ? 4.703 6 -25.562 1 39.84 44 ALA B N 1
ATOM 3376 C CA . ALA B 1 44 ? 3.469 5.977 -24.781 1 39.84 44 ALA B CA 1
ATOM 3377 C C . ALA B 1 44 ? 2.658 7.25 -25 1 39.84 44 ALA B C 1
ATOM 3379 O O . ALA B 1 44 ? 3.215 8.352 -25.016 1 39.84 44 ALA B O 1
ATOM 3380 N N . SER B 1 45 ? 1.525 7.145 -25.531 1 42.59 45 SER B N 1
ATOM 3381 C CA . SER B 1 45 ? 0.686 8.328 -25.656 1 42.59 45 SER B CA 1
ATOM 3382 C C . SER B 1 45 ? 0.67 9.148 -24.375 1 42.59 45 SER B C 1
ATOM 3384 O O . SER B 1 45 ? 0.997 8.633 -23.297 1 42.59 45 SER B O 1
ATOM 3386 N N . SER B 1 46 ? 0.848 10.5 -24.438 1 42.16 46 SER B N 1
ATOM 3387 C CA . SER B 1 46 ? 0.734 11.477 -23.359 1 42.16 46 SER B CA 1
ATOM 3388 C C . SER B 1 46 ? -0.198 10.984 -22.266 1 42.16 46 SER B C 1
ATOM 3390 O O . SER B 1 46 ? 0.051 11.219 -21.078 1 42.16 46 SER B O 1
ATOM 3392 N N . ASP B 1 47 ? -1.236 10.266 -22.672 1 45.91 47 ASP B N 1
ATOM 3393 C CA . ASP B 1 47 ? -2.256 9.758 -21.75 1 45.91 47 ASP B CA 1
ATOM 3394 C C . ASP B 1 47 ? -1.706 8.633 -20.891 1 45.91 47 ASP B C 1
ATOM 3396 O O . ASP B 1 47 ? -2.053 8.523 -19.703 1 45.91 47 ASP B O 1
ATOM 3400 N N . ASP B 1 48 ? -0.765 7.871 -21.484 1 53.62 48 ASP B N 1
ATOM 3401 C CA . ASP B 1 48 ? -0.177 6.734 -20.797 1 53.62 48 ASP B CA 1
ATOM 3402 C C . ASP B 1 48 ? 0.765 7.195 -19.688 1 53.62 48 ASP B C 1
ATOM 3404 O O . ASP B 1 48 ? 0.785 6.609 -18.594 1 53.62 48 ASP B O 1
ATOM 3408 N N . MET B 1 49 ? 1.443 8.305 -19.984 1 49.31 49 MET B N 1
ATOM 3409 C CA . MET B 1 49 ? 2.424 8.781 -19 1 49.31 49 MET B CA 1
ATOM 3410 C C . MET B 1 49 ? 1.734 9.305 -17.75 1 49.31 49 MET B C 1
ATOM 3412 O O . MET B 1 49 ? 2.209 9.086 -16.641 1 49.31 49 MET B O 1
ATOM 3416 N N . TRP B 1 50 ? 0.574 9.961 -18.062 1 52.69 50 TRP B N 1
ATOM 3417 C CA . TRP B 1 50 ? -0.162 10.492 -16.906 1 52.69 50 TRP B CA 1
ATOM 3418 C C . TRP B 1 50 ? -0.734 9.359 -16.062 1 52.69 50 TRP B C 1
ATOM 3420 O O . TRP B 1 50 ? -0.73 9.43 -14.828 1 52.69 50 TRP B O 1
ATOM 3430 N N . ALA B 1 51 ? -0.972 8.344 -16.844 1 73.62 51 ALA B N 1
ATOM 3431 C CA . ALA B 1 51 ? -1.509 7.188 -16.125 1 73.62 51 ALA B CA 1
ATOM 3432 C C . ALA B 1 51 ? -0.427 6.504 -15.297 1 73.62 51 ALA B C 1
ATOM 3434 O O . ALA B 1 51 ? -0.667 6.121 -14.156 1 73.62 51 ALA B O 1
ATOM 3435 N N . LEU B 1 52 ? 0.856 6.793 -15.766 1 83.94 52 LEU B N 1
ATOM 3436 C CA . LEU B 1 52 ? 1.919 6.098 -15.047 1 83.94 52 LEU B CA 1
ATOM 3437 C C . LEU B 1 52 ? 2.354 6.887 -13.812 1 83.94 52 LEU B C 1
ATOM 3439 O O . LEU B 1 52 ? 2.672 6.305 -12.781 1 83.94 52 LEU B O 1
ATOM 3443 N N . SER B 1 53 ? 2.344 8.258 -14.008 1 89.62 53 SER B N 1
ATOM 3444 C CA . SER B 1 53 ? 2.705 9.078 -12.859 1 89.62 53 SER B CA 1
ATOM 3445 C C . SER B 1 53 ? 1.693 8.914 -11.727 1 89.62 53 SER B C 1
ATOM 3447 O O . SER B 1 53 ? 2.066 8.891 -10.555 1 89.62 53 SER B O 1
ATOM 3449 N N . GLY B 1 54 ? 0.442 8.82 -12.117 1 93.19 54 GLY B N 1
ATOM 3450 C CA . GLY B 1 54 ? -0.588 8.57 -11.125 1 93.19 54 GLY B CA 1
ATOM 3451 C C . GLY B 1 54 ? -0.408 7.246 -10.398 1 93.19 54 GLY B C 1
ATOM 3452 O O . GLY B 1 54 ? -0.562 7.18 -9.18 1 93.19 54 GLY B O 1
ATOM 3453 N N . LEU B 1 55 ? -0.011 6.234 -11.125 1 95 55 LEU B N 1
ATOM 3454 C CA . LEU B 1 55 ? 0.184 4.914 -10.531 1 95 55 LEU B CA 1
ATOM 3455 C C . LEU B 1 55 ? 1.391 4.914 -9.602 1 95 55 LEU B C 1
ATOM 3457 O O . LEU B 1 55 ? 1.344 4.324 -8.516 1 95 55 LEU B O 1
ATOM 3461 N N . GLU B 1 56 ? 2.447 5.582 -10.086 1 94.75 56 GLU B N 1
ATOM 3462 C CA . GLU B 1 56 ? 3.627 5.73 -9.242 1 94.75 56 GLU B CA 1
ATOM 3463 C C . GLU B 1 56 ? 3.285 6.445 -7.938 1 94.75 56 GLU B C 1
ATOM 3465 O O . GLU B 1 56 ? 3.67 5.992 -6.855 1 94.75 56 GLU B O 1
ATOM 3470 N N . LEU B 1 57 ? 2.566 7.504 -8.031 1 96.31 57 LEU B N 1
ATOM 3471 C CA . LEU B 1 57 ? 2.227 8.305 -6.863 1 96.31 57 LEU B CA 1
ATOM 3472 C C . LEU B 1 57 ? 1.285 7.547 -5.938 1 96.31 57 LEU B C 1
ATOM 3474 O O . LEU B 1 57 ? 1.428 7.609 -4.711 1 96.31 57 LEU B O 1
ATOM 3478 N N . MET B 1 58 ? 0.301 6.805 -6.52 1 96.69 58 MET B N 1
ATOM 3479 C CA . MET B 1 58 ? -0.619 6.031 -5.691 1 96.69 58 MET B CA 1
ATOM 3480 C C . MET B 1 58 ? 0.122 4.93 -4.938 1 96.69 58 MET B C 1
ATOM 3482 O O . MET B 1 58 ? -0.142 4.695 -3.756 1 96.69 58 MET B O 1
ATOM 3486 N N . HIS B 1 59 ? 1.026 4.27 -5.621 1 95.69 59 HIS B N 1
ATOM 3487 C CA . HIS B 1 59 ? 1.848 3.256 -4.973 1 95.69 59 HIS B CA 1
ATOM 3488 C C . HIS B 1 59 ? 2.678 3.855 -3.844 1 95.69 59 HIS B C 1
ATOM 3490 O O . HIS B 1 59 ? 2.666 3.346 -2.721 1 95.69 59 HIS B O 1
ATOM 3496 N N . HIS B 1 60 ? 3.391 4.973 -4.121 1 94.31 60 HIS B N 1
ATOM 3497 C CA . HIS B 1 60 ? 4.215 5.648 -3.123 1 94.31 60 HIS B CA 1
ATOM 3498 C C . HIS B 1 60 ? 3.373 6.121 -1.942 1 94.31 60 HIS B C 1
ATOM 3500 O O . HIS B 1 60 ? 3.795 6.008 -0.79 1 94.31 60 HIS B O 1
ATOM 3506 N N . PHE B 1 61 ? 2.23 6.645 -2.248 1 97.12 61 PHE B N 1
ATOM 3507 C CA . PHE B 1 61 ? 1.342 7.086 -1.18 1 97.12 61 PHE B CA 1
ATOM 3508 C C . PHE B 1 61 ? 1.05 5.945 -0.212 1 97.12 61 PHE B C 1
ATOM 3510 O O . PHE B 1 61 ? 1.126 6.121 1.005 1 97.12 61 PHE B O 1
ATOM 3517 N N . THR B 1 62 ? 0.724 4.836 -0.829 1 95.88 62 THR B N 1
ATOM 3518 C CA . THR B 1 62 ? 0.232 3.705 -0.049 1 95.88 62 THR B CA 1
ATOM 3519 C C . THR B 1 62 ? 1.358 3.08 0.769 1 95.88 62 THR B C 1
ATOM 3521 O O . THR B 1 62 ? 1.163 2.725 1.934 1 95.88 62 THR B O 1
ATOM 3524 N N . ILE B 1 63 ? 2.551 3.025 0.268 1 92.19 63 ILE B N 1
ATOM 3525 C CA . ILE B 1 63 ? 3.592 2.256 0.941 1 92.19 63 ILE B CA 1
ATOM 3526 C C . ILE B 1 63 ? 4.426 3.18 1.827 1 92.19 63 ILE B C 1
ATOM 3528 O O . ILE B 1 63 ? 5.184 2.715 2.68 1 92.19 63 ILE B O 1
ATOM 3532 N N . SER B 1 64 ? 4.32 4.535 1.591 1 92.69 64 SER B N 1
ATOM 3533 C CA . SER B 1 64 ? 5.234 5.418 2.307 1 92.69 64 SER B CA 1
ATOM 3534 C C . SER B 1 64 ? 4.512 6.645 2.852 1 92.69 64 SER B C 1
ATOM 3536 O O . SER B 1 64 ? 4.375 6.801 4.066 1 92.69 64 SER B O 1
ATOM 3538 N N . THR B 1 65 ? 3.893 7.477 1.965 1 96.06 65 THR B N 1
ATOM 3539 C CA . THR B 1 65 ? 3.326 8.758 2.361 1 96.06 65 THR B CA 1
ATOM 3540 C C . THR B 1 65 ? 2.322 8.578 3.496 1 96.06 65 THR B C 1
ATOM 3542 O O . THR B 1 65 ? 2.408 9.258 4.52 1 96.06 65 THR B O 1
ATOM 3545 N N . ALA B 1 66 ? 1.419 7.645 3.332 1 96 66 ALA B N 1
ATOM 3546 C CA . ALA B 1 66 ? 0.338 7.457 4.297 1 96 66 ALA B CA 1
ATOM 3547 C C . ALA B 1 66 ? 0.89 7.109 5.676 1 96 66 ALA B C 1
ATOM 3549 O O . ALA B 1 66 ? 0.306 7.484 6.695 1 96 66 ALA B O 1
ATOM 3550 N N . HIS B 1 67 ? 2.068 6.523 5.742 1 92.12 67 HIS B N 1
ATOM 3551 C CA . HIS B 1 67 ? 2.666 6.082 6.996 1 92.12 67 HIS B CA 1
ATOM 3552 C C . HIS B 1 67 ? 3.318 7.242 7.738 1 92.12 67 HIS B C 1
ATOM 3554 O O . HIS B 1 67 ? 3.633 7.129 8.922 1 92.12 67 HIS B O 1
ATOM 3560 N N . THR B 1 68 ? 3.482 8.336 7.078 1 93.31 68 THR B N 1
ATOM 3561 C CA . THR B 1 68 ? 4.219 9.453 7.66 1 93.31 68 THR B CA 1
ATOM 3562 C C . THR B 1 68 ? 3.262 10.539 8.141 1 93.31 68 THR B C 1
ATOM 3564 O O . THR B 1 68 ? 3.695 11.562 8.672 1 93.31 68 THR B O 1
ATOM 3567 N N . LEU B 1 69 ? 1.968 10.297 8.008 1 95.81 69 LEU B N 1
ATOM 3568 C CA . LEU B 1 69 ? 1.021 11.383 8.227 1 95.81 69 LEU B CA 1
ATOM 3569 C C . LEU B 1 69 ? 0.479 11.352 9.656 1 95.81 69 LEU B C 1
ATOM 3571 O O . LEU B 1 69 ? -0.184 12.297 10.086 1 95.81 69 LEU B O 1
ATOM 3575 N N . SER B 1 70 ? 0.756 10.289 10.383 1 93.75 70 S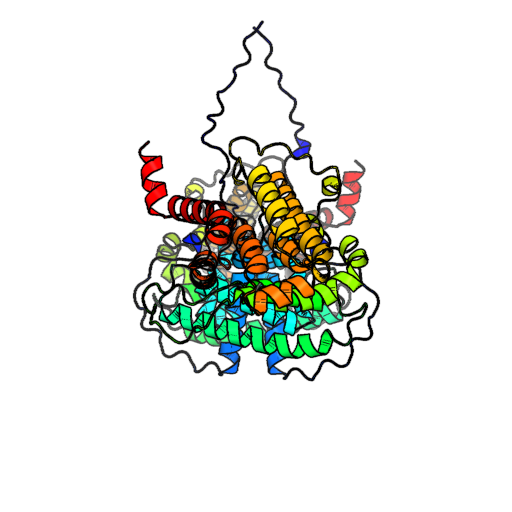ER B N 1
ATOM 3576 C CA . SER B 1 70 ? 0.317 10.164 11.766 1 93.75 70 SER B CA 1
ATOM 3577 C C . SER B 1 70 ? 1.171 9.156 12.523 1 93.75 70 SER B C 1
ATOM 3579 O O . SER B 1 70 ? 1.793 8.281 11.914 1 93.75 70 SER B O 1
ATOM 3581 N N . PHE B 1 71 ? 1.206 9.289 13.82 1 89.31 71 PHE B N 1
ATOM 3582 C CA . PHE B 1 71 ? 1.887 8.312 14.664 1 89.31 71 PHE B CA 1
ATOM 3583 C C . PHE B 1 71 ? 0.924 7.223 15.117 1 89.31 71 PHE B C 1
ATOM 3585 O O . PHE B 1 71 ? 1.353 6.148 15.539 1 89.31 71 PHE B O 1
ATOM 3592 N N . ARG B 1 72 ? -0.27 7.527 14.992 1 89.38 72 ARG B N 1
ATOM 3593 C CA . ARG B 1 72 ? -1.277 6.559 15.414 1 89.38 72 ARG B CA 1
ATOM 3594 C C . ARG B 1 72 ? -1.599 5.586 14.281 1 89.38 72 ARG B C 1
ATOM 3596 O O . ARG B 1 72 ? -1.873 6 13.156 1 89.38 72 ARG B O 1
ATOM 3603 N N . SER B 1 73 ? -1.66 4.289 14.656 1 89.12 73 SER B N 1
ATOM 3604 C CA . SER B 1 73 ? -1.87 3.242 13.664 1 89.12 73 SER B CA 1
ATOM 3605 C C . SER B 1 73 ? -3.271 3.32 13.07 1 89.12 73 SER B C 1
ATOM 3607 O O . SER B 1 73 ? -3.461 3.062 11.875 1 89.12 73 SER B O 1
ATOM 3609 N N . ASP B 1 74 ? -4.262 3.641 13.883 1 88.25 74 ASP B N 1
ATOM 3610 C CA . ASP B 1 74 ? -5.637 3.699 13.391 1 88.25 74 ASP B CA 1
ATOM 3611 C C . ASP B 1 74 ? -5.828 4.879 12.445 1 88.25 74 ASP B C 1
ATOM 3613 O O . ASP B 1 74 ? -6.562 4.777 11.461 1 88.25 74 ASP B O 1
ATOM 3617 N N . VAL B 1 75 ? -5.109 5.973 12.672 1 93.25 75 VAL B N 1
ATOM 3618 C CA . VAL B 1 75 ? -5.18 7.121 11.773 1 93.25 75 VAL B CA 1
ATOM 3619 C C . VAL B 1 75 ? -4.43 6.809 10.484 1 93.25 75 VAL B C 1
ATOM 3621 O O . VAL B 1 75 ? -4.898 7.145 9.391 1 93.25 75 VAL B O 1
ATOM 3624 N N . ARG B 1 76 ? -3.307 6.145 10.602 1 93.81 76 ARG B N 1
ATOM 3625 C CA . ARG B 1 76 ? -2.57 5.734 9.406 1 93.81 76 ARG B CA 1
ATOM 3626 C C . ARG B 1 76 ? -3.412 4.809 8.539 1 93.81 76 ARG B C 1
ATOM 3628 O O . ARG B 1 76 ? -3.354 4.883 7.309 1 93.81 76 ARG B O 1
ATOM 3635 N N . HIS B 1 77 ? -4.18 3.988 9.188 1 91 77 HIS B N 1
ATOM 3636 C CA . HIS B 1 77 ? -5.074 3.096 8.461 1 91 77 HIS B CA 1
ATOM 3637 C C . HIS B 1 77 ? -6.102 3.883 7.656 1 91 77 HIS B C 1
ATOM 3639 O O . HIS B 1 77 ? -6.41 3.523 6.52 1 91 77 HIS B O 1
ATOM 3645 N N . ILE B 1 78 ? -6.598 4.902 8.203 1 93.38 78 ILE B N 1
ATOM 3646 C CA . ILE B 1 78 ? -7.57 5.738 7.504 1 93.38 78 ILE B CA 1
ATOM 3647 C C . ILE B 1 78 ? -6.918 6.371 6.273 1 93.38 78 ILE B C 1
ATOM 3649 O O . ILE B 1 78 ? -7.469 6.312 5.172 1 93.38 78 ILE B O 1
ATOM 3653 N N . TRP B 1 79 ? -5.738 6.887 6.445 1 96.62 79 TRP B N 1
ATOM 3654 C CA . TRP B 1 79 ? -5.035 7.512 5.332 1 96.62 79 TRP B CA 1
ATOM 3655 C C . TRP B 1 79 ? -4.707 6.484 4.25 1 96.62 79 TRP B C 1
ATOM 3657 O O . TRP B 1 79 ? -4.895 6.742 3.061 1 96.62 79 TRP B O 1
ATOM 3667 N N . ARG B 1 80 ? -4.301 5.32 4.656 1 95.56 80 ARG B N 1
ATOM 3668 C CA . ARG B 1 80 ? -3.736 4.328 3.752 1 95.56 80 ARG B CA 1
ATOM 3669 C C . ARG B 1 80 ? -4.836 3.549 3.037 1 95.56 80 ARG B C 1
ATOM 3671 O O . ARG B 1 80 ? -4.691 3.199 1.863 1 95.56 80 ARG B O 1
ATOM 3678 N N . CYS B 1 81 ? -5.926 3.312 3.75 1 93.44 81 CYS B N 1
ATOM 3679 C CA . CYS B 1 81 ? -6.934 2.395 3.223 1 93.44 81 CYS B CA 1
ATOM 3680 C C . CYS B 1 81 ? -8.234 3.125 2.928 1 93.44 81 CYS B C 1
ATOM 3682 O O . CYS B 1 81 ? -8.742 3.074 1.805 1 93.44 81 CYS B O 1
ATOM 3684 N N . ARG B 1 82 ? -8.766 3.904 3.846 1 92.88 82 ARG B N 1
ATOM 3685 C CA . ARG B 1 82 ? -10.117 4.438 3.74 1 92.88 82 ARG B CA 1
ATOM 3686 C C . ARG B 1 82 ? -10.164 5.637 2.797 1 92.88 82 ARG B C 1
ATOM 3688 O O . ARG B 1 82 ? -11.047 5.727 1.943 1 92.88 82 ARG B O 1
ATOM 3695 N N . PHE B 1 83 ? -9.164 6.551 2.906 1 97.06 83 PHE B N 1
ATOM 3696 C CA . PHE B 1 83 ? -9.156 7.746 2.068 1 97.06 83 PHE B CA 1
ATOM 3697 C C . PHE B 1 83 ? -9.086 7.375 0.593 1 97.06 83 PHE B C 1
ATOM 3699 O O . PHE B 1 83 ? -9.891 7.84 -0.212 1 97.06 83 PHE B O 1
ATOM 3706 N N . PRO B 1 84 ? -8.156 6.43 0.206 1 96.12 84 PRO B N 1
ATOM 3707 C CA . PRO B 1 84 ? -8.156 6.039 -1.206 1 96.12 84 PRO B CA 1
ATOM 3708 C C . PRO B 1 84 ? -9.453 5.359 -1.635 1 96.12 84 PRO B C 1
ATOM 3710 O O . PRO B 1 84 ? -9.922 5.566 -2.758 1 96.12 84 PRO B O 1
ATOM 3713 N N . GLN B 1 85 ? -10.055 4.625 -0.766 1 93.44 85 GLN B N 1
ATOM 3714 C CA . GLN B 1 85 ? -11.305 3.955 -1.101 1 93.44 85 GLN B CA 1
ATOM 3715 C C . GLN B 1 85 ? -12.422 4.965 -1.362 1 93.44 85 GLN B C 1
ATOM 3717 O O . GLN B 1 85 ? -13.234 4.777 -2.266 1 93.44 85 GLN B O 1
ATOM 3722 N N . ILE B 1 86 ? -12.414 6.016 -0.576 1 94.25 86 ILE B N 1
ATOM 3723 C CA . ILE B 1 86 ? -13.336 7.117 -0.847 1 94.25 86 ILE B CA 1
ATOM 3724 C C . ILE B 1 86 ? -12.992 7.758 -2.189 1 94.25 86 ILE B C 1
ATOM 3726 O O . ILE B 1 86 ? -13.883 8.117 -2.961 1 94.25 86 ILE B O 1
ATOM 3730 N N . GLY B 1 87 ? -11.734 7.828 -2.482 1 94.75 87 GLY B N 1
ATOM 3731 C CA . GLY B 1 87 ? -11.258 8.406 -3.727 1 94.75 87 GLY B CA 1
ATOM 3732 C C . GLY B 1 87 ? -11.641 7.598 -4.949 1 94.75 87 GLY B C 1
ATOM 3733 O O . GLY B 1 87 ? -11.664 8.117 -6.066 1 94.75 87 GLY B O 1
ATOM 3734 N N . TYR B 1 88 ? -11.938 6.27 -4.738 1 90.62 88 TYR B N 1
ATOM 3735 C CA . TYR B 1 88 ? -12.352 5.434 -5.859 1 90.62 88 TYR B CA 1
ATOM 3736 C C . TYR B 1 88 ? -13.578 6.023 -6.555 1 90.62 88 TYR B C 1
ATOM 3738 O O . TYR B 1 88 ? -13.703 5.934 -7.777 1 90.62 88 TYR B O 1
ATOM 3746 N N . ASP B 1 89 ? -14.391 6.688 -5.766 1 89.94 89 ASP B N 1
ATOM 3747 C CA . ASP B 1 89 ? -15.648 7.203 -6.293 1 89.94 89 ASP B CA 1
ATOM 3748 C C . ASP B 1 89 ? -15.625 8.727 -6.395 1 89.94 89 ASP B C 1
ATOM 3750 O O . ASP B 1 89 ? -16.547 9.336 -6.938 1 89.94 89 ASP B O 1
ATOM 3754 N N . HIS B 1 90 ? -14.633 9.344 -5.871 1 93.12 90 HIS B N 1
ATOM 3755 C CA . HIS B 1 90 ? -14.523 10.797 -5.84 1 93.12 90 HIS B CA 1
ATOM 3756 C C . HIS B 1 90 ? -13.148 11.258 -6.316 1 93.12 90 HIS B C 1
ATOM 3758 O O . HIS B 1 90 ? -12.25 11.469 -5.504 1 93.12 90 HIS B O 1
ATOM 3764 N N . PRO B 1 91 ? -13.039 11.555 -7.598 1 93.44 91 PRO B N 1
ATOM 3765 C CA . PRO B 1 91 ? -11.734 11.828 -8.211 1 93.44 91 PRO B CA 1
ATOM 3766 C C . PRO B 1 91 ? -10.984 12.969 -7.52 1 93.44 91 PRO B C 1
ATOM 3768 O O . PRO B 1 91 ? -9.758 12.945 -7.449 1 93.44 91 PRO B O 1
ATOM 3771 N N . PHE B 1 92 ? -11.711 13.969 -7.023 1 94.25 92 PHE B N 1
ATOM 3772 C CA . PHE B 1 92 ? -11.008 15.094 -6.422 1 94.25 92 PHE B CA 1
ATOM 3773 C C . PHE B 1 92 ? -10.281 14.664 -5.152 1 94.25 92 PHE B C 1
ATOM 3775 O O . PHE B 1 92 ? -9.242 15.227 -4.801 1 94.25 92 PHE B O 1
ATOM 3782 N N . VAL B 1 93 ? -10.797 13.633 -4.434 1 96.5 93 VAL B N 1
ATOM 3783 C CA . VAL B 1 93 ? -10.102 13.07 -3.281 1 96.5 93 VAL B CA 1
ATOM 3784 C C . VAL B 1 93 ? -8.812 12.391 -3.736 1 96.5 93 VAL B C 1
ATOM 3786 O O . VAL B 1 93 ? -7.758 12.57 -3.121 1 96.5 93 VAL B O 1
ATOM 3789 N N . MET B 1 94 ? -8.898 11.633 -4.863 1 96 94 MET B N 1
ATOM 3790 C CA . MET B 1 94 ? -7.715 10.977 -5.406 1 96 94 MET B CA 1
ATOM 3791 C C . MET B 1 94 ? -6.641 12 -5.766 1 96 94 MET B C 1
ATOM 3793 O O . MET B 1 94 ? -5.457 11.781 -5.492 1 96 94 MET B O 1
ATOM 3797 N N . HIS B 1 95 ? -7.086 13.062 -6.312 1 95.62 95 HIS B N 1
ATOM 3798 C CA . HIS B 1 95 ? -6.148 14.133 -6.641 1 95.62 95 HIS B CA 1
ATOM 3799 C C . HIS B 1 95 ? -5.473 14.68 -5.387 1 95.62 95 HIS B C 1
ATOM 3801 O O . HIS B 1 95 ? -4.281 14.992 -5.406 1 95.62 95 HIS B O 1
ATOM 3807 N N . GLY B 1 96 ? -6.258 14.82 -4.293 1 97.19 96 GLY B N 1
ATOM 3808 C CA . GLY B 1 96 ? -5.656 15.242 -3.039 1 97.19 96 GLY B CA 1
ATOM 3809 C C . GLY B 1 96 ? -4.57 14.305 -2.553 1 97.19 96 GLY B C 1
ATOM 3810 O O . GLY B 1 96 ? -3.494 14.75 -2.143 1 97.19 96 GLY B O 1
ATOM 3811 N N . LEU B 1 97 ? -4.848 13 -2.662 1 97.94 97 LEU B N 1
ATOM 3812 C CA . LEU B 1 97 ? -3.902 11.992 -2.203 1 97.94 97 LEU B CA 1
ATOM 3813 C C . LEU B 1 97 ? -2.654 11.977 -3.08 1 97.94 97 LEU B C 1
ATOM 3815 O O . LEU B 1 97 ? -1.534 11.875 -2.57 1 97.94 97 LEU B O 1
ATOM 3819 N N . LEU B 1 98 ? -2.84 12.07 -4.379 1 97.25 98 LEU B N 1
ATOM 3820 C CA . LEU B 1 98 ? -1.714 12.086 -5.305 1 97.25 98 LEU B CA 1
ATOM 3821 C C . LEU B 1 98 ? -0.864 13.336 -5.109 1 97.25 98 LEU B C 1
ATOM 3823 O O . LEU B 1 98 ? 0.362 13.289 -5.223 1 97.25 98 LEU B O 1
ATOM 3827 N N . SER B 1 99 ? -1.538 14.422 -4.809 1 96.88 99 SER B N 1
ATOM 3828 C CA . SER B 1 99 ? -0.826 15.656 -4.5 1 96.88 99 SER B CA 1
ATOM 3829 C C . SER B 1 99 ? 0.099 15.477 -3.301 1 96.88 99 SER B C 1
ATOM 3831 O O . SER B 1 99 ? 1.268 15.867 -3.35 1 96.88 99 SER B O 1
ATOM 3833 N N . LEU B 1 100 ? -0.412 14.844 -2.305 1 97.94 100 LEU B N 1
ATOM 3834 C CA . LEU B 1 100 ? 0.381 14.617 -1.101 1 97.94 100 LEU B CA 1
ATOM 3835 C C . LEU B 1 100 ? 1.547 13.68 -1.382 1 97.94 100 LEU B C 1
ATOM 3837 O O . LEU B 1 100 ? 2.652 13.883 -0.877 1 97.94 100 LEU B O 1
ATOM 3841 N N . ALA B 1 101 ? 1.265 12.648 -2.145 1 97.62 101 ALA B N 1
ATOM 3842 C CA . ALA B 1 101 ? 2.328 11.719 -2.496 1 97.62 101 ALA B CA 1
ATOM 3843 C C . ALA B 1 101 ? 3.453 12.422 -3.248 1 97.62 101 ALA B C 1
ATOM 3845 O O . ALA B 1 101 ? 4.633 12.18 -2.977 1 97.62 101 ALA B O 1
ATOM 3846 N N . ALA B 1 102 ? 3.096 13.273 -4.172 1 96.5 102 ALA B N 1
ATOM 3847 C CA . ALA B 1 102 ? 4.086 14.023 -4.941 1 96.5 102 ALA B CA 1
ATOM 3848 C C . ALA B 1 102 ? 4.887 14.961 -4.035 1 96.5 102 ALA B C 1
ATOM 3850 O O . ALA B 1 102 ? 6.109 15.055 -4.164 1 96.5 102 ALA B O 1
ATOM 3851 N N . LEU B 1 103 ? 4.215 15.578 -3.121 1 96 103 LEU B N 1
ATOM 3852 C CA . LEU B 1 103 ? 4.898 16.453 -2.176 1 96 103 LEU B CA 1
ATOM 3853 C C . LEU B 1 103 ? 5.883 15.656 -1.32 1 96 103 LEU B C 1
ATOM 3855 O O . LEU B 1 103 ? 7.004 16.109 -1.072 1 96 103 LEU B O 1
ATOM 3859 N N . HIS B 1 104 ? 5.426 14.578 -0.867 1 95.75 104 HIS B N 1
ATOM 3860 C CA . HIS B 1 104 ? 6.293 13.734 -0.05 1 95.75 104 HIS B CA 1
ATOM 3861 C C . HIS B 1 104 ? 7.535 13.312 -0.823 1 95.75 104 HIS B C 1
ATOM 3863 O O . HIS B 1 104 ? 8.641 13.328 -0.283 1 95.75 104 HIS B O 1
ATOM 3869 N N . LYS B 1 105 ? 7.367 12.906 -2.051 1 93.75 105 LYS B N 1
ATOM 3870 C CA . LYS B 1 105 ? 8.508 12.539 -2.881 1 93.75 105 LYS B CA 1
ATOM 3871 C C . LYS B 1 105 ? 9.461 13.719 -3.059 1 93.75 105 LYS B C 1
ATOM 3873 O O . LYS B 1 105 ? 10.68 13.539 -3.061 1 93.75 105 LYS B O 1
ATOM 3878 N N . ALA B 1 106 ? 8.93 14.883 -3.227 1 92.25 106 ALA B N 1
ATOM 3879 C CA . ALA B 1 106 ? 9.75 16.078 -3.371 1 92.25 106 ALA B CA 1
ATOM 3880 C C . ALA B 1 106 ? 10.523 16.375 -2.088 1 92.25 106 ALA B C 1
ATOM 3882 O O . ALA B 1 106 ? 11.594 16.984 -2.127 1 92.25 106 ALA B O 1
ATOM 3883 N N . ALA B 1 107 ? 9.938 15.969 -0.979 1 90.56 107 ALA B N 1
ATOM 3884 C CA . ALA B 1 107 ? 10.531 16.266 0.323 1 90.56 107 ALA B CA 1
ATOM 3885 C C . ALA B 1 107 ? 11.633 15.266 0.669 1 90.56 107 ALA B C 1
ATOM 3887 O O . ALA B 1 107 ? 12.43 15.508 1.578 1 90.56 107 ALA B O 1
ATOM 3888 N N . LEU B 1 108 ? 11.648 14.141 -0.052 1 86.81 108 LEU B N 1
ATOM 3889 C CA . LEU B 1 108 ? 12.656 13.125 0.228 1 86.81 108 LEU B CA 1
ATOM 3890 C C . LEU B 1 108 ? 14.039 13.602 -0.205 1 86.81 108 LEU B C 1
ATOM 3892 O O . LEU B 1 108 ? 14.18 14.258 -1.241 1 86.81 108 LEU B O 1
ATOM 3896 N N . PRO B 1 109 ? 15.047 13.344 0.561 1 76.69 109 PRO B N 1
ATOM 3897 C CA . PRO B 1 109 ? 16.391 13.844 0.289 1 76.69 109 PRO B CA 1
ATOM 3898 C C . PRO B 1 109 ? 17.047 13.172 -0.92 1 76.69 109 PRO B C 1
ATOM 3900 O O . PRO B 1 109 ? 17.953 13.727 -1.527 1 76.69 109 PRO B O 1
ATOM 3903 N N . SER B 1 110 ? 16.719 12.086 -1.312 1 68.38 110 SER B N 1
ATOM 3904 C CA . SER B 1 110 ? 17.422 11.258 -2.285 1 68.38 110 SER B CA 1
ATOM 3905 C C . SER B 1 110 ? 17.156 11.727 -3.711 1 68.38 110 SER B C 1
ATOM 3907 O O . SER B 1 110 ? 17.859 11.336 -4.645 1 68.38 110 SER B O 1
ATOM 3909 N N . GLY B 1 111 ? 16.359 12.672 -3.902 1 67.81 111 GLY B N 1
ATOM 3910 C CA . GLY B 1 111 ? 16.031 13 -5.281 1 67.81 111 GLY B CA 1
ATOM 3911 C C . GLY B 1 111 ? 16.859 14.133 -5.844 1 67.81 111 GLY B C 1
ATOM 3912 O O . GLY B 1 111 ? 17.406 14.945 -5.094 1 67.81 111 GLY B O 1
ATOM 3913 N N . SER B 1 112 ? 17.125 14.047 -7.156 1 74.75 112 SER B N 1
ATOM 3914 C CA . SER B 1 112 ? 17.766 15.164 -7.848 1 74.75 112 SER B CA 1
ATOM 3915 C C . SER B 1 112 ? 16.891 16.406 -7.809 1 74.75 112 SER B C 1
ATOM 3917 O O . SER B 1 112 ? 15.664 16.312 -7.645 1 74.75 112 SER B O 1
ATOM 3919 N N . PRO B 1 113 ? 17.578 17.516 -7.895 1 81.12 113 PRO B N 1
ATOM 3920 C CA . PRO B 1 113 ? 16.797 18.766 -7.91 1 81.12 113 PRO B CA 1
ATOM 3921 C C . PRO B 1 113 ? 15.758 18.797 -9.023 1 81.12 113 PRO B C 1
ATOM 3923 O O . PRO B 1 113 ? 14.664 19.328 -8.828 1 81.12 113 PRO B O 1
ATOM 3926 N N . GLY B 1 114 ? 16.141 18.266 -10.133 1 84.69 114 GLY B N 1
ATOM 3927 C CA . GLY B 1 114 ? 15.195 18.203 -11.234 1 84.69 114 GLY B CA 1
ATOM 3928 C C . GLY B 1 114 ? 13.984 17.344 -10.938 1 84.69 114 GLY B C 1
ATOM 3929 O O . GLY B 1 114 ? 12.852 17.734 -11.25 1 84.69 114 GLY B O 1
ATOM 3930 N N . GLN B 1 115 ? 14.195 16.297 -10.305 1 87.62 115 GLN B N 1
ATOM 3931 C CA . GLN B 1 115 ? 13.094 15.414 -9.922 1 87.62 115 GLN B CA 1
ATOM 3932 C C . GLN B 1 115 ? 12.203 16.062 -8.867 1 87.62 115 GLN B C 1
ATOM 3934 O O . GLN B 1 115 ? 10.984 15.938 -8.914 1 87.62 115 GLN B O 1
ATOM 3939 N N . ARG B 1 116 ? 12.867 16.766 -7.992 1 90.12 116 ARG B N 1
ATOM 3940 C CA . ARG B 1 116 ? 12.117 17.469 -6.953 1 90.12 116 ARG B CA 1
ATOM 3941 C C . ARG B 1 116 ? 11.156 18.484 -7.559 1 90.12 116 ARG B C 1
ATOM 3943 O O . ARG B 1 116 ? 9.984 18.531 -7.184 1 90.12 116 ARG B O 1
ATOM 3950 N N . GLU B 1 117 ? 11.602 19.25 -8.492 1 90.06 117 GLU B N 1
ATOM 3951 C CA . GLU B 1 117 ? 10.773 20.25 -9.141 1 90.06 117 GLU B CA 1
ATOM 3952 C C . GLU B 1 117 ? 9.617 19.609 -9.898 1 90.06 117 GLU B C 1
ATOM 3954 O O . GLU B 1 117 ? 8.5 20.141 -9.906 1 90.06 117 GLU B O 1
ATOM 3959 N N . GLN B 1 118 ? 9.906 18.516 -10.492 1 91.81 118 GLN B N 1
ATOM 3960 C CA . GLN B 1 118 ? 8.859 17.797 -11.211 1 91.81 118 GLN B CA 1
ATOM 3961 C C . GLN B 1 118 ? 7.762 17.344 -10.258 1 91.81 118 GLN B C 1
ATOM 3963 O O . GLN B 1 118 ? 6.574 17.438 -10.578 1 91.81 118 GLN B O 1
ATOM 3968 N N . TYR B 1 119 ? 8.125 16.828 -9.141 1 93.44 119 TYR B N 1
ATOM 3969 C CA . TYR B 1 119 ? 7.141 16.375 -8.164 1 93.44 119 TYR B CA 1
ATOM 3970 C C . TYR B 1 119 ? 6.363 17.547 -7.582 1 93.44 119 TYR B C 1
ATOM 3972 O O . TYR B 1 119 ? 5.168 17.438 -7.301 1 93.44 119 TYR B O 1
ATOM 3980 N N . LEU B 1 120 ? 7.043 18.672 -7.383 1 92.94 120 LEU B N 1
ATOM 3981 C CA . LEU B 1 120 ? 6.344 19.859 -6.914 1 92.94 120 LEU B CA 1
ATOM 3982 C C . LEU B 1 120 ? 5.305 20.328 -7.934 1 92.94 120 LEU B C 1
ATOM 3984 O O . LEU B 1 120 ? 4.191 20.703 -7.566 1 92.94 120 LEU B O 1
ATOM 3988 N N . ASP B 1 121 ? 5.676 20.219 -9.18 1 92.06 121 ASP B N 1
ATOM 3989 C CA . ASP B 1 121 ? 4.738 20.562 -10.242 1 92.06 121 ASP B CA 1
ATOM 3990 C C . ASP B 1 121 ? 3.551 19.609 -10.266 1 92.06 121 ASP B C 1
ATOM 3992 O O . ASP B 1 121 ? 2.406 20.031 -10.438 1 92.06 121 ASP B O 1
ATOM 3996 N N . LEU B 1 122 ? 3.828 18.344 -10.078 1 93.56 122 LEU B N 1
ATOM 3997 C CA . LEU B 1 122 ? 2.771 17.344 -10.047 1 93.56 122 LEU B CA 1
ATOM 3998 C C . LEU B 1 122 ? 1.847 17.562 -8.852 1 93.56 122 LEU B C 1
ATOM 4000 O O . LEU B 1 122 ? 0.629 17.406 -8.969 1 93.56 122 LEU B O 1
ATOM 4004 N N . ALA B 1 123 ? 2.459 17.891 -7.734 1 94.81 123 ALA B N 1
ATOM 4005 C CA . ALA B 1 123 ? 1.662 18.172 -6.547 1 94.81 123 ALA B CA 1
ATOM 4006 C C . ALA B 1 123 ? 0.694 19.312 -6.793 1 94.81 123 ALA B C 1
ATOM 4008 O O . ALA B 1 123 ? -0.495 19.219 -6.484 1 94.81 123 ALA B O 1
ATOM 4009 N N . ALA B 1 124 ? 1.23 20.359 -7.383 1 92.69 124 ALA B N 1
ATOM 4010 C CA . ALA B 1 124 ? 0.411 21.531 -7.68 1 92.69 124 ALA B CA 1
ATOM 4011 C C . ALA B 1 124 ? -0.68 21.203 -8.695 1 92.69 124 ALA B C 1
ATOM 4013 O O . ALA B 1 124 ? -1.819 21.656 -8.562 1 92.69 124 ALA B O 1
ATOM 4014 N N . TYR B 1 125 ? -0.306 20.453 -9.656 1 92.19 125 TYR B N 1
ATOM 4015 C CA . TYR B 1 125 ? -1.241 20.031 -10.695 1 92.19 125 TYR B CA 1
ATOM 4016 C C . TYR B 1 125 ? -2.428 19.281 -10.094 1 92.19 125 TYR B C 1
ATOM 4018 O O . TYR B 1 125 ? -3.582 19.641 -10.344 1 92.19 125 TYR B O 1
ATOM 4026 N N . HIS B 1 126 ? -2.211 18.266 -9.273 1 93.44 126 HIS B N 1
ATOM 4027 C CA . HIS B 1 126 ? -3.266 17.469 -8.656 1 93.44 126 HIS B CA 1
ATOM 4028 C C . HIS B 1 126 ? -4.074 18.297 -7.668 1 93.44 126 HIS B C 1
ATOM 4030 O O . HIS B 1 126 ? -5.301 18.172 -7.605 1 93.44 126 HIS B O 1
ATOM 4036 N N . GLN B 1 127 ? -3.352 19.141 -6.902 1 93.12 127 GLN B N 1
ATOM 4037 C CA . GLN B 1 127 ? -4.047 20.031 -5.977 1 93.12 127 GLN B CA 1
ATOM 4038 C C . GLN B 1 127 ? -5.047 20.922 -6.711 1 93.12 127 GLN B C 1
ATOM 4040 O O . GLN B 1 127 ? -6.184 21.094 -6.266 1 93.12 127 GLN B O 1
ATOM 4045 N N . GLY B 1 128 ? -4.59 21.5 -7.793 1 90.94 128 GLY B N 1
ATOM 4046 C CA . GLY B 1 128 ? -5.453 22.359 -8.578 1 90.94 128 GLY B CA 1
ATOM 4047 C C . GLY B 1 128 ? -6.688 21.656 -9.109 1 90.94 128 GLY B C 1
ATOM 4048 O O . GLY B 1 128 ? -7.793 22.203 -9.039 1 90.94 128 GLY B O 1
ATOM 4049 N N . LEU B 1 129 ? -6.559 20.438 -9.609 1 90.94 129 LEU B N 1
ATOM 4050 C CA . LEU B 1 129 ? -7.664 19.656 -10.148 1 90.94 129 LEU B CA 1
ATOM 4051 C C . LEU B 1 129 ? -8.68 19.328 -9.055 1 90.94 129 LEU B C 1
ATOM 4053 O O . LEU B 1 129 ? -9.891 19.375 -9.289 1 90.94 129 LEU B O 1
ATOM 4057 N N . GLY B 1 130 ? -8.195 18.953 -7.883 1 93.62 130 GLY B N 1
ATOM 4058 C CA . GLY B 1 130 ? -9.086 18.625 -6.777 1 93.62 130 GLY B CA 1
ATOM 4059 C C . GLY B 1 130 ? -9.805 19.844 -6.211 1 93.62 130 GLY B C 1
ATOM 4060 O O . GLY B 1 130 ? -10.977 19.75 -5.836 1 93.62 130 GLY B O 1
ATOM 4061 N N . MET B 1 131 ? -9.133 21.016 -6.203 1 91.81 131 MET B N 1
ATOM 4062 C CA . MET B 1 131 ? -9.648 22.219 -5.562 1 91.81 131 MET B CA 1
ATOM 4063 C C . MET B 1 131 ? -10.898 22.719 -6.273 1 91.81 131 MET B C 1
ATOM 4065 O O . MET B 1 131 ? -11.844 23.188 -5.629 1 91.81 131 MET B O 1
ATOM 4069 N N . ALA B 1 132 ? -10.922 22.562 -7.555 1 86.94 132 ALA B N 1
ATOM 4070 C CA . ALA B 1 132 ? -12.07 23.031 -8.336 1 86.94 132 ALA B CA 1
ATOM 4071 C C . ALA B 1 132 ? -13.344 22.297 -7.934 1 86.94 132 ALA B C 1
ATOM 4073 O O . ALA B 1 132 ? -14.375 22.922 -7.688 1 86.94 132 ALA B O 1
ATOM 4074 N N . THR B 1 133 ? -13.281 21.047 -7.828 1 89.5 133 THR B N 1
ATOM 4075 C CA . THR B 1 133 ? -14.43 20.234 -7.438 1 89.5 133 THR B CA 1
ATOM 4076 C C . THR B 1 133 ? -14.773 20.453 -5.969 1 89.5 133 THR B C 1
ATOM 4078 O O . THR B 1 133 ? -15.953 20.5 -5.605 1 89.5 133 THR B O 1
ATOM 4081 N N . PHE B 1 134 ? -13.805 20.625 -5.148 1 91.31 134 PHE B N 1
ATOM 4082 C CA . PHE B 1 134 ? -14.023 20.859 -3.725 1 91.31 134 PHE B CA 1
ATOM 4083 C C . PHE B 1 134 ? -14.805 22.141 -3.488 1 91.31 134 PHE B C 1
ATOM 4085 O O . PHE B 1 134 ? -15.773 22.156 -2.727 1 91.31 134 PHE B O 1
ATOM 4092 N N . MET B 1 135 ? -14.43 23.156 -4.105 1 87.94 135 MET B N 1
ATOM 4093 C CA . MET B 1 135 ? -15.055 24.453 -3.92 1 87.94 135 MET B CA 1
ATOM 4094 C C . MET B 1 135 ? -16.516 24.422 -4.352 1 87.94 135 MET B C 1
ATOM 4096 O O . MET B 1 135 ? -17.359 25.078 -3.734 1 87.94 135 MET B O 1
ATOM 4100 N N . ALA B 1 136 ? -16.766 23.641 -5.359 1 86.62 136 ALA B N 1
ATOM 4101 C CA . ALA B 1 136 ? -18.141 23.484 -5.801 1 86.62 136 ALA B CA 1
ATOM 4102 C C . ALA B 1 136 ? -18.953 22.656 -4.809 1 86.62 136 ALA B C 1
ATOM 4104 O O . ALA B 1 136 ? -20.141 22.906 -4.59 1 86.62 136 ALA B O 1
ATOM 4105 N N . GLY B 1 137 ? -18.328 21.703 -4.199 1 87.5 137 GLY B N 1
ATOM 4106 C CA . GLY B 1 137 ? -19 20.766 -3.309 1 87.5 137 GLY B CA 1
ATOM 4107 C C . GLY B 1 137 ? -19.234 21.344 -1.924 1 87.5 137 GLY B C 1
ATOM 4108 O O . GLY B 1 137 ? -20.266 21.062 -1.303 1 87.5 137 GLY B O 1
ATOM 4109 N N . ILE B 1 138 ? -18.375 22.172 -1.414 1 86.88 138 ILE B N 1
ATOM 4110 C CA . ILE B 1 138 ? -18.438 22.641 -0.033 1 86.88 138 ILE B CA 1
ATOM 4111 C C . ILE B 1 138 ? -19.625 23.578 0.146 1 86.88 138 ILE B C 1
ATOM 4113 O O . ILE B 1 138 ? -20.219 23.641 1.229 1 86.88 138 ILE B O 1
ATOM 4117 N N . ALA B 1 139 ? -20.016 24.188 -0.873 1 83.31 139 ALA B N 1
ATOM 4118 C CA . ALA B 1 139 ? -21.172 25.078 -0.832 1 83.31 139 ALA B CA 1
ATOM 4119 C C . ALA B 1 139 ? -22.469 24.281 -0.666 1 83.31 139 ALA B C 1
ATOM 4121 O O . ALA B 1 139 ? -23.453 24.797 -0.153 1 83.31 139 ALA B O 1
ATOM 4122 N N . ASN B 1 140 ? -22.453 23.031 -1.05 1 86.75 140 ASN B N 1
ATOM 4123 C CA . ASN B 1 140 ? -23.641 22.172 -0.98 1 86.75 140 ASN B CA 1
ATOM 4124 C C . ASN B 1 140 ? -23.359 20.906 -0.194 1 86.75 140 ASN B C 1
ATOM 4126 O O . ASN B 1 140 ? -23.719 19.812 -0.628 1 86.75 140 ASN B O 1
ATOM 4130 N N . ILE B 1 141 ? -22.719 21.109 0.896 1 89.38 141 ILE B N 1
ATOM 4131 C CA . ILE B 1 141 ? -22.328 19.969 1.709 1 89.38 141 ILE B CA 1
ATOM 4132 C C . ILE B 1 141 ? -23.594 19.297 2.262 1 89.38 141 ILE B C 1
ATOM 4134 O O . ILE B 1 141 ? -24.547 19.969 2.658 1 89.38 141 ILE B O 1
ATOM 4138 N N . ASN B 1 142 ? -23.656 18.031 2.195 1 90.06 142 ASN B N 1
ATOM 4139 C CA . ASN B 1 142 ? -24.781 17.25 2.674 1 90.06 142 ASN B CA 1
ATOM 4140 C C . ASN B 1 142 ? -24.344 15.867 3.164 1 90.06 142 ASN B C 1
ATOM 4142 O O . ASN B 1 142 ? -23.141 15.594 3.248 1 90.06 142 ASN B O 1
ATOM 4146 N N . ALA B 1 143 ? -25.266 15.062 3.512 1 89.38 143 ALA B N 1
ATOM 4147 C CA . ALA B 1 143 ? -24.984 13.766 4.129 1 89.38 143 ALA B CA 1
ATOM 4148 C C . ALA B 1 143 ? -24.297 12.828 3.139 1 89.38 143 ALA B C 1
ATOM 4150 O O . ALA B 1 143 ? -23.578 11.906 3.541 1 89.38 143 ALA B O 1
ATOM 4151 N N . GLY B 1 144 ? -24.344 13.102 1.9 1 89.19 144 GLY B N 1
ATOM 4152 C CA . GLY B 1 144 ? -23.812 12.219 0.88 1 89.19 144 GLY B CA 1
ATOM 4153 C C . GLY B 1 144 ? -22.391 12.562 0.466 1 89.19 144 GLY B C 1
ATOM 4154 O O . GLY B 1 144 ? -21.688 11.742 -0.121 1 89.19 144 GLY B O 1
ATOM 4155 N N . ASN B 1 145 ? -21.969 13.805 0.844 1 91.62 145 ASN B N 1
ATOM 4156 C CA . ASN B 1 145 ? -20.672 14.172 0.289 1 91.62 145 ASN B CA 1
ATOM 4157 C C . ASN B 1 145 ? -19.734 14.734 1.36 1 91.62 145 ASN B C 1
ATOM 4159 O O . ASN B 1 145 ? -18.641 15.211 1.053 1 91.62 145 ASN B O 1
ATOM 4163 N N . TRP B 1 146 ? -20.109 14.656 2.654 1 93.25 146 TRP B N 1
ATOM 4164 C CA . TRP B 1 146 ? -19.266 15.25 3.689 1 93.25 146 TRP B CA 1
ATOM 4165 C C . TRP B 1 146 ? -17.969 14.469 3.848 1 93.25 146 TRP B C 1
ATOM 4167 O O . TRP B 1 146 ? -16.922 15.055 4.121 1 93.25 146 TRP B O 1
ATOM 4177 N N . LYS B 1 147 ? -17.984 13.172 3.598 1 94.62 147 LYS B N 1
ATOM 4178 C CA . LYS B 1 147 ? -16.797 12.352 3.789 1 94.62 147 LYS B CA 1
ATOM 4179 C C . LYS B 1 147 ? -15.719 12.688 2.756 1 94.62 147 LYS B C 1
ATOM 4181 O O . LYS B 1 147 ? -14.578 12.977 3.111 1 94.62 147 LYS B O 1
ATOM 4186 N N . PRO B 1 148 ? -16.141 12.688 1.452 1 95.69 148 PRO B N 1
ATOM 4187 C CA . PRO B 1 148 ? -15.094 13.062 0.49 1 95.69 148 PRO B CA 1
ATOM 4188 C C . PRO B 1 148 ? -14.609 14.5 0.671 1 95.69 148 PRO B C 1
ATOM 4190 O O . PRO B 1 148 ? -13.43 14.789 0.458 1 95.69 148 PRO B O 1
ATOM 4193 N N . LEU B 1 149 ? -15.477 15.375 1.081 1 94.06 149 LEU B N 1
ATOM 4194 C CA . LEU B 1 149 ? -15.07 16.75 1.329 1 94.06 149 LEU B CA 1
ATOM 4195 C C . LEU B 1 149 ? -14.109 16.828 2.51 1 94.06 149 LEU B C 1
ATOM 4197 O O . LEU B 1 149 ? -13.117 17.562 2.463 1 94.06 149 LEU B O 1
ATOM 4201 N N . MET B 1 150 ? -14.359 16.062 3.504 1 93.69 150 MET B N 1
ATOM 4202 C CA . MET B 1 150 ? -13.477 15.984 4.664 1 93.69 150 MET B CA 1
ATOM 4203 C C . MET B 1 150 ? -12.117 15.43 4.273 1 93.69 150 MET B C 1
ATOM 4205 O O . MET B 1 150 ? -11.086 15.945 4.703 1 93.69 150 MET B O 1
ATOM 4209 N N . CYS B 1 151 ? -12.094 14.461 3.447 1 95.44 151 CYS B N 1
ATOM 4210 C CA . CYS B 1 151 ? -10.859 13.836 2.986 1 95.44 151 CYS B CA 1
ATOM 4211 C C . CYS B 1 151 ? -9.992 14.836 2.229 1 95.44 151 CYS B C 1
ATOM 4213 O O . CYS B 1 151 ? -8.828 15.031 2.562 1 95.44 151 CYS B O 1
ATOM 4215 N N . PHE B 1 152 ? -10.609 15.477 1.297 1 95.81 152 PHE B N 1
ATOM 4216 C CA . PHE B 1 152 ? -9.844 16.406 0.469 1 95.81 152 PHE B CA 1
ATOM 4217 C C . PHE B 1 152 ? -9.359 17.594 1.288 1 95.81 152 PHE B C 1
ATOM 4219 O O . PHE B 1 152 ? -8.219 18.031 1.137 1 95.81 152 PHE B O 1
ATOM 4226 N N . SER B 1 153 ? -10.211 18.109 2.098 1 93.44 153 SER B N 1
ATOM 4227 C CA . SER B 1 153 ? -9.805 19.25 2.91 1 93.44 153 SER B CA 1
ATOM 4228 C C . SER B 1 153 ? -8.641 18.891 3.83 1 93.44 153 SER B C 1
ATOM 4230 O O . SER B 1 153 ? -7.77 19.719 4.102 1 93.44 153 SER B O 1
ATOM 4232 N N . SER B 1 154 ? -8.641 17.625 4.348 1 94.38 154 SER B N 1
ATOM 4233 C CA . SER B 1 154 ? -7.512 17.156 5.148 1 94.38 154 SER B CA 1
ATOM 4234 C C . SER B 1 154 ? -6.223 17.156 4.336 1 94.38 154 SER B C 1
ATOM 4236 O O . SER B 1 154 ? -5.164 17.531 4.844 1 94.38 154 SER B O 1
ATOM 4238 N N . CYS B 1 155 ? -6.312 16.766 3.096 1 95.88 155 CYS B N 1
ATOM 4239 C CA . CYS B 1 155 ? -5.156 16.781 2.209 1 95.88 155 CYS B CA 1
ATOM 4240 C C . CYS B 1 155 ? -4.664 18.203 1.975 1 95.88 155 CYS B C 1
ATOM 4242 O O . CYS B 1 155 ? -3.459 18.453 1.979 1 95.88 155 CYS B O 1
ATOM 4244 N N . VAL B 1 156 ? -5.582 19.109 1.776 1 93.25 156 VAL B N 1
ATOM 4245 C CA . VAL B 1 156 ? -5.246 20.5 1.49 1 93.25 156 VAL B CA 1
ATOM 4246 C C . VAL B 1 156 ? -4.512 21.109 2.682 1 93.25 156 VAL B C 1
ATOM 4248 O O . VAL B 1 156 ? -3.578 21.891 2.506 1 93.25 156 VAL B O 1
ATOM 4251 N N . LEU B 1 157 ? -4.934 20.75 3.838 1 92.06 157 LEU B N 1
ATOM 4252 C CA . LEU B 1 157 ? -4.285 21.266 5.035 1 92.06 157 LEU B CA 1
ATOM 4253 C C . LEU B 1 157 ? -2.809 20.891 5.066 1 92.06 157 LEU B C 1
ATOM 4255 O O . LEU B 1 157 ? -1.955 21.719 5.375 1 92.06 157 LEU B O 1
ATOM 4259 N N . ILE B 1 158 ? -2.506 19.703 4.754 1 94.06 158 ILE B N 1
ATOM 4260 C CA . ILE B 1 158 ? -1.122 19.234 4.715 1 94.06 158 ILE B CA 1
ATOM 4261 C C . ILE B 1 158 ? -0.385 19.922 3.564 1 94.06 158 ILE B C 1
ATOM 4263 O O . ILE B 1 158 ? 0.752 20.359 3.725 1 94.06 158 ILE B O 1
ATOM 4267 N N . TYR B 1 159 ? -1.043 20.062 2.465 1 93.38 159 TYR B N 1
ATOM 4268 C CA . TYR B 1 159 ? -0.465 20.672 1.276 1 93.38 159 TYR B CA 1
ATOM 4269 C C . TYR B 1 159 ? -0.032 22.109 1.562 1 93.38 159 TYR B C 1
ATOM 4271 O O . TYR B 1 159 ? 1.071 22.516 1.19 1 93.38 159 TYR B O 1
ATOM 4279 N N . VAL B 1 160 ? -0.843 22.844 2.195 1 88.5 160 VAL B N 1
ATOM 4280 C CA . VAL B 1 160 ? -0.583 24.266 2.396 1 88.5 160 VAL B CA 1
ATOM 4281 C C . VAL B 1 160 ? 0.519 24.438 3.438 1 88.5 160 VAL B C 1
ATOM 4283 O O . VAL B 1 160 ? 1.198 25.469 3.457 1 88.5 160 VAL B O 1
ATOM 4286 N N . CYS B 1 161 ? 0.699 23.422 4.285 1 89.12 161 CYS B N 1
ATOM 4287 C CA . CYS B 1 161 ? 1.736 23.516 5.305 1 89.12 161 CYS B CA 1
ATOM 4288 C C . CYS B 1 161 ? 3.115 23.266 4.703 1 89.12 161 CYS B C 1
ATOM 4290 O O . CYS B 1 161 ? 4.133 23.625 5.305 1 89.12 161 CYS B O 1
ATOM 4292 N N . PHE B 1 162 ? 3.131 22.609 3.541 1 88.94 162 PHE B N 1
ATOM 4293 C CA . PHE B 1 162 ? 4.406 22.266 2.92 1 88.94 162 PHE B CA 1
ATOM 4294 C C . PHE B 1 162 ? 5.004 23.484 2.227 1 88.94 162 PHE B C 1
ATOM 4296 O O . PHE B 1 162 ? 4.32 24.172 1.462 1 88.94 162 PHE B O 1
ATOM 4303 N N . ARG B 1 163 ? 6.23 23.844 2.52 1 76.88 163 ARG B N 1
ATOM 4304 C CA . ARG B 1 163 ? 6.977 24.938 1.892 1 76.88 163 ARG B CA 1
ATOM 4305 C C . ARG B 1 163 ? 8.141 24.391 1.069 1 76.88 163 ARG B C 1
ATOM 4307 O O . ARG B 1 163 ? 9.039 23.734 1.608 1 76.88 163 ARG B O 1
ATOM 4314 N N . PRO B 1 164 ? 7.949 24.562 -0.348 1 63.97 164 PRO B N 1
ATOM 4315 C CA . PRO B 1 164 ? 9.055 24.062 -1.164 1 63.97 164 PRO B CA 1
ATOM 4316 C C . PRO B 1 164 ? 10.391 24.719 -0.835 1 63.97 164 PRO B C 1
ATOM 4318 O O . PRO B 1 164 ? 11.445 24.125 -1.025 1 63.97 164 PRO B O 1
ATOM 4321 N N . SER B 1 165 ? 10.445 26.172 -0.735 1 56.72 165 SER B N 1
ATOM 4322 C CA . SER B 1 165 ? 11.648 27.016 -0.724 1 56.72 165 SER B CA 1
ATOM 4323 C C . SER B 1 165 ? 12.656 26.516 0.311 1 56.72 165 SER B C 1
ATOM 4325 O O . SER B 1 165 ? 13.664 27.188 0.564 1 56.72 165 SER B O 1
ATOM 4327 N N . HIS B 1 166 ? 12.641 25.391 0.958 1 47.59 166 HIS B N 1
ATOM 4328 C CA . HIS B 1 166 ? 13.836 25.422 1.797 1 47.59 166 HIS B CA 1
ATOM 4329 C C . HIS B 1 166 ? 15.102 25.469 0.951 1 47.59 166 HIS B C 1
ATOM 4331 O O . HIS B 1 166 ? 16.156 24.984 1.371 1 47.59 166 HIS B O 1
ATOM 4337 N N . THR B 1 167 ? 15.133 25.5 -0.251 1 38.44 167 THR B N 1
ATOM 4338 C CA . THR B 1 167 ? 16.5 25.812 -0.675 1 38.44 167 THR B CA 1
ATOM 4339 C C . THR B 1 167 ? 17.047 26.984 0.118 1 38.44 167 THR B C 1
ATOM 4341 O O . THR B 1 167 ? 16.359 27.984 0.313 1 38.44 167 THR B O 1
ATOM 4344 N N . VAL B 1 168 ? 17.922 26.797 1.014 1 34.84 168 VAL B N 1
ATOM 4345 C CA . VAL B 1 168 ? 18.844 27.719 1.685 1 34.84 168 VAL B CA 1
ATOM 4346 C C . VAL B 1 168 ? 19.109 28.922 0.79 1 34.84 168 VAL B C 1
ATOM 4348 O O . VAL B 1 168 ? 19.188 30.062 1.271 1 34.84 168 VAL B O 1
ATOM 4351 N N . ALA B 1 169 ? 19.672 28.812 -0.509 1 33.97 169 ALA B N 1
ATOM 4352 C CA . ALA B 1 169 ? 20.344 29.922 -1.181 1 33.97 169 ALA B CA 1
ATOM 4353 C C . ALA B 1 169 ? 19.359 31.016 -1.549 1 33.97 169 ALA B C 1
ATOM 4355 O O . ALA B 1 169 ? 19.766 32.156 -1.756 1 33.97 169 ALA B O 1
ATOM 4356 N N . GLY B 1 170 ? 18.297 30.75 -2.32 1 33 170 GLY B N 1
ATOM 4357 C CA . GLY B 1 170 ? 17.609 31.938 -2.811 1 33 170 GLY B CA 1
ATOM 4358 C C . GLY B 1 170 ? 16.875 32.688 -1.721 1 33 170 GLY B C 1
ATOM 4359 O O . GLY B 1 170 ? 15.664 32.562 -1.582 1 33 170 GLY B O 1
ATOM 4360 N N . LEU B 1 171 ? 17.406 32.844 -0.577 1 31.69 171 LEU B N 1
ATOM 4361 C CA . LEU B 1 171 ? 17.172 34 0.296 1 31.69 171 LEU B CA 1
ATOM 4362 C C . LEU B 1 171 ? 17.125 35.281 -0.509 1 31.69 171 LEU B C 1
ATOM 4364 O O . LEU B 1 171 ? 17.922 36.188 -0.274 1 31.69 171 LEU B O 1
ATOM 4368 N N . THR B 1 172 ? 17.141 35.312 -1.87 1 31.06 172 THR B N 1
ATOM 4369 C CA . THR B 1 172 ? 17.031 36.719 -2.256 1 31.06 172 THR B CA 1
ATOM 4370 C C . THR B 1 172 ? 15.891 37.406 -1.519 1 31.06 172 THR B C 1
ATOM 4372 O O . THR B 1 172 ? 14.883 36.781 -1.201 1 31.06 172 THR B O 1
ATOM 4375 N N . ALA B 1 173 ? 16.094 38.75 -1.144 1 33.25 173 ALA B N 1
ATOM 4376 C CA . ALA B 1 173 ? 15.508 39.844 -0.328 1 33.25 173 ALA B CA 1
ATOM 4377 C C . ALA B 1 173 ? 13.984 39.875 -0.475 1 33.25 173 ALA B C 1
ATOM 4379 O O . ALA B 1 173 ? 13.266 39.938 0.52 1 33.25 173 ALA B O 1
ATOM 4380 N N . GLY B 1 174 ? 13.422 40.594 -1.615 1 33.81 174 GLY B N 1
ATOM 4381 C CA . GLY B 1 174 ? 12.273 41.5 -1.665 1 33.81 174 GLY B CA 1
ATOM 4382 C C . GLY B 1 174 ? 10.945 40.75 -1.596 1 33.81 174 GLY B C 1
ATOM 4383 O O . GLY B 1 174 ? 9.914 41.344 -1.292 1 33.81 174 GLY B O 1
ATOM 4384 N N . SER B 1 175 ? 10.664 40.094 -2.74 1 35.41 175 SER B N 1
ATOM 4385 C CA . SER B 1 175 ? 9.242 39.781 -2.74 1 35.41 175 SER B CA 1
ATOM 4386 C C . SER B 1 175 ? 8.844 38.969 -1.508 1 35.41 175 SER B C 1
ATOM 4388 O O . SER B 1 175 ? 9.422 37.906 -1.238 1 35.41 175 SER B O 1
ATOM 4390 N N . SER B 1 176 ? 8.523 39.594 -0.341 1 37.25 176 SER B N 1
ATOM 4391 C CA . SER B 1 176 ? 7.836 39.156 0.862 1 37.25 176 SER B CA 1
ATOM 4392 C C . SER B 1 176 ? 6.93 37.969 0.563 1 37.25 176 SER B C 1
ATOM 4394 O O . SER B 1 176 ? 5.766 38.125 0.2 1 37.25 176 SER B O 1
ATOM 4396 N N . GLU B 1 177 ? 7.105 37.344 -0.438 1 42.72 177 GLU B N 1
ATOM 4397 C CA . GLU B 1 177 ? 6.227 36.188 -0.457 1 42.72 177 GLU B CA 1
ATOM 4398 C C . GLU B 1 177 ? 5.977 35.656 0.954 1 42.72 177 GLU B C 1
ATOM 4400 O O . GLU B 1 177 ? 6.762 34.844 1.474 1 42.72 177 GLU B O 1
ATOM 4405 N N . ALA B 1 178 ? 5.867 36.594 1.899 1 42.94 178 ALA B N 1
ATOM 4406 C CA . ALA B 1 178 ? 5.375 36.625 3.273 1 42.94 178 ALA B CA 1
ATOM 4407 C C . ALA B 1 178 ? 4.656 35.344 3.635 1 42.94 178 ALA B C 1
ATOM 4409 O O . ALA B 1 178 ? 4.297 34.562 2.752 1 42.94 178 ALA B O 1
ATOM 4410 N N . VAL B 1 179 ? 3.938 35.406 5.047 1 48.66 179 VAL B N 1
ATOM 4411 C CA . VAL B 1 179 ? 3.598 34.438 6.105 1 48.66 179 VAL B CA 1
ATOM 4412 C C . VAL B 1 179 ? 2.52 33.5 5.609 1 48.66 179 VAL B C 1
ATOM 4414 O O . VAL B 1 179 ? 1.354 33.875 5.477 1 48.66 179 VAL B O 1
ATOM 4417 N N . ASN B 1 180 ? 2.82 32.562 4.742 1 61.81 180 ASN B N 1
ATOM 4418 C CA . ASN B 1 180 ? 2.158 31.344 4.344 1 61.81 180 ASN B CA 1
ATOM 4419 C C . ASN B 1 180 ? 1.373 30.719 5.5 1 61.81 180 ASN B C 1
ATOM 4421 O O . ASN B 1 180 ? 0.343 30.078 5.285 1 61.81 180 ASN B O 1
ATOM 4425 N N . ILE B 1 181 ? 1.778 31.25 6.711 1 69.44 181 ILE B N 1
ATOM 4426 C CA . ILE B 1 181 ? 1.043 30.641 7.816 1 69.44 181 ILE B CA 1
ATOM 4427 C C . ILE B 1 181 ? -0.405 31.125 7.801 1 69.44 181 ILE B C 1
ATOM 4429 O O . ILE B 1 181 ? -1.31 30.422 8.242 1 69.44 181 ILE B O 1
ATOM 4433 N N . PHE B 1 182 ? -0.564 32.375 7.105 1 73.69 182 PHE B N 1
ATOM 4434 C CA . PHE B 1 182 ? -1.91 32.938 7.02 1 73.69 182 PHE B CA 1
ATOM 4435 C C . PHE B 1 182 ? -2.799 32.062 6.137 1 73.69 182 PHE B C 1
ATOM 4437 O O . PHE B 1 182 ? -3.994 31.922 6.402 1 73.69 182 PHE B O 1
ATOM 4444 N N . GLU B 1 183 ? -2.105 31.469 5.223 1 74.62 183 GLU B N 1
ATOM 4445 C CA . GLU B 1 183 ? -2.844 30.578 4.344 1 74.62 183 GLU B CA 1
ATOM 4446 C C . GLU B 1 183 ? -3.33 29.344 5.098 1 74.62 183 GLU B C 1
ATOM 4448 O O . GLU B 1 183 ? -4.422 28.828 4.828 1 74.62 183 GLU B O 1
ATOM 4453 N N . VAL B 1 184 ? -2.549 28.969 6.016 1 80.06 184 VAL B N 1
ATOM 4454 C CA . VAL B 1 184 ? -2.934 27.812 6.82 1 80.06 184 VAL B CA 1
ATOM 4455 C C . VAL B 1 184 ? -4.207 28.141 7.602 1 80.06 184 VAL B C 1
ATOM 4457 O O . VAL B 1 184 ? -5.164 27.359 7.586 1 80.06 184 VAL B O 1
ATOM 4460 N N . PHE B 1 185 ? -4.23 29.344 8.211 1 80.75 185 PHE B N 1
ATOM 4461 C CA . PHE B 1 185 ? -5.406 29.734 8.977 1 80.75 185 PHE B CA 1
ATOM 4462 C C . PHE B 1 185 ? -6.621 29.875 8.062 1 80.75 185 PHE B C 1
ATOM 4464 O O . PHE B 1 185 ? -7.734 29.5 8.445 1 80.75 185 PHE B O 1
ATOM 4471 N N . ALA B 1 186 ? -6.383 30.344 6.871 1 77.56 186 ALA B N 1
ATOM 4472 C CA . ALA B 1 186 ? -7.484 30.531 5.926 1 77.56 186 ALA B CA 1
ATOM 4473 C C . ALA B 1 186 ? -8.07 29.188 5.496 1 77.56 186 ALA B C 1
ATOM 4475 O O . ALA B 1 186 ? -9.289 29.031 5.441 1 77.56 186 ALA B O 1
ATOM 4476 N N . PHE B 1 187 ? -7.219 28.25 5.246 1 80.5 187 PHE B N 1
ATOM 4477 C CA . PHE B 1 187 ? -7.676 26.969 4.734 1 80.5 187 PHE B CA 1
ATOM 4478 C C . PHE B 1 187 ? -8.305 26.141 5.848 1 80.5 187 PHE B C 1
ATOM 4480 O O . PHE B 1 187 ? -9.164 25.297 5.586 1 80.5 187 PHE B O 1
ATOM 4487 N N . VAL B 1 188 ? -7.855 26.328 7.035 1 83.31 188 VAL B N 1
ATOM 4488 C CA . VAL B 1 188 ? -8.469 25.656 8.172 1 83.31 188 VAL B CA 1
ATOM 4489 C C . VAL B 1 188 ? -9.938 26.047 8.281 1 83.31 188 VAL B C 1
ATOM 4491 O O . VAL B 1 188 ? -10.773 25.266 8.719 1 83.31 188 VAL B O 1
ATOM 4494 N N . ARG B 1 189 ? -10.289 27.219 7.789 1 76.62 189 ARG B N 1
ATOM 4495 C CA . ARG B 1 189 ? -11.68 27.672 7.809 1 76.62 189 ARG B CA 1
ATOM 4496 C C . ARG B 1 189 ? -12.547 26.797 6.91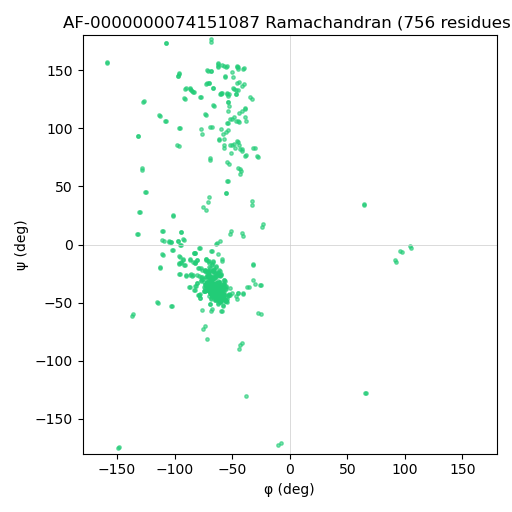4 1 76.62 189 ARG B C 1
ATOM 4498 O O . ARG B 1 189 ? -13.68 26.453 7.273 1 76.62 189 ARG B O 1
ATOM 4505 N N . GLY B 1 190 ? -12.094 26.469 5.715 1 71.38 190 GLY B N 1
ATOM 4506 C CA . GLY B 1 190 ? -12.805 25.531 4.863 1 71.38 190 GLY B CA 1
ATOM 4507 C C . GLY B 1 190 ? -13.031 24.172 5.516 1 71.38 190 GLY B C 1
ATOM 4508 O O . GLY B 1 190 ? -14.125 23.625 5.438 1 71.38 190 GLY B O 1
ATOM 4509 N N . HIS B 1 191 ? -12.016 23.75 6.125 1 82.25 191 HIS B N 1
ATOM 4510 C CA . HIS B 1 191 ? -12.109 22.484 6.855 1 82.25 191 HIS B CA 1
ATOM 4511 C C . HIS B 1 191 ? -13.109 22.594 8 1 82.25 191 HIS B C 1
ATOM 4513 O O . HIS B 1 191 ? -13.852 21.641 8.273 1 82.25 191 HIS B O 1
ATOM 4519 N N . ARG B 1 192 ? -13.125 23.766 8.609 1 82.5 192 ARG B N 1
ATOM 4520 C CA . ARG B 1 192 ? -14.039 24.031 9.719 1 82.5 192 ARG B CA 1
ATOM 4521 C C . ARG B 1 192 ? -15.492 23.969 9.266 1 82.5 192 ARG B C 1
ATOM 4523 O O . ARG B 1 192 ? -16.344 23.438 9.984 1 82.5 192 ARG B O 1
ATOM 4530 N N . ALA B 1 193 ? -15.727 24.406 8.117 1 79.38 193 ALA B N 1
ATOM 4531 C CA . ALA B 1 193 ? -17.094 24.391 7.59 1 79.38 193 ALA B CA 1
ATOM 4532 C C . ALA B 1 193 ? -17.625 22.969 7.477 1 79.38 193 ALA B C 1
ATOM 4534 O O . ALA B 1 193 ? -18.812 22.719 7.699 1 79.38 193 ALA B O 1
ATOM 4535 N N . VAL B 1 194 ? -16.75 22.062 7.184 1 81.88 194 VAL B N 1
ATOM 4536 C CA . VAL B 1 194 ? -17.156 20.656 7.07 1 81.88 194 VAL B CA 1
ATOM 4537 C C . VAL B 1 194 ? -17.312 20.062 8.461 1 81.88 194 VAL B C 1
ATOM 4539 O O . VAL B 1 194 ? -18.344 19.438 8.766 1 81.88 194 VAL B O 1
ATOM 4542 N N . LEU B 1 195 ? -16.375 20.297 9.305 1 82.31 195 LEU B N 1
ATOM 4543 C CA . LEU B 1 195 ? -16.297 19.672 10.617 1 82.31 195 LEU B CA 1
ATOM 4544 C C . LEU B 1 195 ? -17.422 20.172 11.523 1 82.31 195 LEU B C 1
ATOM 4546 O O . LEU B 1 195 ? -17.969 19.406 12.312 1 82.31 195 LEU B O 1
ATOM 4550 N N . GLU B 1 196 ? -17.703 21.391 11.477 1 82.88 196 GLU B N 1
ATOM 4551 C CA . GLU B 1 196 ? -18.703 21.969 12.359 1 82.88 196 GLU B CA 1
ATOM 4552 C C . GLU B 1 196 ? -20.078 21.344 12.109 1 82.88 196 GLU B C 1
ATOM 4554 O O . GLU B 1 196 ? -20.859 21.125 13.047 1 82.88 196 GLU B O 1
ATOM 4559 N N . ARG B 1 197 ? -20.359 21.031 10.906 1 86.12 197 ARG B N 1
ATOM 4560 C CA . ARG B 1 197 ? -21.672 20.547 10.531 1 86.12 197 ARG B CA 1
ATOM 4561 C C . ARG B 1 197 ? -21.781 19.031 10.766 1 86.12 197 ARG B C 1
ATOM 4563 O O . ARG B 1 197 ? -22.859 18.516 11.062 1 86.12 197 ARG B O 1
ATOM 4570 N N . TYR B 1 198 ? -20.656 18.344 10.703 1 90 198 TYR B N 1
ATOM 4571 C CA . TYR B 1 198 ? -20.766 16.891 10.703 1 90 198 TYR B CA 1
ATOM 4572 C C . TYR B 1 198 ? -19.828 16.281 11.742 1 90 198 TYR B C 1
ATOM 4574 O O . TYR B 1 198 ? -19.406 15.133 11.602 1 90 198 TYR B O 1
ATOM 4582 N N . GLN B 1 199 ? -19.578 17.031 12.75 1 87.44 199 GLN B N 1
ATOM 4583 C CA . GLN B 1 199 ? -18.688 16.547 13.797 1 87.44 199 GLN B CA 1
ATOM 4584 C C . GLN B 1 199 ? -19.266 15.305 14.477 1 87.44 199 GLN B C 1
ATOM 4586 O O . GLN B 1 199 ? -18.547 14.328 14.703 1 87.44 199 GLN B O 1
ATOM 4591 N N . SER B 1 200 ? -20.547 15.344 14.805 1 88 200 SER B N 1
ATOM 4592 C CA . SER B 1 200 ? -21.188 14.211 15.469 1 88 200 SER B CA 1
ATOM 4593 C C . SER B 1 200 ? -21.188 12.977 14.57 1 88 200 SER B C 1
ATOM 4595 O O . SER B 1 200 ? -20.922 11.867 15.031 1 88 200 SER B O 1
ATOM 4597 N N . THR B 1 201 ? -21.469 13.219 13.344 1 90.5 201 THR B N 1
ATOM 4598 C CA . THR B 1 201 ? -21.469 12.117 12.383 1 90.5 201 THR B CA 1
ATOM 4599 C C . THR B 1 201 ? -20.078 11.531 12.227 1 90.5 201 THR B C 1
ATOM 4601 O O . THR B 1 201 ? -19.906 10.312 12.133 1 90.5 201 THR B O 1
ATOM 4604 N N . LEU B 1 202 ? -19.094 12.398 12.211 1 90.44 202 LEU B N 1
ATOM 4605 C CA . LEU B 1 202 ? -17.688 11.984 12.094 1 90.44 202 LEU B CA 1
ATOM 4606 C C . LEU B 1 202 ? -17.281 11.102 13.266 1 90.44 202 LEU B C 1
ATOM 4608 O O . LEU B 1 202 ? -16.688 10.047 13.078 1 90.44 202 LEU B O 1
ATOM 4612 N N . LYS B 1 203 ? -17.703 11.453 14.445 1 87.69 203 LYS B N 1
ATOM 4613 C CA . LYS B 1 203 ? -17.344 10.75 15.672 1 87.69 203 LYS B CA 1
ATOM 4614 C C . LYS B 1 203 ? -17.922 9.344 15.695 1 87.69 203 LYS B C 1
ATOM 4616 O O . LYS B 1 203 ? -17.406 8.453 16.375 1 87.69 203 LYS B O 1
ATOM 4621 N N . ASN B 1 204 ? -18.938 9.188 14.914 1 87.94 204 ASN B N 1
ATOM 4622 C CA . ASN B 1 204 ? -19.625 7.898 14.898 1 87.94 204 ASN B CA 1
ATOM 4623 C C . ASN B 1 204 ? -19.391 7.152 13.586 1 87.94 204 ASN B C 1
ATOM 4625 O O . ASN B 1 204 ? -20.078 6.18 13.289 1 87.94 204 ASN B O 1
ATOM 4629 N N . SER B 1 205 ? -18.516 7.574 12.828 1 88.94 205 SER B N 1
ATOM 4630 C CA . SER B 1 205 ? -18.172 6.93 11.562 1 88.94 205 SER B CA 1
ATOM 4631 C C . SER B 1 205 ? -16.828 6.219 11.648 1 88.94 205 SER B C 1
ATOM 4633 O O . SER B 1 205 ? -16.141 6.285 12.672 1 88.94 205 SER B O 1
ATOM 4635 N N . TYR B 1 206 ? -16.453 5.488 10.633 1 89 206 TYR B N 1
ATOM 4636 C CA . TYR B 1 206 ? -15.164 4.797 10.586 1 89 206 TYR B CA 1
ATOM 4637 C C . TYR B 1 206 ? -14.016 5.793 10.484 1 89 206 TYR B C 1
ATOM 4639 O O . TYR B 1 206 ? -12.852 5.418 10.625 1 89 206 TYR B O 1
ATOM 4647 N N . LEU B 1 207 ? -14.367 7.109 10.336 1 92.12 207 LEU B N 1
ATOM 4648 C CA . LEU B 1 207 ? -13.344 8.148 10.297 1 92.12 207 LEU B CA 1
ATOM 4649 C C . LEU B 1 207 ? -13.125 8.75 11.68 1 92.12 207 LEU B C 1
ATOM 4651 O O . LEU B 1 207 ? -12.367 9.711 11.836 1 92.12 207 LEU B O 1
ATOM 4655 N N . ALA B 1 208 ? -13.656 8.188 12.727 1 90.69 208 ALA B N 1
ATOM 4656 C CA . ALA B 1 208 ? -13.656 8.711 14.086 1 90.69 208 ALA B CA 1
ATOM 4657 C C . ALA B 1 208 ? -12.234 8.891 14.617 1 90.69 208 ALA B C 1
ATOM 4659 O O . ALA B 1 208 ? -11.953 9.836 15.352 1 90.69 208 ALA B O 1
ATOM 4660 N N . PRO B 1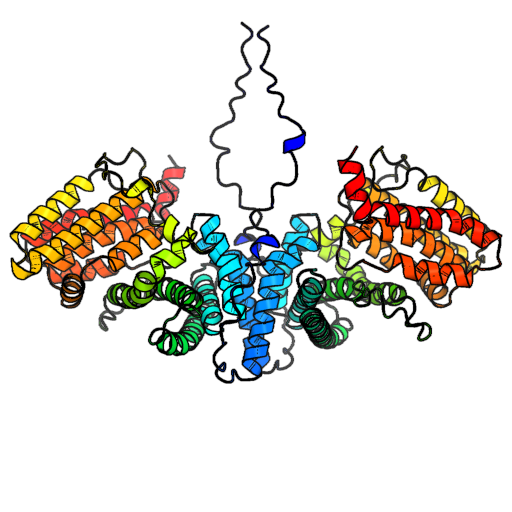 209 ? -11.312 8.055 14.211 1 91.12 209 PRO B N 1
ATOM 4661 C CA . PRO B 1 209 ? -9.945 8.195 14.711 1 91.12 209 PRO B CA 1
ATOM 4662 C C . PRO B 1 209 ? -9.312 9.523 14.312 1 91.12 209 PRO B C 1
ATOM 4664 O O . PRO B 1 209 ? -8.43 10.031 15.016 1 91.12 209 PRO B O 1
ATOM 4667 N N . LEU B 1 210 ? -9.758 10.141 13.242 1 90.88 210 LEU B N 1
ATOM 4668 C CA . LEU B 1 210 ? -9.25 11.445 12.844 1 90.88 210 LEU B CA 1
ATOM 4669 C C . LEU B 1 210 ? -9.555 12.5 13.898 1 90.88 210 LEU B C 1
ATOM 4671 O O . LEU B 1 210 ? -8.742 13.383 14.156 1 90.88 210 LEU B O 1
ATOM 4675 N N . PHE B 1 211 ? -10.734 12.289 14.492 1 87.5 211 PHE B N 1
ATOM 4676 C CA . PHE B 1 211 ? -11.188 13.219 15.516 1 87.5 211 PHE B CA 1
ATOM 4677 C C . PHE B 1 211 ? -10.57 12.875 16.875 1 87.5 211 PHE B C 1
ATOM 4679 O O . PHE B 1 211 ? -10.062 13.758 17.562 1 87.5 211 PHE B O 1
ATOM 4686 N N . HIS B 1 212 ? -10.484 11.664 17.109 1 86.94 212 HIS B N 1
ATOM 4687 C CA . HIS B 1 212 ? -10.062 11.219 18.438 1 86.94 212 HIS B CA 1
ATOM 4688 C C . HIS B 1 212 ? -8.547 11.32 18.594 1 86.94 212 HIS B C 1
ATOM 4690 O O . HIS B 1 212 ? -8.031 11.289 19.719 1 86.94 212 HIS B O 1
ATOM 4696 N N . SER B 1 213 ? -7.895 11.359 17.531 1 87.38 213 SER B N 1
ATOM 4697 C CA . SER B 1 213 ? -6.449 11.531 17.609 1 87.38 213 SER B CA 1
ATOM 4698 C C . SER B 1 213 ? -6.078 12.93 18.094 1 87.38 213 SER B C 1
ATOM 4700 O O . SER B 1 213 ? -4.953 13.156 18.547 1 87.38 213 SER B O 1
ATOM 4702 N N . ILE B 1 214 ? -6.996 13.805 17.969 1 84 214 ILE B N 1
ATOM 4703 C CA . ILE B 1 214 ? -6.758 15.195 18.359 1 84 214 ILE B CA 1
ATOM 4704 C C . ILE B 1 2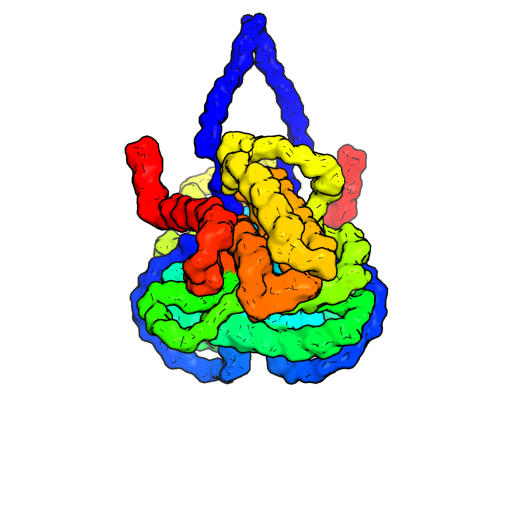14 ? -7.41 15.477 19.703 1 84 214 ILE B C 1
ATOM 4706 O O . ILE B 1 214 ? -6.762 15.992 20.625 1 84 214 ILE B O 1
ATOM 4710 N N . TRP B 1 215 ? -8.68 15.141 19.734 1 77.12 215 TRP B N 1
ATOM 4711 C CA . TRP B 1 215 ? -9.5 15.391 20.922 1 77.12 215 TRP B CA 1
ATOM 4712 C C . TRP B 1 215 ? -9.82 14.094 21.641 1 77.12 215 TRP B C 1
ATOM 4714 O O . TRP B 1 215 ? -10.531 13.234 21.109 1 77.12 215 TRP B O 1
ATOM 4724 N N . ARG B 1 216 ? -9.172 13.922 22.75 1 69.12 216 ARG B N 1
ATOM 4725 C CA . ARG B 1 216 ? -9.484 12.727 23.516 1 69.12 216 ARG B CA 1
ATO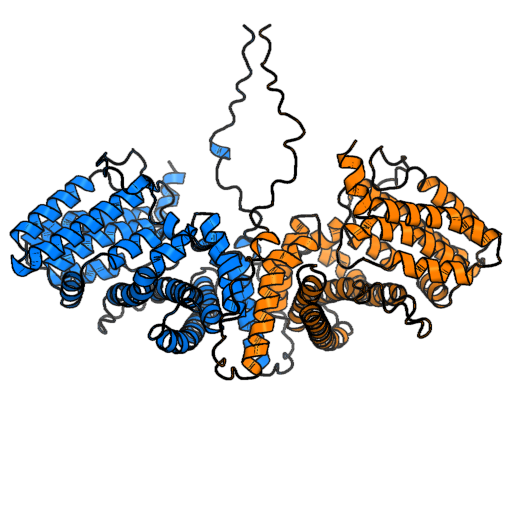M 4726 C C . ARG B 1 216 ? -10.586 13.008 24.547 1 69.12 216 ARG B C 1
ATOM 4728 O O . ARG B 1 216 ? -10.586 14.062 25.188 1 69.12 216 ARG B O 1
ATOM 4735 N N . PRO B 1 217 ? -11.586 12.172 24.422 1 57.97 217 PRO B N 1
ATOM 4736 C CA . PRO B 1 217 ? -12.672 12.375 25.375 1 57.97 217 PRO B CA 1
ATOM 4737 C C . PRO B 1 217 ? -12.172 12.711 26.781 1 57.97 217 PRO B C 1
ATOM 4739 O O . PRO B 1 217 ? -12.781 13.531 27.484 1 57.97 217 PRO B O 1
ATOM 4742 N N . ASP B 1 218 ? -11.164 11.984 27.125 1 57.09 218 ASP B N 1
ATOM 4743 C CA . ASP B 1 218 ? -10.688 12.172 28.5 1 57.09 218 ASP B CA 1
ATOM 4744 C C . ASP B 1 218 ? -10.016 13.531 28.672 1 57.09 218 ASP B C 1
ATOM 4746 O O . ASP B 1 218 ? -9.742 13.953 29.781 1 57.09 218 ASP B O 1
ATOM 4750 N N . ASP B 1 219 ? -9.68 14.164 27.625 1 57.06 219 ASP B N 1
ATOM 4751 C CA . ASP B 1 219 ? -8.969 15.438 27.688 1 57.06 219 ASP B CA 1
ATOM 4752 C C . ASP B 1 219 ? -9.875 16.547 28.219 1 57.06 219 ASP B C 1
ATOM 4754 O O . ASP B 1 219 ? -9.391 17.609 28.641 1 57.06 219 ASP B O 1
ATOM 4758 N N . GLU B 1 220 ? -11.195 16.375 27.984 1 53.25 220 GLU B N 1
ATOM 4759 C CA . GLU B 1 220 ? -12.102 17.406 28.484 1 53.25 220 GLU B CA 1
ATOM 4760 C C . GLU B 1 220 ? -11.977 17.547 30 1 53.25 220 GLU B C 1
ATOM 4762 O O . GLU B 1 220 ? -12.508 18.484 30.594 1 53.25 220 GLU B O 1
ATOM 4767 N N . SER B 1 221 ? -11.281 16.531 30.5 1 48.97 221 SER B N 1
ATOM 4768 C CA . SER B 1 221 ? -11.164 16.703 31.953 1 48.97 221 SER B CA 1
ATOM 4769 C C . SER B 1 221 ? -10.266 17.891 32.281 1 48.97 221 SER B C 1
ATOM 4771 O O . SER B 1 221 ? -9.5 18.359 31.438 1 48.97 221 SER B O 1
ATOM 4773 N N . GLU B 1 222 ? -10.148 18.25 33.562 1 49.28 222 GLU B N 1
ATOM 4774 C CA . GLU B 1 222 ? -9.484 19.391 34.188 1 49.28 222 GLU B CA 1
ATOM 4775 C C . GLU B 1 222 ? -8.023 19.484 33.75 1 49.28 222 GLU B C 1
ATOM 4777 O O . GLU B 1 222 ? -7.281 18.5 33.844 1 49.28 222 GLU B O 1
ATOM 4782 N N . VAL B 1 223 ? -7.773 20.406 32.719 1 52.75 223 VAL B N 1
ATOM 4783 C CA . VAL B 1 223 ? -6.391 20.781 32.438 1 52.75 223 VAL B CA 1
ATOM 4784 C C . VAL B 1 223 ? -5.551 20.656 33.688 1 52.75 223 VAL B C 1
ATOM 4786 O O . VAL B 1 223 ? -5.75 21.391 34.656 1 52.75 223 VAL B O 1
ATOM 4789 N N . ILE B 1 224 ? -5.23 19.5 34.062 1 52.59 224 ILE B N 1
ATOM 4790 C CA . ILE B 1 224 ? -4.293 19.438 35.188 1 52.59 224 ILE B CA 1
ATOM 4791 C C . ILE B 1 224 ? -2.979 20.109 34.812 1 52.59 224 ILE B C 1
ATOM 4793 O O . ILE B 1 224 ? -2.26 19.609 33.938 1 52.59 224 ILE B O 1
ATOM 4797 N N . TRP B 1 225 ? -2.955 21.375 35.094 1 57.34 225 TRP B N 1
ATOM 4798 C CA . TRP B 1 225 ? -1.785 22.219 34.875 1 57.34 225 TRP B CA 1
ATOM 4799 C C . TRP B 1 225 ? -0.562 21.641 35.594 1 57.34 225 TRP B C 1
ATOM 4801 O O . TRP B 1 225 ? -0.201 22.109 36.688 1 57.34 225 TRP B O 1
ATOM 4811 N N . GLU B 1 226 ? -0.377 20.328 35.469 1 60.66 226 GLU B N 1
ATOM 4812 C CA . GLU B 1 226 ? 0.861 19.812 36.062 1 60.66 226 GLU B CA 1
ATOM 4813 C C . GLU B 1 226 ? 2.035 19.984 35.094 1 60.66 226 GLU B C 1
ATOM 4815 O O . GLU B 1 226 ? 1.865 19.875 33.875 1 60.66 226 GLU B O 1
ATOM 4820 N N . GLU B 1 227 ? 3.057 20.547 35.75 1 61.16 227 GLU B N 1
ATOM 4821 C CA . GLU B 1 227 ? 4.281 20.719 34.969 1 61.16 227 GLU B CA 1
ATOM 4822 C C . GLU B 1 227 ? 4.633 19.453 34.188 1 61.16 227 GLU B C 1
ATOM 4824 O O . GLU B 1 227 ? 4.418 18.344 34.688 1 61.16 227 GLU B O 1
ATOM 4829 N N . PRO B 1 228 ? 4.863 19.688 32.938 1 64.5 228 PRO B N 1
ATOM 4830 C CA . PRO B 1 228 ? 5.246 18.531 32.125 1 64.5 228 PRO B CA 1
ATOM 4831 C C . PRO B 1 228 ? 6.359 17.703 32.75 1 64.5 228 PRO B C 1
ATOM 4833 O O . PRO B 1 228 ? 7.195 18.234 33.469 1 64.5 228 PRO B O 1
ATOM 4836 N N . ALA B 1 229 ? 6.105 16.422 32.688 1 59.41 229 ALA B N 1
ATOM 4837 C CA . ALA B 1 229 ? 7.109 15.5 33.219 1 59.41 229 ALA B CA 1
ATOM 4838 C C . ALA B 1 229 ? 8.453 15.688 32.5 1 59.41 229 ALA B C 1
ATOM 4840 O O . ALA B 1 229 ? 8.516 16.266 31.422 1 59.41 229 ALA B O 1
ATOM 4841 N N . GLU B 1 230 ? 9.508 15.305 33.281 1 57.78 230 GLU B N 1
ATOM 4842 C CA . GLU B 1 230 ? 10.859 15.266 32.719 1 57.78 230 GLU B CA 1
ATOM 4843 C C . GLU B 1 230 ? 10.906 14.43 31.453 1 57.78 230 GLU B C 1
ATOM 4845 O O . GLU B 1 230 ? 10.32 13.352 31.391 1 57.78 230 GLU B O 1
ATOM 4850 N N . GLY B 1 231 ? 11.383 15.125 30.328 1 59.53 231 GLY B N 1
ATOM 4851 C CA . GLY B 1 231 ? 11.539 14.391 29.094 1 59.53 231 GLY B CA 1
ATOM 4852 C C . GLY B 1 231 ? 10.453 14.703 28.078 1 59.53 231 GLY B C 1
ATOM 4853 O O . GLY B 1 231 ? 10.477 14.18 26.953 1 59.53 231 GLY B O 1
ATOM 4854 N N . SER B 1 232 ? 9.609 15.539 28.641 1 68.06 232 SER B N 1
ATOM 4855 C CA . SER B 1 232 ? 8.539 15.906 27.719 1 68.06 232 SER B CA 1
ATOM 4856 C C . SER B 1 232 ? 9.047 16.812 26.594 1 68.06 232 SER B C 1
ATOM 4858 O O . SER B 1 232 ? 10.07 17.469 26.75 1 68.06 232 SER B O 1
ATOM 4860 N N . LEU B 1 233 ? 8.453 16.719 25.484 1 75.06 233 LEU B N 1
ATOM 4861 C CA . LEU B 1 233 ? 8.781 17.594 24.359 1 75.06 233 LEU B CA 1
ATOM 4862 C C . LEU B 1 233 ? 8.391 19.031 24.656 1 75.06 233 LEU B C 1
ATOM 4864 O O . LEU B 1 233 ? 8.953 19.969 24.078 1 75.06 233 LEU B O 1
ATOM 4868 N N . VAL B 1 234 ? 7.574 19.172 25.719 1 81.81 234 VAL B N 1
ATOM 4869 C CA . VAL B 1 234 ? 7.055 20.5 26.062 1 81.81 234 VAL B CA 1
ATOM 4870 C C . VAL B 1 234 ? 7.996 21.188 27.047 1 81.81 234 VAL B C 1
ATOM 4872 O O . VAL B 1 234 ? 8.492 20.562 27.984 1 81.81 234 VAL B O 1
ATOM 4875 N N . PRO B 1 235 ? 8.258 22.453 26.734 1 85.94 235 PRO B N 1
ATOM 4876 C CA . PRO B 1 235 ? 9.109 23.188 27.656 1 85.94 235 PRO B CA 1
ATOM 4877 C C . PRO B 1 235 ? 8.57 23.188 29.078 1 85.94 235 PRO B C 1
ATOM 4879 O O . PRO B 1 235 ? 7.359 23.281 29.297 1 85.94 235 PRO B O 1
ATOM 4882 N N . GLU B 1 236 ? 9.477 23.125 30.031 1 83 236 GLU B N 1
ATOM 4883 C CA . GLU B 1 236 ? 9.109 22.984 31.438 1 83 236 GLU B CA 1
ATOM 4884 C C . GLU B 1 236 ? 8.367 24.203 31.953 1 83 236 GLU B C 1
ATOM 4886 O O . GLU B 1 236 ? 7.477 24.094 32.781 1 83 236 GLU B O 1
ATOM 4891 N N . ASP B 1 237 ? 8.719 25.344 31.453 1 88.38 237 ASP B N 1
ATOM 4892 C CA . ASP B 1 237 ? 8.141 26.578 31.984 1 88.38 237 ASP B CA 1
ATOM 4893 C C . ASP B 1 237 ? 7.035 27.094 31.062 1 88.38 237 ASP B C 1
ATOM 4895 O O . ASP B 1 237 ? 6.719 28.281 31.078 1 88.38 237 ASP B O 1
ATOM 4899 N N . VAL B 1 238 ? 6.418 26.281 30.312 1 90.12 238 VAL B N 1
ATOM 4900 C CA . VAL B 1 238 ? 5.457 26.703 29.297 1 90.12 238 VAL B CA 1
ATOM 4901 C C . VAL B 1 238 ? 4.211 27.266 29.969 1 90.12 238 VAL B C 1
ATOM 4903 O O . VAL B 1 238 ? 3.633 28.25 29.5 1 90.12 238 VAL B O 1
ATOM 4906 N N . PHE B 1 239 ? 3.76 26.781 31.078 1 86.75 239 PHE B N 1
ATOM 4907 C CA . PHE B 1 239 ? 2.561 27.25 31.75 1 86.75 239 PHE B CA 1
ATOM 4908 C C . PHE B 1 239 ? 2.756 28.672 32.281 1 86.75 239 PHE B C 1
ATOM 4910 O O . PHE B 1 239 ? 1.871 29.516 32.125 1 86.75 239 PHE B O 1
ATOM 4917 N N . ARG B 1 240 ? 3.912 28.844 32.844 1 91.44 240 ARG B N 1
ATOM 4918 C CA . ARG B 1 240 ? 4.227 30.188 33.312 1 91.44 240 ARG B CA 1
ATOM 4919 C C . ARG B 1 240 ? 4.297 31.172 32.156 1 91.44 240 ARG B C 1
ATOM 4921 O O . ARG B 1 240 ? 3.852 32.312 32.281 1 91.44 240 ARG B O 1
ATOM 4928 N N . ALA B 1 241 ? 4.855 30.734 31.125 1 94.81 241 ALA B N 1
ATOM 4929 C CA . ALA B 1 241 ? 4.973 31.578 29.938 1 94.81 241 ALA B CA 1
ATOM 4930 C C . ALA B 1 241 ? 3.598 31.953 29.391 1 94.81 241 ALA B C 1
ATOM 4932 O O . ALA B 1 241 ? 3.357 33.094 29.031 1 94.81 241 ALA B O 1
ATOM 4933 N N . LEU B 1 242 ? 2.678 31 29.406 1 94.25 242 LEU B N 1
ATOM 4934 C CA . LEU B 1 242 ? 1.335 31.25 28.891 1 94.25 242 LEU B CA 1
ATOM 4935 C C . LEU B 1 242 ? 0.548 32.156 29.828 1 94.25 242 LEU B C 1
ATOM 4937 O O . LEU B 1 242 ? -0.269 32.969 29.375 1 94.25 242 LEU B O 1
ATOM 4941 N N . ASP B 1 243 ? 0.806 32.031 31.078 1 94 243 ASP B N 1
ATOM 4942 C CA . ASP B 1 243 ? 0.189 32.938 32.031 1 94 243 ASP B CA 1
ATOM 4943 C C . ASP B 1 243 ? 0.653 34.375 31.828 1 94 243 ASP B C 1
ATOM 4945 O O . ASP B 1 243 ? -0.148 35.312 31.906 1 94 243 ASP B O 1
ATOM 4949 N N . LYS B 1 244 ? 1.912 34.5 31.641 1 96.19 244 LYS B N 1
ATOM 4950 C CA . LYS B 1 244 ? 2.467 35.812 31.359 1 96.19 244 LYS B CA 1
ATOM 4951 C C . LYS B 1 244 ? 1.855 36.438 30.094 1 96.19 244 LYS B C 1
ATOM 4953 O O . LYS B 1 244 ? 1.571 37.625 30.047 1 96.19 244 LYS B O 1
ATOM 4958 N N . LEU B 1 245 ? 1.692 35.594 29.094 1 97.44 245 LEU B N 1
ATOM 4959 C CA . LEU B 1 245 ? 1.052 36.062 27.875 1 97.44 245 LEU B CA 1
ATOM 4960 C C . LEU B 1 245 ? -0.385 36.5 28.141 1 97.44 245 LEU B C 1
ATOM 4962 O O . LEU B 1 245 ? -0.825 37.531 27.641 1 97.44 245 LEU B O 1
ATOM 4966 N N . SER B 1 246 ? -1.094 35.688 28.875 1 96.5 246 SER B N 1
ATOM 4967 C CA . SER B 1 246 ? -2.479 36 29.219 1 96.5 246 SER B CA 1
ATOM 4968 C C . SER B 1 246 ? -2.584 37.375 29.906 1 96.5 246 SER B C 1
ATOM 4970 O O . SER B 1 246 ? -3.434 38.188 29.562 1 96.5 246 SER B O 1
ATOM 4972 N N . GLU B 1 247 ? -1.717 37.594 30.875 1 96.5 247 GLU B N 1
ATOM 4973 C CA . GLU B 1 247 ? -1.7 38.875 31.609 1 96.5 247 GLU B CA 1
ATOM 4974 C C . GLU B 1 247 ? -1.362 40.031 30.688 1 96.5 247 GLU B C 1
ATOM 4976 O O . GLU B 1 247 ? -1.972 41.094 30.781 1 96.5 247 GLU B O 1
ATOM 4981 N N . PHE B 1 248 ? -0.438 39.812 29.875 1 96.94 248 PHE B N 1
ATOM 4982 C CA . PHE B 1 248 ? -0.012 40.844 28.938 1 96.94 248 PHE B CA 1
ATOM 4983 C C . PHE B 1 248 ? -1.162 41.25 28.016 1 96.94 248 PHE B C 1
ATOM 4985 O O . PHE B 1 248 ? -1.427 42.438 27.828 1 96.94 248 PHE B O 1
ATOM 4992 N N . LEU B 1 249 ? -1.859 40.281 27.453 1 96.69 249 LEU B N 1
ATOM 4993 C CA . LEU B 1 249 ? -2.936 40.531 26.5 1 96.69 249 LEU B CA 1
ATOM 4994 C C . LEU B 1 249 ? -4.133 41.188 27.203 1 96.69 249 LEU B C 1
ATOM 4996 O O . LEU B 1 249 ? -4.836 42 26.625 1 96.69 249 LEU B O 1
ATOM 5000 N N . GLU B 1 250 ? -4.367 40.812 28.422 1 95.19 250 GLU B N 1
ATOM 5001 C CA . GLU B 1 250 ? -5.434 41.438 29.203 1 95.19 250 GLU B CA 1
ATOM 5002 C C . GLU B 1 250 ? -5.188 42.938 29.391 1 95.19 250 GLU B C 1
ATOM 5004 O O . GLU B 1 250 ? -6.133 43.719 29.422 1 95.19 250 GLU B O 1
ATOM 5009 N N . GLN B 1 251 ? -3.959 43.281 29.469 1 95.12 251 GLN B N 1
ATOM 5010 C CA . GLN B 1 251 ? -3.586 44.688 29.734 1 95.12 251 GLN B CA 1
ATOM 5011 C C . GLN B 1 251 ? -3.525 45.5 28.438 1 95.12 251 GLN B C 1
ATOM 5013 O O . GLN B 1 251 ? -3.74 46.688 28.453 1 95.12 251 GLN B O 1
ATOM 5018 N N . HIS B 1 252 ? -3.281 44.844 27.344 1 94.69 252 HIS B N 1
ATOM 5019 C CA . HIS B 1 252 ? -2.91 45.594 26.156 1 94.69 252 HIS B CA 1
ATOM 5020 C C . HIS B 1 252 ? -3.984 45.5 25.078 1 94.69 252 HIS B C 1
ATOM 5022 O O . HIS B 1 252 ? -4.02 46.312 24.156 1 94.69 252 HIS B O 1
ATOM 5028 N N . VAL B 1 253 ? -4.871 44.5 25.125 1 95.5 253 VAL B N 1
ATOM 5029 C CA . VAL B 1 253 ? -5.922 44.344 24.125 1 95.5 253 VAL B CA 1
ATOM 5030 C C . VAL B 1 253 ? -7.137 45.188 24.5 1 95.5 253 VAL B C 1
ATOM 5032 O O . VAL B 1 253 ? -7.539 45.219 25.656 1 95.5 253 VAL B O 1
ATOM 5035 N N . PRO B 1 254 ? -7.652 45.906 23.578 1 94.12 254 PRO B N 1
ATOM 5036 C CA . PRO B 1 254 ? -8.844 46.719 23.859 1 94.12 254 PRO B CA 1
ATOM 5037 C C . PRO B 1 254 ? -10.008 45.875 24.375 1 94.12 254 PRO B C 1
ATOM 5039 O O . PRO B 1 254 ? -10.141 44.688 24.031 1 94.12 254 PRO B O 1
ATOM 5042 N N . PRO B 1 255 ? -10.852 46.5 25.109 1 94.31 255 PRO B N 1
ATOM 5043 C CA . PRO B 1 255 ? -11.977 45.812 25.734 1 94.31 255 PRO B CA 1
ATOM 5044 C C . PRO B 1 255 ? -12.859 45.094 24.719 1 94.31 255 PRO B C 1
ATOM 5046 O O . PRO B 1 255 ? -13.367 44 24.984 1 94.31 255 PRO B O 1
ATOM 5049 N N . GLN B 1 256 ? -13.055 45.656 23.531 1 93.62 256 GLN B N 1
ATOM 5050 C CA . GLN B 1 256 ? -13.953 45.094 22.516 1 93.62 256 GLN B CA 1
ATOM 5051 C C . GLN B 1 256 ? -13.422 43.75 21.984 1 93.62 256 GLN B C 1
ATOM 5053 O O . GLN B 1 256 ? -14.188 42.906 21.531 1 93.62 256 GLN B O 1
ATOM 5058 N N . SER B 1 257 ? -12.094 43.531 22.125 1 94.94 257 SER B N 1
ATOM 5059 C CA . SER B 1 257 ? -11.477 42.344 21.562 1 94.94 257 SER B CA 1
ATOM 5060 C C . SER B 1 257 ? -11.016 41.406 22.672 1 94.94 257 SER B C 1
ATOM 5062 O O . SER B 1 257 ? -10.477 40.312 22.406 1 94.94 257 SER B O 1
ATOM 5064 N N . GLN B 1 258 ? -11.289 41.719 23.891 1 96 258 GLN B N 1
ATOM 5065 C CA . GLN B 1 258 ? -10.734 41 25.031 1 96 258 GLN B CA 1
ATOM 5066 C C . GLN B 1 258 ? -11.242 39.562 25.062 1 96 258 GLN B C 1
ATOM 5068 O O . GLN B 1 258 ? -10.484 38.625 25.359 1 96 258 GLN B O 1
ATOM 5073 N N . GLU B 1 259 ? -12.508 39.438 24.828 1 96.31 259 GLU B N 1
ATOM 5074 C CA . GLU B 1 259 ? -13.086 38.094 24.859 1 96.31 259 GLU B CA 1
ATOM 5075 C C . GLU B 1 259 ? -12.438 37.188 23.828 1 96.31 259 GLU B C 1
ATOM 5077 O O . GLU B 1 259 ? -12.117 36.031 24.109 1 96.31 259 GLU B O 1
ATOM 5082 N N . ALA B 1 260 ? -12.266 37.688 22.625 1 96.94 260 ALA B N 1
ATOM 5083 C CA . ALA B 1 260 ? -11.664 36.906 21.547 1 96.94 260 ALA B CA 1
ATOM 5084 C C . ALA B 1 260 ? -10.242 36.5 21.891 1 96.94 260 ALA B C 1
ATOM 5086 O O . ALA B 1 260 ? -9.852 35.344 21.641 1 96.94 260 ALA B O 1
ATOM 5087 N N . TYR B 1 261 ? -9.469 37.344 22.484 1 97.12 261 TYR B N 1
ATOM 5088 C CA . TYR B 1 261 ? -8.086 37.031 22.828 1 97.12 261 TYR B CA 1
ATOM 5089 C C . TYR B 1 261 ? -8.016 36.094 24.016 1 97.12 261 TYR B C 1
ATOM 5091 O O . TYR B 1 261 ? -7.105 35.25 24.094 1 97.12 261 TYR B O 1
ATOM 5099 N N . THR B 1 262 ? -8.969 36.219 24.906 1 95.94 262 THR B N 1
ATOM 5100 C CA . THR B 1 262 ? -9.055 35.25 26 1 95.94 262 THR B CA 1
ATOM 5101 C C . THR B 1 262 ? -9.289 33.844 25.469 1 95.94 262 THR B C 1
ATOM 5103 O O . THR B 1 262 ? -8.625 32.875 25.906 1 95.94 262 THR B O 1
ATOM 5106 N N . LEU B 1 263 ? -10.148 33.75 24.531 1 94.88 263 LEU B N 1
ATOM 5107 C CA . LEU B 1 263 ? -10.445 32.469 23.922 1 94.88 263 LEU B CA 1
ATOM 5108 C C . LEU B 1 263 ? -9.227 31.938 23.156 1 94.88 263 LEU B C 1
ATOM 5110 O O . LEU B 1 263 ? -8.969 30.734 23.172 1 94.88 263 LEU B O 1
ATOM 5114 N N . ALA B 1 264 ? -8.523 32.781 22.516 1 95.62 264 ALA B N 1
ATOM 5115 C CA . ALA B 1 264 ? -7.332 32.375 21.766 1 95.62 264 ALA B CA 1
ATOM 5116 C C . ALA B 1 264 ? -6.254 31.844 22.719 1 95.62 264 ALA B C 1
ATOM 5118 O O . ALA B 1 264 ? -5.594 30.859 22.422 1 95.62 264 ALA B O 1
ATOM 5119 N N . VAL B 1 265 ? -6.086 32.5 23.844 1 95.38 265 VAL B N 1
ATOM 5120 C CA . VAL B 1 265 ? -5.109 32.062 24.844 1 95.38 265 VAL B CA 1
ATOM 5121 C C . VAL B 1 265 ? -5.531 30.719 25.422 1 95.38 265 VAL B C 1
ATOM 5123 O O . VAL B 1 265 ? -4.695 29.844 25.641 1 95.38 265 VAL B O 1
ATOM 5126 N N . GLN B 1 266 ? -6.785 30.578 25.672 1 91.88 266 GLN B N 1
ATOM 5127 C CA . GLN B 1 266 ? -7.305 29.297 26.156 1 91.88 266 GLN B CA 1
ATOM 5128 C C . GLN B 1 266 ? -7.051 28.188 25.141 1 91.88 266 GLN B C 1
ATOM 5130 O O . GLN B 1 266 ? -6.766 27.047 25.531 1 91.88 266 GLN B O 1
ATOM 5135 N N . ALA B 1 267 ? -7.203 28.5 23.875 1 91.06 267 ALA B N 1
ATOM 5136 C CA . ALA B 1 267 ? -6.922 27.531 22.828 1 91.06 267 ALA B CA 1
ATOM 5137 C C . ALA B 1 267 ? -5.457 27.094 22.859 1 91.06 267 ALA B C 1
ATOM 5139 O O . ALA B 1 267 ? -5.148 25.922 22.656 1 91.06 267 ALA B O 1
ATOM 5140 N N . LEU B 1 268 ? -4.555 28.016 23.094 1 92.56 268 LEU B N 1
ATOM 5141 C CA . LEU B 1 268 ? -3.133 27.703 23.203 1 92.56 268 LEU B CA 1
ATOM 5142 C C . LEU B 1 268 ? -2.865 26.828 24.422 1 92.56 268 LEU B C 1
ATOM 5144 O O . LEU B 1 268 ? -2.049 25.906 24.344 1 92.56 268 LEU B O 1
ATOM 5148 N N . GLN B 1 269 ? -3.535 27.172 25.484 1 89.12 269 GLN B N 1
ATOM 5149 C CA . GLN B 1 269 ? -3.393 26.375 26.688 1 89.12 269 GLN B CA 1
ATOM 5150 C C . GLN B 1 269 ? -3.887 24.953 26.469 1 89.12 269 GLN B C 1
ATOM 5152 O O . GLN B 1 269 ? -3.262 23.984 26.922 1 89.12 269 GLN B O 1
ATOM 5157 N N . ARG B 1 270 ? -4.953 24.828 25.797 1 87.62 270 ARG B N 1
ATOM 5158 C CA . ARG B 1 270 ? -5.48 23.516 25.484 1 87.62 270 ARG B CA 1
ATOM 5159 C C . ARG B 1 270 ? -4.52 22.734 24.578 1 87.62 270 ARG B C 1
ATOM 5161 O O . ARG B 1 270 ? -4.312 21.531 24.781 1 87.62 270 ARG B O 1
ATOM 5168 N N . LEU B 1 271 ? -4.039 23.422 23.594 1 89.56 271 LEU B N 1
ATOM 5169 C CA . LEU B 1 271 ? -3.045 22.812 22.719 1 89.56 271 LEU B CA 1
ATOM 5170 C C . LEU B 1 271 ? -1.873 22.266 23.531 1 89.56 271 LEU B C 1
ATOM 5172 O O . LEU B 1 271 ? -1.421 21.141 23.297 1 89.56 271 LEU B O 1
ATOM 5176 N N . MET B 1 272 ? -1.446 23.062 24.469 1 87.56 272 MET B N 1
ATOM 5177 C CA . MET B 1 272 ? -0.35 22.641 25.328 1 87.56 272 MET B CA 1
ATOM 5178 C C . MET B 1 272 ? -0.711 21.375 26.094 1 87.56 272 MET B C 1
ATOM 5180 O O . MET B 1 272 ? 0.112 20.453 26.219 1 87.56 272 MET B O 1
ATOM 5184 N N . VAL B 1 273 ? -1.858 21.312 26.562 1 83.94 273 VAL B N 1
ATOM 5185 C CA . VAL B 1 273 ? -2.311 20.156 27.312 1 83.94 273 VAL B CA 1
ATOM 5186 C C . VAL B 1 273 ? -2.371 18.938 26.406 1 83.94 273 VAL B C 1
ATOM 5188 O O . VAL B 1 273 ? -1.963 17.828 26.797 1 83.94 273 VAL B O 1
ATOM 5191 N N . PHE B 1 274 ? -2.865 19.125 25.219 1 84.75 274 PHE B N 1
ATOM 5192 C CA . PHE B 1 274 ? -2.967 18.031 24.266 1 84.75 274 PHE B CA 1
ATOM 5193 C C . PHE B 1 274 ? -1.589 17.484 23.922 1 84.75 274 PHE B C 1
ATOM 5195 O O . PHE B 1 274 ? -1.391 16.266 23.938 1 84.75 274 PHE B O 1
ATOM 5202 N N . VAL B 1 275 ? -0.693 18.359 23.688 1 86.25 275 VAL B N 1
ATOM 5203 C CA . VAL B 1 275 ? 0.658 17.953 23.312 1 86.25 275 VAL B CA 1
ATOM 5204 C C . VAL B 1 275 ? 1.333 17.25 24.484 1 86.25 275 VAL B C 1
ATOM 5206 O O . VAL B 1 275 ? 2.008 16.234 24.312 1 86.25 275 VAL B O 1
ATOM 5209 N N . LYS B 1 276 ? 1.163 17.812 25.625 1 82.31 276 LYS B N 1
ATOM 5210 C CA . LYS B 1 276 ? 1.725 17.203 26.828 1 82.31 276 LYS B CA 1
ATOM 5211 C C . LYS B 1 276 ? 1.192 15.789 27.031 1 82.31 276 LYS B C 1
ATOM 5213 O O . LYS B 1 276 ? 1.961 14.859 27.297 1 82.31 276 LYS B O 1
ATOM 5218 N N . ASN B 1 277 ? -0.083 15.648 26.859 1 80.38 277 ASN B N 1
ATOM 5219 C CA . ASN B 1 277 ? -0.731 14.367 27.094 1 80.38 277 ASN B CA 1
ATOM 5220 C C . ASN B 1 277 ? -0.4 13.359 26 1 80.38 277 ASN B C 1
ATOM 5222 O O . ASN B 1 277 ? -0.466 12.148 26.219 1 80.38 277 ASN B O 1
ATOM 5226 N N . ALA B 1 278 ? -0.123 13.859 24.828 1 81.81 278 ALA B N 1
ATOM 5227 C CA . ALA B 1 278 ? 0.207 12.984 23.703 1 81.81 278 ALA B CA 1
ATOM 5228 C C . ALA B 1 278 ? 1.593 12.375 23.875 1 81.81 278 ALA B C 1
ATOM 5230 O O . ALA B 1 278 ? 1.928 11.383 23.219 1 81.81 278 ALA B O 1
ATOM 5231 N N . GLY B 1 279 ? 2.428 12.875 24.797 1 79.38 279 GLY B N 1
ATOM 5232 C CA . GLY B 1 279 ? 3.76 12.344 25.031 1 79.38 279 GLY B CA 1
ATOM 5233 C C . GLY B 1 279 ? 4.699 12.531 23.859 1 79.38 279 GLY B C 1
ATOM 5234 O O . GLY B 1 279 ? 4.836 13.641 23.344 1 79.38 279 GLY B O 1
ATOM 5235 N N . PRO B 1 280 ? 5.316 11.43 23.438 1 78.19 280 PRO B N 1
ATOM 5236 C CA . PRO B 1 280 ? 6.336 11.57 22.406 1 78.19 280 PRO B CA 1
ATOM 5237 C C . PRO B 1 280 ? 5.742 11.648 21 1 78.19 280 PRO B C 1
ATOM 5239 O O . PRO B 1 280 ? 6.441 11.992 20.047 1 78.19 280 PRO B O 1
ATOM 5242 N N . ASP B 1 281 ? 4.426 11.414 20.938 1 83.94 281 ASP B N 1
ATOM 5243 C CA . ASP B 1 281 ? 3.859 11.289 19.594 1 83.94 281 ASP B CA 1
ATOM 5244 C C . ASP B 1 281 ? 2.658 12.211 19.422 1 83.94 281 ASP B C 1
ATOM 5246 O O . ASP B 1 281 ? 1.54 11.742 19.188 1 83.94 281 ASP B O 1
ATOM 5250 N N . PRO B 1 282 ? 2.932 13.516 19.469 1 88.56 282 PRO B N 1
ATOM 5251 C CA . PRO B 1 282 ? 1.822 14.438 19.188 1 88.56 282 PRO B CA 1
ATOM 5252 C C . PRO B 1 282 ? 1.372 14.383 17.734 1 88.56 282 PRO B C 1
ATOM 5254 O O . PRO B 1 282 ? 2.178 14.094 16.844 1 88.56 282 PRO B O 1
ATOM 5257 N N . GLU B 1 283 ? 0.086 14.648 17.562 1 92.06 283 GLU B N 1
ATOM 5258 C CA . GLU B 1 283 ? -0.498 14.594 16.219 1 92.06 283 GLU B CA 1
ATOM 5259 C C . GLU B 1 283 ? -0.572 15.984 15.594 1 92.06 283 GLU B C 1
ATOM 5261 O O . GLU B 1 283 ? -0.836 16.969 16.297 1 92.06 283 GLU B O 1
ATOM 5266 N N . PHE B 1 284 ? -0.387 16.047 14.336 1 91.62 284 PHE B N 1
ATOM 5267 C CA . PHE B 1 284 ? -0.445 17.297 13.562 1 91.62 284 PHE B CA 1
ATOM 5268 C C . PHE B 1 284 ? -1.771 18 13.789 1 91.62 284 PHE B C 1
ATOM 5270 O O . PHE B 1 284 ? -1.812 19.234 13.883 1 91.62 284 PHE B O 1
ATOM 5277 N N . GLY B 1 285 ? -2.814 17.25 13.93 1 90.81 285 GLY B N 1
ATOM 5278 C CA . GLY B 1 285 ? -4.145 17.812 14.094 1 90.81 285 GLY B CA 1
ATOM 5279 C C . GLY B 1 285 ? -4.273 18.672 15.336 1 90.81 285 GLY B C 1
ATOM 5280 O O . GLY B 1 285 ? -5.117 19.578 15.391 1 90.81 285 GLY B O 1
ATOM 5281 N N . MET B 1 286 ? -3.459 18.516 16.281 1 90.12 286 MET B N 1
ATOM 5282 C CA . MET B 1 286 ? -3.488 19.312 17.5 1 90.12 286 MET B CA 1
ATOM 5283 C C . MET B 1 286 ? -3.117 20.75 17.219 1 90.12 286 MET B C 1
ATOM 5285 O O . MET B 1 286 ? -3.689 21.672 17.812 1 90.12 286 MET B O 1
ATOM 5289 N N . LEU B 1 287 ? -2.18 20.953 16.312 1 90 287 LEU B N 1
ATOM 5290 C CA . LEU B 1 287 ? -1.808 22.312 15.914 1 90 287 LEU B CA 1
ATOM 5291 C C . LEU B 1 287 ? -2.922 22.953 15.102 1 90 287 LEU B C 1
ATOM 5293 O O . LEU B 1 287 ? -3.227 24.141 15.289 1 90 287 LEU B O 1
ATOM 5297 N N . ILE B 1 288 ? -3.488 22.141 14.289 1 89.06 288 ILE B N 1
ATOM 5298 C CA . ILE B 1 288 ? -4.543 22.641 13.414 1 89.06 288 ILE B CA 1
ATOM 5299 C C . ILE B 1 288 ? -5.773 23 14.242 1 89.06 288 ILE B C 1
ATOM 5301 O O . ILE B 1 288 ? -6.504 23.938 13.906 1 89.06 288 ILE B O 1
ATOM 5305 N N . MET B 1 289 ? -5.934 22.375 15.312 1 87.38 289 MET B N 1
ATOM 5306 C CA . MET B 1 289 ? -7.047 22.656 16.203 1 87.38 289 MET B CA 1
ATOM 5307 C C . MET B 1 289 ? -6.98 24.094 16.719 1 87.38 289 MET B C 1
ATOM 5309 O O . MET B 1 289 ? -8.016 24.75 16.875 1 87.38 289 MET B O 1
ATOM 5313 N N . PHE B 1 290 ? -5.809 24.609 17.031 1 88.69 290 PHE B N 1
ATOM 5314 C CA . PHE B 1 290 ? -5.652 26 17.438 1 88.69 290 PHE B CA 1
ATOM 5315 C C . PHE B 1 290 ? -6.207 26.938 16.375 1 88.69 290 PHE B C 1
ATOM 5317 O O . PHE B 1 290 ? -7.008 27.828 16.688 1 88.69 290 PHE B O 1
ATOM 5324 N N . ALA B 1 291 ? -5.789 26.656 15.133 1 85.88 291 ALA B N 1
ATOM 5325 C CA . ALA B 1 291 ? -6.242 27.484 14.023 1 85.88 291 ALA B CA 1
ATOM 5326 C C . ALA B 1 291 ? -7.75 27.359 13.82 1 85.88 291 ALA B C 1
ATOM 5328 O O . ALA B 1 291 ? -8.406 28.312 13.383 1 85.88 291 ALA B O 1
ATOM 5329 N N . TYR B 1 292 ? -8.227 26.234 14.227 1 86 292 TYR B N 1
ATOM 5330 C CA . TYR B 1 292 ? -9.641 25.938 14.094 1 86 292 TYR B CA 1
ATOM 5331 C C . TYR B 1 292 ? -10.461 26.703 15.125 1 86 292 TYR B C 1
ATOM 5333 O O . TYR B 1 292 ? -11.539 27.219 14.805 1 86 292 TYR B O 1
ATOM 5341 N N . VAL B 1 293 ? -10 26.891 16.312 1 87.31 293 VAL B N 1
ATOM 5342 C CA . VAL B 1 293 ? -10.789 27.422 17.438 1 87.31 293 VAL B CA 1
ATOM 5343 C C . VAL B 1 293 ? -10.578 28.922 17.562 1 87.31 293 VAL B C 1
ATOM 5345 O O . VAL B 1 293 ? -11.43 29.625 18.094 1 87.31 293 VAL B O 1
ATOM 5348 N N . VAL B 1 294 ? -9.484 29.469 17.109 1 90.06 294 VAL B N 1
ATOM 5349 C CA . VAL B 1 294 ? -9.156 30.875 17.266 1 90.06 294 VAL B CA 1
ATOM 5350 C C . VAL B 1 294 ? -10.219 31.734 16.578 1 90.06 294 VAL B C 1
ATOM 5352 O O . VAL B 1 294 ? -10.586 31.469 15.43 1 90.06 294 VAL B O 1
ATOM 5355 N N . PRO B 1 295 ? -10.734 32.719 17.312 1 92.12 295 PRO B N 1
ATOM 5356 C CA . PRO B 1 295 ? -11.797 33.562 16.766 1 92.12 295 PRO B CA 1
ATOM 5357 C C . PRO B 1 295 ? -11.359 34.344 15.531 1 92.12 295 PRO B C 1
ATOM 5359 O O . PRO B 1 295 ? -10.188 34.719 15.422 1 92.12 295 PRO B O 1
ATOM 5362 N N . ASP B 1 296 ? -12.359 34.719 14.688 1 89.38 296 ASP B N 1
ATOM 5363 C CA . ASP B 1 296 ? -12.109 35.438 13.43 1 89.38 296 ASP B CA 1
ATOM 5364 C C . ASP B 1 296 ? -11.484 36.781 13.688 1 89.38 296 ASP B C 1
ATOM 5366 O O . ASP B 1 296 ? -10.68 37.281 12.891 1 89.38 296 ASP B O 1
ATOM 5370 N N . THR B 1 297 ? -11.875 37.344 14.773 1 93.62 297 THR B N 1
ATOM 5371 C CA . THR B 1 297 ? -11.336 38.656 15.125 1 93.62 297 THR B CA 1
ATOM 5372 C C . THR B 1 297 ? -9.82 38.562 15.328 1 93.62 297 THR B C 1
ATOM 5374 O O . THR B 1 297 ? -9.086 39.438 14.867 1 93.62 297 THR B O 1
ATOM 5377 N N . VAL B 1 298 ? -9.383 37.562 15.977 1 94.25 298 VAL B N 1
ATOM 5378 C CA . VAL B 1 298 ? -7.957 37.375 16.234 1 94.25 298 VAL B CA 1
ATOM 5379 C C . VAL B 1 298 ? -7.223 37.062 14.945 1 94.25 298 VAL B C 1
ATOM 5381 O O . VAL B 1 298 ? -6.117 37.531 14.703 1 94.25 298 VAL B O 1
ATOM 5384 N N . VAL B 1 299 ? -7.84 36.25 14.07 1 90.31 299 VAL B N 1
ATOM 5385 C CA . VAL B 1 299 ? -7.242 35.875 12.781 1 90.31 299 VAL B CA 1
ATOM 5386 C C . VAL B 1 299 ? -7.086 37.156 11.93 1 90.31 299 VAL B C 1
ATOM 5388 O O . VAL B 1 299 ? -6.055 37.344 11.273 1 90.31 299 VAL B O 1
ATOM 5391 N N . GLY B 1 300 ? -8.141 37.969 11.945 1 89.56 300 GLY B N 1
ATOM 5392 C CA . GLY B 1 300 ? -8.047 39.25 11.258 1 89.56 300 GLY B CA 1
ATOM 5393 C C . GLY B 1 300 ? -6.922 40.125 11.766 1 89.56 300 GLY B C 1
ATOM 5394 O O . GLY B 1 300 ? -6.223 40.781 10.984 1 89.56 300 GLY B O 1
ATOM 5395 N N . ASP B 1 301 ? -6.711 40.156 13.094 1 92.06 301 ASP B N 1
ATOM 5396 C CA . ASP B 1 301 ? -5.637 40.906 13.711 1 92.06 301 ASP B CA 1
ATOM 5397 C C . ASP B 1 301 ? -4.27 40.375 13.312 1 92.06 301 ASP B C 1
ATOM 5399 O O . ASP B 1 301 ? -3.32 41.125 13.133 1 92.06 301 ASP B O 1
ATOM 5403 N N . ILE B 1 302 ? -4.18 39.094 13.203 1 89 302 ILE B N 1
ATOM 5404 C CA . ILE B 1 302 ? -2.936 38.469 12.773 1 89 302 ILE B CA 1
ATOM 5405 C C . ILE B 1 302 ? -2.613 38.906 11.344 1 89 302 ILE B C 1
ATOM 5407 O O . ILE B 1 302 ? -1.476 39.25 11.039 1 89 302 ILE B O 1
ATOM 5411 N N . GLN B 1 303 ? -3.611 38.938 10.547 1 85.12 303 GLN B N 1
ATOM 5412 C CA . GLN B 1 303 ? -3.439 39.281 9.141 1 85.12 303 GLN B CA 1
ATOM 5413 C C . GLN B 1 303 ? -3.068 40.75 8.984 1 85.12 303 GLN B C 1
ATOM 5415 O O . GLN B 1 303 ? -2.371 41.125 8.039 1 85.12 303 GLN B O 1
ATOM 5420 N N . SER B 1 304 ? -3.488 41.562 9.938 1 87.56 304 SER B N 1
ATOM 5421 C CA . SER B 1 304 ? -3.18 43 9.891 1 87.56 304 SER B CA 1
ATOM 5422 C C . SER B 1 304 ? -1.901 43.312 10.664 1 87.56 304 SER B C 1
ATOM 5424 O O . SER B 1 304 ? -1.564 44.469 10.875 1 87.56 304 SER B O 1
ATOM 5426 N N . PHE B 1 305 ? -1.22 42.312 11.164 1 88.44 305 PHE B N 1
ATOM 5427 C CA . PHE B 1 305 ? 0.054 42.438 11.867 1 88.44 305 PHE B CA 1
ATOM 5428 C C . PHE B 1 305 ? -0.1 43.219 13.148 1 88.44 305 PHE B C 1
ATOM 5430 O O . PHE B 1 305 ? 0.763 44.031 13.492 1 88.44 305 PHE B O 1
ATOM 5437 N N . ASP B 1 306 ? -1.291 43 13.742 1 90.94 306 ASP B N 1
ATOM 5438 C CA . ASP B 1 306 ? -1.455 43.562 15.078 1 90.94 306 ASP B CA 1
ATOM 5439 C C . ASP B 1 306 ? -0.42 43 16.047 1 90.94 306 ASP B C 1
ATOM 5441 O O . ASP B 1 306 ? -0.236 41.781 16.125 1 90.94 306 ASP B O 1
ATOM 5445 N N . PRO B 1 307 ? 0.257 43.844 16.781 1 90.81 307 PRO B N 1
ATOM 5446 C CA . PRO B 1 307 ? 1.341 43.375 17.656 1 90.81 307 PRO B CA 1
ATOM 5447 C C . PRO B 1 307 ? 0.869 42.375 18.688 1 90.81 307 PRO B C 1
ATOM 5449 O O . PRO B 1 307 ? 1.588 41.406 19 1 90.81 307 PRO B O 1
ATOM 5452 N N . ASN B 1 308 ? -0.309 42.594 19.281 1 93.88 308 ASN B N 1
ATOM 5453 C CA . ASN B 1 308 ? -0.827 41.656 20.281 1 93.88 308 ASN B CA 1
ATOM 5454 C C . ASN B 1 308 ? -1.11 40.281 19.672 1 93.88 308 ASN B C 1
ATOM 5456 O O . ASN B 1 308 ? -0.826 39.25 20.281 1 93.88 308 ASN B O 1
ATOM 5460 N N . ALA B 1 309 ? -1.658 40.281 18.5 1 93.56 309 ALA B N 1
ATOM 5461 C CA . ALA B 1 309 ? -1.934 39.031 17.781 1 93.56 309 ALA B CA 1
ATOM 5462 C C . ALA B 1 309 ? -0.638 38.344 17.375 1 93.56 309 ALA B C 1
ATOM 5464 O O . ALA B 1 309 ? -0.561 37.125 17.406 1 93.56 309 ALA B O 1
ATOM 5465 N N . LEU B 1 310 ? 0.325 39.094 17.031 1 92.19 310 LEU B N 1
ATOM 5466 C CA . LEU B 1 310 ? 1.621 38.562 16.656 1 92.19 310 LEU B CA 1
ATOM 5467 C C . LEU B 1 310 ? 2.299 37.906 17.875 1 92.19 310 LEU B C 1
ATOM 5469 O O . LEU B 1 310 ? 3.014 36.906 17.734 1 92.19 310 LEU B O 1
ATOM 5473 N N . ALA B 1 311 ? 2.127 38.562 19.031 1 94.38 311 ALA B N 1
ATOM 5474 C CA . ALA B 1 311 ? 2.633 37.938 20.25 1 94.38 311 ALA B CA 1
ATOM 5475 C C . ALA B 1 311 ? 2.018 36.562 20.453 1 94.38 311 ALA B C 1
ATOM 5477 O O . ALA B 1 311 ? 2.725 35.594 20.766 1 94.38 311 ALA B O 1
ATOM 5478 N N . LEU B 1 312 ? 0.709 36.5 20.266 1 95 312 LEU B N 1
ATOM 5479 C CA . LEU B 1 312 ? 0.008 35.219 20.359 1 95 312 LEU B CA 1
ATOM 5480 C C . LEU B 1 312 ? 0.586 34.219 19.375 1 95 312 LEU B C 1
ATOM 5482 O O . LEU B 1 312 ? 0.825 33.062 19.719 1 95 312 LEU B O 1
ATOM 5486 N N . LEU B 1 313 ? 0.813 34.625 18.172 1 92.75 313 LEU B N 1
ATOM 5487 C CA . LEU B 1 313 ? 1.348 33.781 17.109 1 92.75 313 LEU B CA 1
ATOM 5488 C C . LEU B 1 313 ? 2.766 33.344 17.438 1 92.75 313 LEU B C 1
ATOM 5490 O O . LEU B 1 313 ? 3.164 32.219 17.078 1 92.75 313 LEU B O 1
ATOM 5494 N N . ALA B 1 314 ? 3.523 34.219 18.031 1 94.06 314 ALA B N 1
ATOM 5495 C CA . ALA B 1 314 ? 4.875 33.844 18.453 1 94.06 314 ALA B CA 1
ATOM 5496 C C . ALA B 1 314 ? 4.848 32.656 19.406 1 94.06 314 ALA B C 1
ATOM 5498 O O . ALA B 1 314 ? 5.656 31.734 19.281 1 94.06 314 ALA B O 1
ATOM 5499 N N . TYR B 1 315 ? 3.938 32.656 20.328 1 95.12 315 TYR B N 1
ATOM 5500 C CA . TYR B 1 315 ? 3.824 31.547 21.281 1 95.12 315 TYR B CA 1
ATOM 5501 C C . TYR B 1 315 ? 3.355 30.266 20.594 1 95.12 315 TYR B C 1
ATOM 5503 O O . TYR B 1 315 ? 3.842 29.172 20.891 1 95.12 315 TYR B O 1
ATOM 5511 N N . PHE B 1 316 ? 2.434 30.375 19.672 1 92.94 316 PHE B N 1
ATOM 5512 C CA . PHE B 1 316 ? 1.983 29.234 18.875 1 92.94 316 PHE B CA 1
ATOM 5513 C C . PHE B 1 316 ? 3.145 28.625 18.109 1 92.94 316 PHE B C 1
ATOM 5515 O O . PHE B 1 316 ? 3.23 27.406 17.969 1 92.94 316 PHE B O 1
ATOM 5522 N N . SER B 1 317 ? 4.035 29.469 17.594 1 91.88 317 SER B N 1
ATOM 5523 C CA . SER B 1 317 ? 5.148 29.016 16.766 1 91.88 317 SER B CA 1
ATOM 5524 C C . SER B 1 317 ? 6.078 28.094 17.531 1 91.88 317 SER B C 1
ATOM 5526 O O . SER B 1 317 ? 6.809 27.297 16.938 1 91.88 317 SER B O 1
ATOM 5528 N N . VAL B 1 318 ? 6.09 28.188 18.859 1 91.94 318 VAL B N 1
ATOM 5529 C CA . VAL B 1 318 ? 6.902 27.297 19.672 1 91.94 318 VAL B CA 1
ATOM 5530 C C . VAL B 1 318 ? 6.43 25.859 19.5 1 91.94 318 VAL B C 1
ATOM 5532 O O . VAL B 1 318 ? 7.242 24.953 19.312 1 91.94 318 VAL B O 1
ATOM 5535 N N . PHE B 1 319 ? 5.125 25.688 19.5 1 90.94 319 PHE B N 1
ATOM 5536 C CA . PHE B 1 319 ? 4.559 24.344 19.328 1 90.94 319 PHE B CA 1
ATOM 5537 C C . PHE B 1 319 ? 4.793 23.844 17.906 1 90.94 319 PHE B C 1
ATOM 5539 O O . PHE B 1 319 ? 5.055 22.656 17.688 1 90.94 319 PHE B O 1
ATOM 5546 N N . TRP B 1 320 ? 4.707 24.734 16.984 1 90 320 TRP B N 1
ATOM 5547 C CA . TRP B 1 320 ? 4.992 24.391 15.602 1 90 320 TRP B CA 1
ATOM 5548 C C . TRP B 1 320 ? 6.426 23.906 15.445 1 90 320 TRP B C 1
ATOM 5550 O O . TRP B 1 320 ? 6.672 22.875 14.805 1 90 320 TRP B O 1
ATOM 5560 N N . LYS B 1 321 ? 7.293 24.672 16 1 90.06 321 LYS B N 1
ATOM 5561 C CA . LYS B 1 321 ? 8.711 24.328 15.914 1 90.06 321 LYS B CA 1
ATOM 5562 C C . LYS B 1 321 ? 9.008 23 16.578 1 90.06 321 LYS B C 1
ATOM 5564 O O . LYS B 1 321 ? 9.828 22.219 16.094 1 90.06 321 LYS B O 1
ATOM 5569 N N . MET B 1 322 ? 8.391 22.797 17.609 1 88.19 322 MET B N 1
ATOM 5570 C CA . MET B 1 322 ? 8.555 21.547 18.359 1 88.19 322 MET B CA 1
ATOM 5571 C C . MET B 1 322 ? 8.148 20.344 17.5 1 88.19 322 MET B C 1
ATOM 5573 O O . MET B 1 322 ? 8.773 19.297 17.562 1 88.19 322 MET B O 1
ATOM 5577 N N . MET B 1 323 ? 7.172 20.5 16.703 1 89 323 MET B N 1
ATOM 5578 C CA . MET B 1 323 ? 6.617 19.406 15.922 1 89 323 MET B CA 1
ATOM 5579 C C . MET B 1 323 ? 7.27 19.328 14.547 1 89 323 MET B C 1
ATOM 5581 O O . MET B 1 323 ? 7.133 18.328 13.844 1 89 323 MET B O 1
ATOM 5585 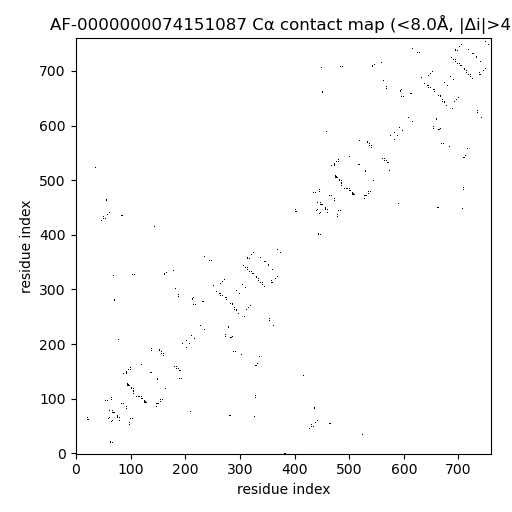N N . GLU B 1 324 ? 7.957 20.297 14.188 1 88.5 324 GLU B N 1
ATOM 5586 C CA . GLU B 1 324 ? 8.531 20.469 12.859 1 88.5 324 GLU B CA 1
ATOM 5587 C C . GLU B 1 324 ? 9.336 19.234 12.445 1 88.5 324 GLU B C 1
ATOM 5589 O O . GLU B 1 324 ? 9.242 18.766 11.312 1 88.5 324 GLU B O 1
ATOM 5594 N N . PRO B 1 325 ? 10.164 18.625 13.312 1 86.81 325 PRO B N 1
ATOM 5595 C CA . PRO B 1 325 ? 10.984 17.484 12.883 1 86.81 325 PRO B CA 1
ATOM 5596 C C . PRO B 1 325 ? 10.172 16.219 12.688 1 86.81 325 PRO B C 1
ATOM 5598 O O . PRO B 1 325 ? 10.664 15.25 12.102 1 86.81 325 PRO B O 1
ATOM 5601 N N . ARG B 1 326 ? 8.984 16.219 13.133 1 88 326 ARG B N 1
ATOM 5602 C CA . ARG B 1 326 ? 8.188 15 13.125 1 88 326 ARG B CA 1
ATOM 5603 C C . ARG B 1 326 ? 7.398 14.867 11.836 1 88 326 ARG B C 1
ATOM 5605 O O . ARG B 1 326 ? 7.062 13.75 11.414 1 88 326 ARG B O 1
ATOM 5612 N N . PHE B 1 327 ? 7.109 15.953 11.211 1 92.81 327 PHE B N 1
ATOM 5613 C CA . PHE B 1 327 ? 6.301 15.953 10 1 92.81 327 PHE B CA 1
ATOM 5614 C C . PHE B 1 327 ? 7.012 16.703 8.875 1 92.81 327 PHE B C 1
ATOM 5616 O O . PHE B 1 327 ? 7.289 17.891 8.992 1 92.81 327 PHE B O 1
ATOM 5623 N N . TRP B 1 328 ? 7.238 16.031 7.738 1 91.31 328 TRP B N 1
ATOM 5624 C CA . TRP B 1 328 ? 8.062 16.516 6.637 1 91.31 328 TRP B CA 1
ATOM 5625 C C . TRP B 1 328 ? 7.457 17.766 6.016 1 91.31 328 TRP B C 1
ATOM 5627 O O . TRP B 1 328 ? 8.164 18.562 5.395 1 91.31 328 TRP B O 1
ATOM 5637 N N . PHE B 1 329 ? 6.203 18.016 6.238 1 92.44 329 PHE B N 1
ATOM 5638 C CA . PHE B 1 329 ? 5.523 19.109 5.555 1 92.44 329 PHE B CA 1
ATOM 5639 C C . PHE B 1 329 ? 5.477 20.344 6.434 1 92.44 329 PHE B C 1
ATOM 5641 O O . PHE B 1 329 ? 4.91 21.375 6.039 1 92.44 329 PHE B O 1
ATOM 5648 N N . MET B 1 330 ? 6.074 20.328 7.609 1 88.56 330 MET B N 1
ATOM 5649 C CA . MET B 1 330 ? 5.996 21.453 8.539 1 88.56 330 MET B CA 1
ATOM 5650 C C . MET B 1 330 ? 7.305 22.234 8.555 1 88.56 330 MET B C 1
ATOM 5652 O O . MET B 1 330 ? 7.422 23.234 9.266 1 88.56 330 MET B O 1
ATOM 5656 N N . LYS B 1 331 ? 8.227 21.922 7.82 1 82.19 331 LYS B N 1
ATOM 5657 C CA . LYS B 1 331 ? 9.57 22.5 7.922 1 82.19 331 LYS B CA 1
ATOM 5658 C C . LYS B 1 331 ? 9.594 23.938 7.426 1 82.19 331 LYS B C 1
ATOM 5660 O O . LYS B 1 331 ? 8.922 24.266 6.445 1 82.19 331 LYS B O 1
ATOM 5665 N N . GLY B 1 332 ? 10.344 24.828 8.18 1 74.75 332 GLY B N 1
ATOM 5666 C CA . GLY B 1 332 ? 10.734 26.125 7.668 1 74.75 332 GLY B CA 1
ATOM 5667 C C . GLY B 1 332 ? 9.812 27.25 8.125 1 74.75 332 GLY B C 1
ATOM 5668 O O . GLY B 1 332 ? 10.141 28.422 7.977 1 74.75 332 GLY B O 1
ATOM 5669 N N . TRP B 1 333 ? 8.711 27.078 8.797 1 76.81 333 TRP B N 1
ATOM 5670 C CA . TRP B 1 333 ? 7.707 28.094 9.102 1 76.81 333 TRP B CA 1
ATOM 5671 C C . TRP B 1 333 ? 8.156 28.984 10.258 1 76.81 333 TRP B C 1
ATOM 5673 O O . TRP B 1 333 ? 8.023 30.203 10.195 1 76.81 333 TRP B O 1
ATOM 5683 N N . SER B 1 334 ? 8.727 28.422 11.289 1 76.88 334 SER B N 1
ATOM 5684 C CA . SER B 1 334 ? 9.016 29.172 12.508 1 76.88 334 SER B CA 1
ATOM 5685 C C . SER B 1 334 ? 10.062 30.25 12.266 1 76.88 334 SER B C 1
ATOM 5687 O O . SER B 1 334 ? 9.969 31.344 12.812 1 76.88 334 SER B O 1
ATOM 5689 N N . HIS B 1 335 ? 10.961 30 11.414 1 74.5 335 HIS B N 1
ATOM 5690 C CA . HIS B 1 335 ? 12.008 30.969 11.125 1 74.5 335 HIS B CA 1
ATOM 5691 C C . HIS B 1 335 ? 11.438 32.188 10.422 1 74.5 335 HIS B C 1
ATOM 5693 O O . HIS B 1 335 ? 11.703 33.344 10.828 1 74.5 335 HIS B O 1
ATOM 5699 N N . ASP B 1 336 ? 10.672 31.969 9.484 1 75.75 336 ASP B N 1
ATOM 5700 C CA . ASP B 1 336 ? 10.07 33.062 8.727 1 75.75 336 ASP B CA 1
ATOM 5701 C C . ASP B 1 336 ? 9.117 33.875 9.594 1 75.75 336 ASP B C 1
ATOM 5703 O O . ASP B 1 336 ? 9.055 35.094 9.477 1 75.75 336 ASP B O 1
ATOM 5707 N N . LEU B 1 337 ? 8.445 33.219 10.391 1 81.88 337 LEU B N 1
ATOM 5708 C CA . LEU B 1 337 ? 7.488 33.875 11.273 1 81.88 337 LEU B CA 1
ATOM 5709 C C . LEU B 1 337 ? 8.195 34.812 12.242 1 81.88 337 LEU B C 1
ATOM 5711 O O . LEU B 1 337 ? 7.758 35.969 12.453 1 81.88 337 LEU B O 1
ATOM 5715 N N . PHE B 1 338 ? 9.336 34.438 12.797 1 84 338 PHE B N 1
ATOM 5716 C CA . PHE B 1 338 ? 10.023 35.25 13.773 1 84 338 PHE B CA 1
ATOM 5717 C C . PHE B 1 338 ? 10.75 36.406 13.094 1 84 338 PHE B C 1
ATOM 5719 O O . PHE B 1 338 ? 10.914 37.5 13.688 1 84 338 PHE B O 1
ATOM 5726 N N . GLU B 1 339 ? 11.102 36.156 11.867 1 79.69 339 GLU B N 1
ATOM 5727 C CA . GLU B 1 339 ? 11.625 37.281 11.125 1 79.69 339 GLU B CA 1
ATOM 5728 C C . GLU B 1 339 ? 10.586 38.406 10.984 1 79.69 339 GLU B C 1
ATOM 5730 O O . GLU B 1 339 ? 10.891 39.562 11.164 1 79.69 339 GLU B O 1
ATOM 5735 N N . LEU B 1 340 ? 9.438 37.969 10.664 1 80.12 340 LEU B N 1
ATOM 5736 C CA . LEU B 1 340 ? 8.328 38.906 10.531 1 80.12 340 LEU B CA 1
ATOM 5737 C C . LEU B 1 340 ? 7.984 39.562 11.883 1 80.12 340 LEU B C 1
ATOM 5739 O O . LEU B 1 340 ? 7.809 40.75 11.977 1 80.12 340 LEU B O 1
ATOM 5743 N N . ILE B 1 341 ? 7.867 38.781 12.906 1 87.5 341 ILE B N 1
ATOM 5744 C CA . ILE B 1 341 ? 7.492 39.25 14.234 1 87.5 341 ILE B CA 1
ATOM 5745 C C . ILE B 1 341 ? 8.547 40.219 14.75 1 87.5 341 ILE B C 1
ATOM 5747 O O . ILE B 1 341 ? 8.211 41.312 15.258 1 87.5 341 ILE B O 1
ATOM 5751 N N . ASP B 1 342 ? 9.789 39.938 14.523 1 84.56 342 ASP B N 1
ATOM 5752 C CA . ASP B 1 342 ? 10.883 40.781 14.992 1 84.56 342 ASP B CA 1
ATOM 5753 C C . ASP B 1 342 ? 10.836 42.156 14.305 1 84.56 342 ASP B C 1
ATOM 5755 O O . ASP B 1 342 ? 11.086 43.188 14.938 1 84.56 342 ASP B O 1
ATOM 5759 N N . GLN B 1 343 ? 10.492 42.094 13.102 1 84.56 343 GLN B N 1
ATOM 5760 C CA . GLN B 1 343 ? 10.383 43.344 12.359 1 84.56 343 GLN B CA 1
ATOM 5761 C C . GLN B 1 343 ? 9.242 44.219 12.891 1 84.56 343 GLN B C 1
ATOM 5763 O O . GLN B 1 343 ? 9.367 45.438 12.992 1 84.56 343 GLN B O 1
ATOM 5768 N N . GLN B 1 344 ? 8.164 43.594 13.258 1 85.25 344 GLN B N 1
ATOM 5769 C CA . GLN B 1 344 ? 6.957 44.312 13.648 1 85.25 344 GLN B CA 1
ATOM 5770 C C . GLN B 1 344 ? 7.07 44.844 15.086 1 85.25 344 GLN B C 1
ATOM 5772 O O . GLN B 1 344 ? 6.473 45.844 15.43 1 85.25 344 GLN B O 1
ATOM 5777 N N . VAL B 1 345 ? 7.84 44.188 15.883 1 85.56 345 VAL B N 1
ATOM 5778 C CA . VAL B 1 345 ? 7.859 44.531 17.297 1 85.56 345 VAL B CA 1
ATOM 5779 C C . VAL B 1 345 ? 9.109 45.375 17.594 1 85.56 345 VAL B C 1
ATOM 5781 O O . VAL B 1 345 ? 9.289 45.844 18.719 1 85.56 345 VAL B O 1
ATOM 5784 N N . ALA B 1 346 ? 9.859 45.5 16.594 1 86.69 346 ALA B N 1
ATOM 5785 C CA . ALA B 1 346 ? 11.102 46.219 16.797 1 86.69 346 ALA B CA 1
ATOM 5786 C C . ALA B 1 346 ? 10.828 47.594 17.391 1 86.69 346 ALA B C 1
ATOM 5788 O O . ALA B 1 346 ? 9.953 48.344 16.922 1 86.69 346 ALA B O 1
ATOM 5789 N N . GLY B 1 347 ? 11.523 47.969 18.453 1 87.44 347 GLY B N 1
ATOM 5790 C CA . GLY B 1 347 ? 11.422 49.25 19.078 1 87.44 347 GLY B CA 1
ATOM 5791 C C . GLY B 1 347 ? 10.398 49.312 20.203 1 87.44 347 GLY B C 1
ATOM 5792 O O . GLY B 1 347 ? 10.336 50.281 20.969 1 87.44 347 GLY B O 1
ATOM 5793 N N . ASN B 1 348 ? 9.57 48.344 20.297 1 90.94 348 ASN B N 1
ATOM 5794 C CA . ASN B 1 348 ? 8.609 48.219 21.391 1 90.94 348 ASN B CA 1
ATOM 5795 C C . ASN B 1 348 ? 9.117 47.312 22.5 1 90.94 348 ASN B C 1
ATOM 5797 O O . ASN B 1 348 ? 8.922 46.094 22.422 1 90.94 348 ASN B O 1
ATOM 5801 N N . GLU B 1 349 ? 9.594 47.875 23.5 1 91.62 349 GLU B N 1
ATOM 5802 C CA . GLU B 1 349 ? 10.281 47.125 24.562 1 91.62 349 GLU B CA 1
ATOM 5803 C C . GLU B 1 349 ? 9.344 46.125 25.219 1 91.62 349 GLU B C 1
ATOM 5805 O O . GLU B 1 349 ? 9.75 45 25.531 1 91.62 349 GLU B O 1
ATOM 5810 N N . GLU B 1 350 ? 8.133 46.531 25.484 1 92.06 350 GLU B N 1
ATOM 5811 C CA . GLU B 1 350 ? 7.176 45.625 26.141 1 92.06 350 GLU B CA 1
ATOM 5812 C C . GLU B 1 350 ? 6.891 44.406 25.266 1 92.06 350 GLU B C 1
ATOM 5814 O O . GLU B 1 350 ? 6.801 43.281 25.766 1 92.06 350 GLU B O 1
ATOM 5819 N N . MET B 1 351 ? 6.805 44.719 24.016 1 93.12 351 MET B N 1
ATOM 5820 C CA . MET B 1 351 ? 6.551 43.625 23.062 1 93.12 351 MET B CA 1
ATOM 5821 C C . MET B 1 351 ? 7.766 42.719 22.953 1 93.12 351 MET B C 1
ATOM 5823 O O . MET B 1 351 ? 7.625 41.5 22.859 1 93.12 351 MET B O 1
ATOM 5827 N N . GLU B 1 352 ? 8.914 43.281 22.938 1 93.31 352 GLU B N 1
ATOM 5828 C CA . GLU B 1 352 ? 10.141 42.5 22.859 1 93.31 352 GLU B CA 1
ATOM 5829 C C . GLU B 1 352 ? 10.289 41.562 24.078 1 93.31 352 GLU B C 1
ATOM 5831 O O . GLU B 1 352 ? 10.773 40.438 23.953 1 93.31 352 GLU B O 1
ATOM 5836 N N . ASP B 1 353 ? 9.859 42.062 25.156 1 94.62 353 ASP B N 1
ATOM 5837 C CA . ASP B 1 353 ? 9.953 41.312 26.391 1 94.62 353 ASP B CA 1
ATOM 5838 C C . ASP B 1 353 ? 9.023 40.094 26.344 1 94.62 353 ASP B C 1
ATOM 5840 O O . ASP B 1 353 ? 9.414 39 26.734 1 94.62 353 ASP B O 1
ATOM 5844 N N . ILE B 1 354 ? 7.793 40.312 25.875 1 96 354 ILE B N 1
ATOM 5845 C CA . ILE B 1 354 ? 6.797 39.25 25.891 1 96 354 ILE B CA 1
ATOM 5846 C C . ILE B 1 354 ? 7.164 38.188 24.859 1 96 354 ILE B C 1
ATOM 5848 O O . ILE B 1 354 ? 6.84 37.031 25.031 1 96 354 ILE B O 1
ATOM 5852 N N . ILE B 1 355 ? 7.875 38.5 23.781 1 95.75 355 ILE B N 1
ATOM 5853 C CA . ILE B 1 355 ? 8.172 37.531 22.734 1 95.75 355 ILE B CA 1
ATOM 5854 C C . ILE B 1 355 ? 9.539 36.906 22.984 1 95.75 355 ILE B C 1
ATOM 5856 O O . ILE B 1 355 ? 9.992 36.062 22.203 1 95.75 355 ILE B O 1
ATOM 5860 N N . ASP B 1 356 ? 10.18 37.312 24 1 95.38 356 ASP B N 1
ATOM 5861 C CA . ASP B 1 356 ? 11.508 36.781 24.297 1 95.38 356 ASP B CA 1
ATOM 5862 C C . ASP B 1 356 ? 11.453 35.281 24.562 1 95.38 356 ASP B C 1
ATOM 5864 O O . ASP B 1 356 ? 12.297 34.531 24.062 1 95.38 356 ASP B O 1
ATOM 5868 N N . TRP B 1 357 ? 10.508 34.875 25.359 1 96.06 357 TRP B N 1
ATOM 5869 C CA . TRP B 1 357 ? 10.398 33.469 25.703 1 96.06 357 TRP B CA 1
ATOM 5870 C C . TRP B 1 357 ? 10.203 32.625 24.438 1 96.06 357 TRP B C 1
ATOM 5872 O O . TRP B 1 357 ? 10.953 31.656 24.203 1 96.06 357 TRP B O 1
ATOM 5882 N N . PRO B 1 358 ? 9.148 32.875 23.609 1 95.81 358 PRO B N 1
ATOM 5883 C CA . PRO B 1 358 ? 8.992 32.062 22.406 1 95.81 358 PRO B CA 1
ATOM 5884 C C . PRO B 1 358 ? 10.219 32.125 21.484 1 95.81 358 PRO B C 1
ATOM 5886 O O . PRO B 1 358 ? 10.562 31.141 20.844 1 95.81 358 PRO B O 1
ATOM 5889 N N . ARG B 1 359 ? 10.867 33.281 21.438 1 93.25 359 ARG B N 1
ATOM 5890 C CA . ARG B 1 359 ? 12.078 33.406 20.641 1 93.25 359 ARG B CA 1
ATOM 5891 C C . ARG B 1 359 ? 13.156 32.438 21.125 1 93.25 359 ARG B C 1
ATOM 5893 O O . ARG B 1 359 ? 13.781 31.719 20.328 1 93.25 359 ARG B O 1
ATOM 5900 N N . ARG B 1 360 ? 13.367 32.375 22.359 1 93.44 360 ARG B N 1
ATOM 5901 C CA . ARG B 1 360 ? 14.375 31.484 22.953 1 93.44 360 ARG B CA 1
ATOM 5902 C C . ARG B 1 360 ? 14.016 30.016 22.734 1 93.44 360 ARG B C 1
ATOM 5904 O O . ARG B 1 360 ? 14.898 29.203 22.469 1 93.44 360 ARG B O 1
ATOM 5911 N N . GLN B 1 361 ? 12.758 29.75 22.891 1 92.12 361 GLN B N 1
ATOM 5912 C CA . GLN B 1 361 ? 12.32 28.359 22.703 1 92.12 361 GLN B CA 1
ATOM 5913 C C . GLN B 1 361 ? 12.539 27.906 21.266 1 92.12 361 GLN B C 1
ATOM 5915 O O . GLN B 1 361 ? 13.016 26.797 21.031 1 92.12 361 GLN B O 1
ATOM 5920 N N . VAL B 1 362 ? 12.148 28.703 20.281 1 90.81 362 VAL B N 1
ATOM 5921 C CA . VAL B 1 362 ? 12.297 28.359 18.875 1 90.81 362 VAL B CA 1
ATOM 5922 C C . VAL B 1 362 ? 13.773 28.172 18.547 1 90.81 362 VAL B C 1
ATOM 5924 O O . VAL B 1 362 ? 14.141 27.234 17.828 1 90.81 362 VAL B O 1
ATOM 5927 N N . GLN B 1 363 ? 14.602 29.047 19.078 1 88.19 363 GLN B N 1
ATOM 5928 C CA . GLN B 1 363 ? 16.047 28.922 18.875 1 88.19 363 GLN B CA 1
ATOM 5929 C C . GLN B 1 363 ? 16.578 27.641 19.484 1 88.19 363 GLN B C 1
ATOM 5931 O O . GLN B 1 363 ? 17.438 26.984 18.922 1 88.19 363 GLN B O 1
ATOM 5936 N N . TRP B 1 364 ? 16.094 27.375 20.609 1 87.81 364 TRP B N 1
ATOM 5937 C CA . TRP B 1 364 ? 16.516 26.156 21.297 1 87.81 364 TRP B CA 1
ATOM 5938 C C . TRP B 1 364 ? 16.156 24.922 20.469 1 87.81 364 TRP B C 1
ATOM 5940 O O . TRP B 1 364 ? 16.984 24.031 20.312 1 87.81 364 TRP B O 1
ATOM 5950 N N . PHE B 1 365 ? 14.977 24.875 19.984 1 86.06 365 PHE B N 1
ATOM 5951 C CA . PHE B 1 365 ? 14.555 23.734 19.172 1 86.06 365 PHE B CA 1
ATOM 5952 C C . PHE B 1 365 ? 15.352 23.656 17.875 1 86.06 365 PHE B C 1
ATOM 5954 O O . PHE B 1 365 ? 15.625 22.562 17.375 1 86.06 365 PHE B O 1
ATOM 5961 N N . GLU B 1 366 ? 15.688 24.766 17.312 1 83.19 366 GLU B N 1
ATOM 5962 C CA . GLU B 1 366 ? 16.484 24.797 16.094 1 83.19 366 GLU B CA 1
ATOM 5963 C C . GLU B 1 366 ? 17.859 24.188 16.312 1 83.19 366 GLU B C 1
ATOM 5965 O O . GLU B 1 366 ? 18.359 23.438 15.461 1 83.19 366 GLU B O 1
ATOM 5970 N N . GLU B 1 367 ? 18.438 24.422 17.391 1 82.06 367 GLU B N 1
ATOM 5971 C CA . GLU B 1 367 ? 19.75 23.891 17.734 1 82.06 367 GLU B CA 1
ATOM 5972 C C . GLU B 1 367 ? 19.688 22.406 18.047 1 82.06 367 GLU B C 1
ATOM 5974 O O . GLU B 1 367 ? 20.594 21.641 17.672 1 82.06 367 GLU B O 1
ATOM 5979 N N . ARG B 1 368 ? 18.688 22.078 18.609 1 79.69 368 ARG B N 1
ATOM 5980 C CA . ARG B 1 368 ? 18.531 20.672 19 1 79.69 368 ARG B CA 1
ATOM 5981 C C . ARG B 1 368 ? 18.281 19.797 17.781 1 79.69 368 ARG B C 1
ATOM 5983 O O . ARG B 1 368 ? 18.703 18.625 17.75 1 79.69 368 ARG B O 1
ATOM 5990 N N . ASN B 1 369 ? 17.516 20.297 16.859 1 74.25 369 ASN B N 1
ATOM 5991 C CA . ASN B 1 369 ? 17.141 19.516 15.695 1 74.25 369 ASN B CA 1
ATOM 5992 C C . ASN B 1 369 ? 18.219 19.547 14.617 1 74.25 369 ASN B C 1
ATOM 5994 O O . ASN B 1 369 ? 18.109 18.859 13.602 1 74.25 369 ASN B O 1
ATOM 5998 N N . SER B 1 370 ? 19.234 20.328 14.766 1 65.19 370 SER B N 1
ATOM 5999 C CA . SER B 1 370 ? 20.328 20.391 13.781 1 65.19 370 SER B CA 1
ATOM 6000 C C . SER B 1 370 ? 21.094 19.078 13.742 1 65.19 370 SER B C 1
ATOM 6002 O O . SER B 1 370 ? 21.281 18.422 14.766 1 65.19 370 SER B O 1
ATOM 6004 N N . PRO B 1 371 ? 21.078 18.422 12.461 1 59.88 371 PRO B N 1
ATOM 6005 C CA . PRO B 1 371 ? 21.812 17.172 12.336 1 59.88 371 PRO B CA 1
ATOM 6006 C C . PRO B 1 371 ? 23.125 17.172 13.141 1 59.88 371 PRO B C 1
ATOM 6008 O O . PRO B 1 371 ? 23.578 16.125 13.594 1 59.88 371 PRO B O 1
ATOM 6011 N N . TRP B 1 372 ? 23.781 18.188 13.219 1 47 372 TRP B N 1
ATOM 6012 C CA . TRP B 1 372 ? 25.047 18.297 13.93 1 47 372 TRP B CA 1
ATOM 6013 C C . TRP B 1 372 ? 24.859 18.031 15.422 1 47 372 TRP B C 1
ATOM 6015 O O . TRP B 1 372 ? 25.781 17.562 16.094 1 47 372 TRP B O 1
ATOM 6025 N N . ALA B 1 373 ? 23.828 18.25 15.883 1 47 373 ALA B N 1
ATOM 6026 C CA . ALA B 1 373 ? 23.625 18 17.297 1 47 373 ALA B CA 1
ATOM 6027 C C . ALA B 1 373 ? 23.578 16.5 17.578 1 47 373 ALA B C 1
ATOM 6029 O O . ALA B 1 373 ? 23.969 16.047 18.656 1 47 373 ALA B O 1
ATOM 6030 N N . SER B 1 374 ? 23 15.68 16.797 1 44.84 374 SER B N 1
ATOM 6031 C CA . SER B 1 374 ? 22.984 14.234 16.984 1 44.84 374 SER B CA 1
ATOM 6032 C C . SER B 1 374 ? 24.391 13.656 17.047 1 44.84 374 SER B C 1
ATOM 6034 O O . SER B 1 374 ? 24.594 12.562 17.578 1 44.84 374 SER B O 1
ATOM 6036 N N . GLN B 1 375 ? 25.359 14.188 16.406 1 39.31 375 GLN B N 1
ATOM 6037 C CA . GLN B 1 375 ? 26.734 13.711 16.531 1 39.31 375 GLN B CA 1
ATOM 6038 C C . GLN B 1 375 ? 27.281 13.945 17.922 1 39.31 375 GLN B C 1
ATOM 6040 O O . GLN B 1 375 ? 28.094 13.164 18.422 1 39.31 375 GLN B O 1
ATOM 6045 N N . GLU B 1 376 ? 26.953 14.938 18.562 1 39.94 376 GLU B N 1
ATOM 6046 C CA . GLU B 1 376 ? 27.547 15.172 19.875 1 39.94 376 GLU B CA 1
ATOM 6047 C C . GLU B 1 376 ? 26.969 14.219 20.922 1 39.94 376 GLU B C 1
ATOM 6049 O O . GLU B 1 376 ? 27.656 13.82 21.859 1 39.94 376 GLU B O 1
ATOM 6054 N N . SER B 1 377 ? 25.828 13.945 20.938 1 35 377 SER B N 1
ATOM 6055 C CA . SER B 1 377 ? 25.328 13.031 21.969 1 35 377 SER B CA 1
ATOM 6056 C C . SER B 1 377 ? 25.781 11.602 21.703 1 35 377 SER B C 1
ATOM 6058 O O . SER B 1 377 ? 25.625 10.727 22.562 1 35 377 SER B O 1
ATOM 6060 N N . ALA B 1 378 ? 26.047 11.258 20.578 1 37.88 378 ALA B N 1
ATOM 6061 C CA . ALA B 1 378 ? 26.641 9.93 20.391 1 37.88 378 ALA B CA 1
ATOM 6062 C C . ALA B 1 378 ? 28.031 9.859 21.016 1 37.88 378 ALA B C 1
ATOM 6064 O O . ALA B 1 378 ? 28.594 8.773 21.172 1 37.88 378 ALA B O 1
ATOM 6065 N N . TYR B 1 379 ? 28.703 10.992 21.141 1 32.09 379 TYR B N 1
ATOM 6066 C CA . TYR B 1 379 ? 30.016 11.023 21.766 1 32.09 379 TYR B CA 1
ATOM 6067 C C . TYR B 1 379 ? 29.906 11.164 23.281 1 32.09 379 TYR B C 1
ATOM 6069 O O . TYR B 1 379 ? 30.906 11.172 23.984 1 32.09 379 TYR B O 1
ATOM 6077 N N . LEU B 1 380 ? 28.75 11.492 23.703 1 26.41 380 LEU B N 1
ATOM 6078 C CA . LEU B 1 380 ? 28.766 11.391 25.156 1 26.41 380 LEU B CA 1
ATOM 6079 C C . LEU B 1 380 ? 28.266 10.023 25.625 1 26.41 380 LEU B C 1
ATOM 6081 O O . LEU B 1 380 ? 27.266 9.516 25.094 1 26.41 380 LEU B O 1
#

Secondary structure (DSSP, 8-state):
----------GGGSS----TTS--HHHH-----------------HHHHHHHHHHHHHHHHHHTGGGGS-SSHHHHHIIIIIHHHHHTT-HHHHHHHHHHHHHHHHHSTTS-HHHHHHHHHHHHHHHHHHHHHHHHHHTT--TTTHHHHHHHHHHHHHHHH--TT--SS---SS-----THHHHHHHHHHHHHHHHHHHHHHHTSTTHHHHHTT--GGGGS----PPPPTT-SS-TTHHHHHHHHHHHHHHHS-HHHHHHHHHHHHHHHHHHHHHHHHTT---HHHHHHHHHHS-HHHHHHHHTT-HHHHHHHHHHHHHHHHHGGG-GGGTTHHHHHHHHHHHHHTT-HHHHHHTHHHHHHHHHHHHHHSHHHHHHHH--/----------TTS-S----TTS--HHHH-----------------HHHHHHHHHHHHHHHHHHTGGGGS-SSHHHHHIIIIIHHHHHTT-HHHHHHHHHHHHHHHHHSTTS-HHHHHHHHHHHHHHHHHHHHHHHHHHTT--TTTHHHHHHHHHHHHHHHH--TT--SS---SS-----THHHHHHHHHHHHHHHHHHHHHHHTSTTHHHHHTT--GGGGS----PPPPTT-SS-TTHHHHHHHHHHHHHHHS-HHHHHHHHHHHHHHHHHHHHHHHHTT---HHHHHHHHHHS-HHHHHHHHTT-HHHHHHHHHHHHHHHHHGGG-GGGTTHHHHHHHHHHHHHTT-HHHHHHTHHHHHHHHHHHHHHSHHHHHHHH--

Organism: Verticillium dahliae (strain VdLs.17 / ATCC MYA-4575 / FGSC 10137) (NCBI:txid498257)

Sequence (760 aa):
MTPELLLPVDPRLNHLLPDPDYCTLESLYDPPSAPLSVPTPLPASSDDMWALSGLELMHHFTISTAHTLSFRSDVRHIWRCRFPQIGYDHPFVMHGLLSLAALHKAALPSGSPGQREQYLDLAAYHQGLGMATFMAGIANINAGNWKPLMCFSSCVLIYVCFRPSHTVAGLTAGSSEAVNIFEVFAFVRGHRAVLERYQSTLKNSYLAPLFHSIWRPDDESEVIWEEPAEGSLVPEDVFRALDKLSEFLEQHVPPQSQEAYTLAVQALQRLMVFVKNAGPDPEFGMLIMFAYVVPDTVVGDIQSFDPNALALLAYFSVFWKMMEPRFWFMKGWSHDLFELIDQQVAGNEEMEDIIDWPRRQVQWFEERNSPWASQESAYLMTPELLLPVDPRLNHLLPDPDYCTLESLYDPPSAPLSVPTPLPASSDDMWALSGLELMHHFTISTAHTLSFRSDVRHIWRCRFPQIGYDHPFVMHGLLSLAALHKAALPSGSPGQREQYLDLAAYHQGLGMATFMAGIANINAGNWKPLMCFSSCVLIYVCFRPSHTVAGLTAGSSEAVNIFEVFAFVRGHRAVLERYQSTLKNSYLAPLFHSIWRPDDESEVIWEEPAEGSLVPEDVFRALDKLSEFLEQHVPPQSQEAYTLAVQALQRLMVFVKNAGPDPEFGMLIMFAYVVPDTVVGDIQSFDPNALALLAYFSVFWKMMEPRFWFMKGWSHDLFELIDQQVAGNEEMEDIIDWPRRQVQWFEERNSPWASQESAYL

InterPro domains:
  IPR053157 Sterol Uptake Control Transcription Regulator [PTHR47784] (44-362)

Radius of gyration: 31.73 Å; Cα contacts (8 Å, |Δi|>4): 787; chains: 2; bounding box: 59×100×76 Å